Protein 4RGW (pdb70)

Sequence (527 aa):
IIQHSIPAVELRQPFFPTHMGPIKLRQFHRPPLKKYSFGALSQPGPHSVQPLLKHIKKKAKMREQERQASGGGEMFFMRTPQDLTGKDGDLILAEYSEENGPLMMQVGMATKIKNYYKRKPGKDPGAPDCKYGETVYCHTSPFLGSLHPGQLLQAFENNLFRAPIYLHKMPETDFLIIRTRQGYYIRELVDIFVVGQQCPLFEVPGPNSKRANTHIRDFLQVFIYRLFWKSKDRPRRIRMEDIKKAFPSHSESSIRKRLKLCADFKRTGMDSNWWVLKSDFRLPTEEEIRAMVSPEQCCAYYSMIAAEQRLKDAGYGEKSFKIDDEVRTAPWNTTRAFIAAMKGKCLLEVTGVADPTGCGEGFSYVKIPNKSVAEHQERYKEECQRIFDLQNKVLSSTEVLDTDELESQFILRLPPEYASTVRRAVQSGHVNLKDRLTIELHPDGRHGIVRVDRVPLASKLVDLPCVMESLKTIDKKTFYKTADICQMLVSTVDGDLYPPKKFIWNHGITLPLKNVRKRRFRKTAKK

InterPro domains:
  IPR001487 Bromodomain [PF00439] (1411-1491)
  IPR001487 Bromodomain [PF00439] (1537-1616)
  IPR001487 Bromodomain [PR00503] (1544-1557)
  IPR001487 Bromodomain [PR00503] (1558-1574)
  IPR001487 Bromodomain [PR00503] (1574-1592)
  IPR001487 Bromodomain [PR00503] (1592-1611)
  IPR001487 Bromodomain [PS50014] (1418-1488)
  IPR001487 Bromodomain [PS50014] (1541-1611)
  IPR001487 Bromodomain [SM00297] (1399-1507)
  IPR001487 Bromodomain [SM00297] (1521-1630)
  IPR009067 TAFII-230 TBP-binding [PF09247] (26-86)
  IPR011177 Transcription initiation factor TFIID subunit 1, animal [PIRSF003047] (18-1893)
  IPR018359 Bromodomain, conserved site [PS00633] (1546-1603)
  IPR022591 Transcription initiation factor TFIID subunit 1, histone acetyltransferase domain [PF12157] (586-1048)
  IPR036427 Bromodomain-like superfamily [G3DSA:1.20.920.10] (1360-1516)
  IPR036427 Bromodomain-like superfamily [G3DSA:1.20.920.10] (1517-1650)
  IPR036427 Bromodomain-like superfamily [SSF47370] (1382-1513)
  IPR036427 Bromodomain-like superfamily [SSF47370] (1535-1638)
  IPR036741 TAFII-230 TBP-binding domain superfamily [G3DSA:1.10.1100.10] (29-87)
  IPR036741 TAFII-230 TBP-binding domain superfamily [SSF47055] (30-86)

Nearest PDB structures (foldseek):
  4rgw-assembly1_A  TM=9.998E-01  e=6.910E-83  Homo sapiens
  6mzl-assembly1_A  TM=1.001E+00  e=2.630E-78  Homo sapiens
  6mzm-assembly1_A  TM=9.982E-01  e=9.536E-77  Homo sapiens
  7egh-assembly1_A  TM=9.628E-01  e=4.521E-70  Homo sapiens
  7eg7-assembly1_A  TM=9.665E-01  e=8.379E-70  Homo sapiens

Foldseek 3Di:
DWDWFQCQLLCHPPLQALDDDLVCLLCPVPDDDDADPDFDRNDDDDFDAAELVVVQVVVVVVVVVVQCVVNHDDDDQRHDVVSQDPSYDADEAEAEPFPAALFDATRRTDKFKEKEAEAAPDDGPDADDDPGGYYDYDPADPALADADHNDIWMWIGDQFWIWTKAKDFDDPVDWDWDDDSHGIYIDRYTIYIYTYHTLTNDAFAAPPDPLLVLQSLLVLLLVVLVQQVVAPDVQGKDWLVVSCVSVVVDDSVSNCVSQVVFWDWDDDPDPTTITGGDPPDDRDDSVRSSVSHHSSSSRSNSSNVSLVSVCVVVVHDVVQSVHDLSVCLRSNNLNVQSNCVVVVNFAAPQPDSNASNVPLLGGRRHGDHCEVNVCVVVVSNVSSNVSVVSNVDVSNDPDDDDPD/DADDDEAEAEDPVLVVVLVVVVVVVDPCNPVQWDWADDPVRFWTWIHGNRRTFTKGKAFADDWDWDWDDDPVPDTHTRDIYTIYIYTDRDDDNDDPVVRYDQAHPDDVRGRCVPPPDDDDDDD

Radius of gyration: 24.86 Å; Cα contacts (8 Å, |Δi|>4): 1039; chains: 2; bounding box: 69×69×64 Å

GO terms:
  GO:0000785 chromatin (C, IDA)
  GO:0001181 RNA polymerase I general transcription initiation factor activity (F, IDA)
  GO:0005669 transcription factor TFIID complex (C, IDA)
  GO:0004672 protein kinase activity (F, IDA)
  GO:0016301 kinase activity (F, IDA)
  GO:0061631 ubiquitin conjugating enzyme activity (F, IDA)
  GO:0034644 cellular response to UV (P, IDA)
  GO:0005634 nucleus (C, IDA)
  GO:0005654 nucleoplasm (C, IDA)
  GO:0005730 nucleolus (C, IDA)
  GO:0045944 positive regulation of transcription by RNA polymerase II (P, IDA)
  GO:0050821 protein stabilization (P, IDA)
  GO:1905524 negative regulation of protein autoubiquitination (P, IDA)
  GO:0160207 positive regulation of androgen receptor signaling pathway (P, IDA)
  GO:1901797 negative regulation of signal transduction by p53 class mediator (P, IDA)
  GO:0006511 ubiquitin-dependent protein catabolic process (P, IDA)
  GO:0006974 DNA damage response (P, IDA)
  GO:0140416 transcription regulator inhibitor activity (F, IDA)
  GO:0140566 histone reader activity (F, IDA)
  GO:0071318 cellular response to ATP (P, IDA)

Solvent-accessible surface area: 26132 Å² total

Secondary structure (DSSP, 8-state):
-----HHHHTT-TTTS-S---HHHHHTTT-PPP---SSSGGGSSS-EEEEE-HHHHHHHHHHHHHHHHTTTSS------SGGGG-TTSSEEEEEEESSTT-S--PPTT-EEEEEEEE-PPSSS---PPP-SSSEEEE-SS-SSSSPPPTT-EEEEEESSSEEEEEEEEEPPTTEEEEEEETTEEEEE---EEEEE---EE-SPPPPTT-HHHHHHHHHHHHHHHHHHHHH--SSS-EEEHHHHHHH-TTS-HHHHHHHHHTTEEEE--SSS--EEEE-TTPPPPPHHHHHHHS-HHHHHHHHHHHHHHHHHHHTT--GGG----HHHHTSHHHHHHHHHHHHTTS-EEEESSTT-TTSSSSS-EEEEE----HHHHHHHHHHHHHHHHHHHHHHHH--------/-PPEEEEEE--HHHHHHHHHHHHHT-TTHHHHEEEEE-TTSSEEEEEETTEEEEEEEEEEEEEEEEEEESSSSEEEEEEEEEEEEEEESSS-SS---TTB--S-SSGGGTTHHHHSSPPPPP-

Organism: Homo sapiens (NCBI:txid9606)

B-factor: mean 17.11, std 12.83, range [2.05, 92.28]

Structure (mmCIF, N/CA/C/O backbone):
data_4RGW
#
_entry.id   4RGW
#
_cell.length_a   83.224
_cell.length_b   94.542
_cell.length_c   101.820
_cell.angle_alpha   90.00
_cell.angle_beta   90.00
_cell.angle_gamma   90.00
#
_symmetry.space_group_name_H-M   'P 21 21 21'
#
loop_
_entity.id
_entity.type
_entity.pdbx_description
1 polymer 'Transcription initiation factor TFIID subunit 1'
2 polymer 'Transcription initiation factor TFIID subunit 7'
3 non-polymer GLYCEROL
4 water water
#
loop_
_atom_site.group_PDB
_atom_site.id
_atom_site.type_symbol
_atom_site.label_atom_id
_atom_site.label_alt_id
_atom_site.label_comp_id
_atom_site.label_asym_id
_atom_site.label_entity_id
_atom_site.label_seq_id
_atom_site.pdbx_PDB_ins_code
_atom_site.Cartn_x
_atom_site.Cartn_y
_atom_site.Cartn_z
_atom_site.occupancy
_atom_site.B_iso_or_equiv
_atom_site.auth_seq_id
_atom_site.auth_comp_id
_atom_site.auth_asym_id
_atom_site.auth_atom_id
_atom_site.pdbx_PDB_model_num
ATOM 1 N N . ILE A 1 11 ? -43.919 -20.276 8.013 1.00 32.91 609 ILE A N 1
ATOM 2 C CA . ILE A 1 11 ? -43.190 -21.326 7.300 1.00 26.76 609 ILE A CA 1
ATOM 3 C C . ILE A 1 11 ? -41.894 -20.822 6.649 1.00 23.73 609 ILE A C 1
ATOM 4 O O . ILE A 1 11 ? -41.924 -19.966 5.759 1.00 21.65 609 ILE A O 1
ATOM 9 N N . ILE A 1 12 ? -40.760 -21.362 7.096 1.00 18.47 610 ILE A N 1
ATOM 10 C CA . ILE A 1 12 ? -39.458 -20.945 6.582 1.00 16.34 610 ILE A CA 1
ATOM 11 C C . ILE A 1 12 ? -38.902 -21.984 5.624 1.00 12.35 610 ILE A C 1
ATOM 12 O O . ILE A 1 12 ? -38.842 -23.162 5.947 1.00 16.01 610 ILE A O 1
ATOM 17 N N . GLN A 1 13 ? -38.502 -21.549 4.439 1.00 14.13 611 GLN A N 1
ATOM 18 C CA . GLN A 1 13 ? -37.878 -22.450 3.497 1.00 12.61 611 GLN A CA 1
ATOM 19 C C . GLN A 1 13 ? -36.438 -22.007 3.287 1.00 8.25 611 GLN A C 1
ATOM 20 O O . GLN A 1 13 ? -36.191 -20.984 2.653 1.00 8.84 611 GLN A O 1
ATOM 26 N N . HIS A 1 14 ? -35.488 -22.764 3.827 1.00 5.61 612 HIS A N 1
ATOM 27 C CA . HIS A 1 14 ? -34.083 -22.408 3.682 1.00 6.41 612 HIS A CA 1
ATOM 28 C C . HIS A 1 14 ? -33.600 -22.740 2.275 1.00 8.55 612 HIS A C 1
ATOM 29 O O . HIS A 1 14 ? -34.275 -23.459 1.534 1.00 8.02 612 HIS A O 1
ATOM 36 N N . SER A 1 15 ? -32.434 -22.208 1.913 1.00 7.22 613 SER A N 1
ATOM 37 C CA . SER A 1 15 ? -31.810 -22.546 0.645 1.00 6.81 613 SER A CA 1
ATOM 38 C C . SER A 1 15 ? -31.443 -24.027 0.639 1.00 9.86 613 SER A C 1
ATOM 39 O O . SER A 1 15 ? -31.291 -24.663 1.699 1.00 8.20 613 SER A O 1
ATOM 42 N N . ILE A 1 16 ? -31.295 -24.574 -0.558 1.00 9.35 614 ILE A N 1
ATOM 43 C CA . ILE A 1 16 ? -30.909 -25.968 -0.698 1.00 9.53 614 ILE A CA 1
ATOM 44 C C . ILE A 1 16 ? -29.562 -26.315 -0.025 1.00 8.20 614 ILE A C 1
ATOM 45 O O . ILE A 1 16 ? -29.466 -27.343 0.646 1.00 8.51 614 ILE A O 1
ATOM 50 N N . PRO A 1 17 ? -28.517 -25.474 -0.196 1.00 7.68 615 PRO A N 1
ATOM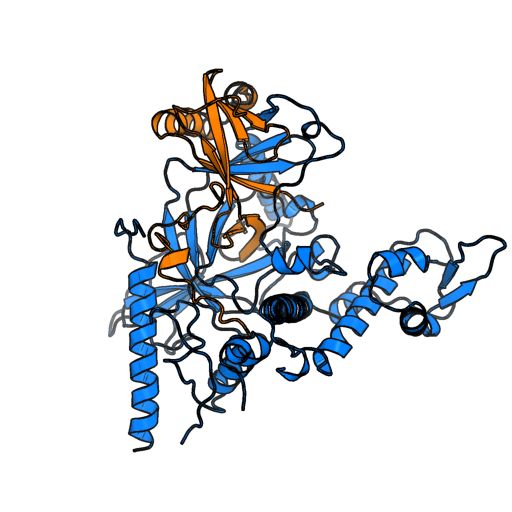 51 C CA . PRO A 1 17 ? -27.256 -25.859 0.457 1.00 5.55 615 PRO A CA 1
ATOM 52 C C . PRO A 1 17 ? -27.391 -25.939 1.979 1.00 9.01 615 PRO A C 1
ATOM 53 O O . PRO A 1 17 ? -26.696 -26.734 2.622 1.00 6.21 615 PRO A O 1
ATOM 57 N N . ALA A 1 18 ? -28.275 -25.125 2.550 1.00 5.32 616 ALA A N 1
ATOM 58 C CA . ALA A 1 18 ? -28.445 -25.108 3.998 1.00 6.55 616 ALA A CA 1
ATOM 59 C C . ALA A 1 18 ? -29.272 -26.311 4.431 1.00 9.35 616 ALA A C 1
ATOM 60 O O . ALA A 1 18 ? -28.930 -27.006 5.391 1.00 6.42 616 ALA A O 1
ATOM 62 N N . VAL A 1 19 ? -30.369 -26.540 3.715 1.00 6.78 617 VAL A N 1
ATOM 63 C CA . VAL A 1 19 ? -31.247 -27.666 3.981 1.00 7.64 617 VAL A CA 1
ATOM 64 C C . VAL A 1 19 ? -30.463 -28.983 3.908 1.00 9.10 617 VAL A C 1
ATOM 65 O O . VAL A 1 19 ? -30.720 -29.924 4.674 1.00 7.52 617 VAL A O 1
ATOM 69 N N . GLU A 1 20 ? -29.470 -29.018 3.023 1.00 7.07 618 GLU A N 1
ATOM 70 C CA . GLU A 1 20 ? -28.620 -30.189 2.864 1.00 9.10 618 GLU A CA 1
ATOM 71 C C . GLU A 1 20 ? -27.413 -30.170 3.800 1.00 6.14 618 GLU A C 1
ATOM 72 O O . GLU A 1 20 ? -26.574 -31.062 3.721 1.00 6.63 618 GLU A O 1
ATOM 78 N N . LEU A 1 21 ? -27.319 -29.163 4.672 1.00 5.91 619 LEU A N 1
ATOM 79 C CA . LEU A 1 21 ? -26.196 -29.070 5.622 1.00 6.74 619 LEU A CA 1
ATOM 80 C C . LEU A 1 21 ? -24.827 -29.263 4.936 1.00 7.97 619 LEU A C 1
ATOM 81 O O . LEU A 1 21 ? -23.957 -30.004 5.443 1.00 5.20 619 LEU A O 1
ATOM 86 N N . ARG A 1 22 ? -24.652 -28.609 3.783 1.00 5.38 620 ARG A N 1
ATOM 87 C CA . ARG A 1 22 ? -23.386 -28.658 3.046 1.00 11.39 620 ARG A CA 1
ATOM 88 C C . ARG A 1 22 ? -22.290 -27.865 3.770 1.00 11.19 620 ARG A C 1
ATOM 89 O O . ARG A 1 22 ? -22.580 -26.892 4.483 1.00 11.28 620 ARG A O 1
ATOM 97 N N . GLN A 1 23 ? -21.040 -28.288 3.591 1.00 7.18 621 GLN A N 1
ATOM 98 C CA . GLN A 1 23 ? -19.882 -27.493 4.012 1.00 11.12 621 GLN A CA 1
ATOM 99 C C . GLN A 1 23 ? -19.580 -26.555 2.844 1.00 14.34 621 GLN A C 1
ATOM 100 O O . GLN A 1 23 ? -19.828 -26.920 1.692 1.00 11.02 621 GLN A O 1
ATOM 106 N N . PRO A 1 24 ? -19.047 -25.348 3.121 1.00 10.93 622 PRO A N 1
ATOM 107 C CA . PRO A 1 24 ? -18.673 -24.809 4.432 1.00 7.62 622 PRO A CA 1
ATOM 108 C C . PRO A 1 24 ? -19.807 -24.066 5.138 1.00 11.34 622 PRO A C 1
ATOM 109 O O . PRO A 1 24 ? -19.541 -23.434 6.166 1.00 10.20 622 PRO A O 1
ATOM 113 N N . PHE A 1 25 ? -21.034 -24.129 4.624 1.00 7.29 623 PHE A N 1
ATOM 114 C CA . PHE A 1 25 ? -22.127 -23.407 5.258 1.00 6.77 623 PHE A CA 1
ATOM 115 C C . PHE A 1 25 ? -22.393 -23.954 6.657 1.00 9.85 623 PHE A C 1
ATOM 116 O O . PHE A 1 25 ? -22.728 -23.197 7.574 1.00 8.55 623 PHE A O 1
ATOM 124 N N . PHE A 1 26 ? -22.231 -25.266 6.820 1.00 7.88 624 PHE A N 1
ATOM 125 C CA . PHE A 1 26 ? -22.393 -25.904 8.120 1.00 6.92 624 PHE A CA 1
ATOM 126 C C . PHE A 1 26 ? -21.136 -26.676 8.499 1.00 7.51 624 PHE A C 1
ATOM 127 O O . PHE A 1 26 ? -20.999 -27.858 8.182 1.00 8.69 624 PHE A O 1
ATOM 135 N N . PRO A 1 27 ? -20.202 -26.004 9.178 1.00 9.79 625 PRO A N 1
ATOM 136 C CA . PRO A 1 27 ? -18.933 -26.643 9.552 1.00 12.14 625 PRO A CA 1
ATOM 137 C C . PRO A 1 27 ? -19.162 -27.924 10.371 1.00 12.60 625 PRO A C 1
ATOM 138 O O . PRO A 1 27 ? -20.125 -28.020 11.139 1.00 10.30 625 PRO A O 1
ATOM 142 N N . THR A 1 28 ? -18.300 -28.915 10.170 1.00 13.12 626 THR A N 1
ATOM 143 C CA . THR A 1 28 ? -18.434 -30.192 10.860 1.00 11.50 626 THR A CA 1
ATOM 144 C C . THR A 1 28 ? -17.718 -30.147 12.200 1.00 11.20 626 THR A C 1
ATOM 145 O O . THR A 1 28 ? -18.091 -30.836 13.142 1.00 15.17 626 THR A O 1
ATOM 149 N N . HIS A 1 29 ? -16.684 -29.322 12.267 1.00 13.40 627 HIS A N 1
ATOM 150 C CA . HIS A 1 29 ? -15.905 -29.153 13.476 1.00 11.40 627 HIS A CA 1
ATOM 151 C C . HIS A 1 29 ? -15.397 -27.718 13.552 1.00 17.51 627 HIS A C 1
ATOM 152 O O . HIS A 1 29 ? -15.071 -27.119 12.519 1.00 14.86 627 HIS A O 1
ATOM 159 N N . MET A 1 30 ? -15.327 -27.170 14.766 1.00 14.54 628 MET A N 1
ATOM 160 C CA . MET A 1 30 ? -14.679 -25.876 14.999 1.00 14.24 628 MET A CA 1
ATOM 161 C C . MET A 1 30 ? -13.733 -25.929 16.204 1.00 13.94 628 MET A C 1
ATOM 162 O O . MET A 1 30 ? -14.147 -26.272 17.310 1.00 14.90 628 MET A O 1
ATOM 167 N N . GLY A 1 31 ? -12.463 -25.595 15.990 1.00 20.50 629 GLY A N 1
ATOM 168 C CA . GLY A 1 31 ? -11.511 -25.515 17.088 1.00 12.54 629 GLY A CA 1
ATOM 169 C C . GLY A 1 31 ? -11.729 -24.248 17.900 1.00 15.10 629 GLY A C 1
ATOM 170 O O . GLY A 1 31 ? -12.537 -23.396 17.505 1.00 17.01 629 GLY A O 1
ATOM 171 N N . PRO A 1 32 ? -11.001 -24.112 19.023 1.00 9.34 630 PRO A N 1
ATOM 172 C CA . PRO A 1 32 ? -11.112 -22.964 19.931 1.00 13.92 630 PRO A CA 1
ATOM 173 C C . PRO A 1 32 ? -11.053 -21.631 19.185 1.00 10.98 630 PRO A C 1
ATOM 174 O O . PRO A 1 32 ? -11.901 -20.762 19.422 1.00 12.51 630 PRO A O 1
ATOM 178 N N . ILE A 1 33 ? -10.078 -21.475 18.298 1.00 9.31 631 ILE A N 1
ATOM 179 C CA . ILE A 1 33 ? -9.935 -20.239 17.530 1.00 10.71 631 ILE A CA 1
ATOM 180 C C . ILE A 1 33 ? -11.199 -19.921 16.715 1.00 9.72 631 ILE A C 1
ATOM 181 O O . ILE A 1 33 ? -11.727 -18.806 16.795 1.00 12.04 631 ILE A O 1
ATOM 186 N N . LYS A 1 34 ? -11.707 -20.898 15.969 1.00 10.93 632 LYS A N 1
ATOM 187 C CA . LYS A 1 34 ? -12.938 -20.702 15.197 1.00 10.22 632 LYS A CA 1
ATOM 188 C C . LYS A 1 34 ? -14.139 -20.377 16.086 1.00 10.98 632 LYS A C 1
ATOM 189 O O . LYS A 1 34 ? -15.011 -19.600 15.691 1.00 10.63 632 LYS A O 1
ATOM 195 N N . LEU A 1 35 ? -14.179 -20.963 17.283 1.00 8.55 633 LEU A N 1
ATOM 196 C CA . LEU A 1 35 ? -15.284 -20.730 18.215 1.00 10.27 633 LEU A CA 1
ATOM 197 C C . LEU A 1 35 ? -15.267 -19.300 18.750 1.00 10.55 633 LEU A C 1
ATOM 198 O O . LEU A 1 35 ? -16.327 -18.664 18.886 1.00 12.23 633 LEU A O 1
ATOM 203 N N . ARG A 1 36 ? -14.066 -18.799 19.035 1.00 8.82 634 ARG A N 1
ATOM 204 C CA . ARG A 1 36 ? -13.870 -17.411 19.437 1.00 10.03 634 ARG A CA 1
ATOM 205 C C . ARG A 1 36 ? -14.248 -16.446 18.318 1.00 13.06 634 ARG A C 1
ATOM 206 O O . ARG A 1 36 ? -14.773 -15.357 18.580 1.00 14.45 634 ARG A O 1
ATOM 214 N N . GLN A 1 37 ? -13.965 -16.846 17.080 1.00 7.53 635 GLN A N 1
ATOM 215 C CA . GLN A 1 37 ? -14.280 -16.034 15.910 1.00 12.15 635 GLN A CA 1
ATOM 216 C C . GLN A 1 37 ? -15.648 -16.361 15.289 1.00 11.54 635 GLN A C 1
ATOM 217 O O . GLN A 1 37 ? -15.917 -15.968 14.150 1.00 7.63 635 GLN A O 1
ATOM 223 N N . PHE A 1 38 ? -16.505 -17.064 16.034 1.00 12.90 636 PHE A N 1
ATOM 224 C CA . PHE A 1 38 ? -17.776 -17.542 15.484 1.00 8.95 636 PHE A CA 1
ATOM 225 C C . PHE A 1 38 ? -18.634 -16.388 14.986 1.00 9.49 636 PHE A C 1
ATOM 226 O O . PHE A 1 38 ? -18.947 -15.464 15.741 1.00 7.12 636 PHE A O 1
ATOM 234 N N . HIS A 1 39 ? -18.995 -16.445 13.707 1.00 6.57 637 HIS A N 1
ATOM 235 C CA . HIS A 1 39 ? -19.727 -15.359 13.047 1.00 8.44 637 HIS A CA 1
ATOM 236 C C . HIS A 1 39 ? -18.941 -14.051 12.956 1.00 6.93 637 HIS A C 1
ATOM 237 O O . HIS A 1 39 ? -19.518 -13.004 12.658 1.00 6.80 637 HIS A O 1
ATOM 244 N N . ARG A 1 40 ? -17.641 -14.107 13.231 1.00 5.69 638 ARG A N 1
ATOM 245 C CA . ARG A 1 40 ? -16.747 -12.998 12.896 1.00 8.26 638 ARG A CA 1
ATOM 246 C C . ARG A 1 40 ? -15.492 -13.507 12.157 1.00 7.86 638 ARG A C 1
ATOM 247 O O . ARG A 1 40 ? -14.389 -13.442 12.685 1.00 7.57 638 ARG A O 1
ATOM 255 N N . PRO A 1 41 ? -15.663 -14.004 10.919 1.00 8.09 639 PRO A N 1
ATOM 256 C CA . PRO A 1 41 ? -14.505 -14.504 10.162 1.00 6.95 639 PRO A CA 1
ATOM 257 C C . PRO A 1 41 ? -13.541 -13.399 9.755 1.00 6.43 639 PRO A C 1
ATOM 258 O O . PRO A 1 41 ? -13.930 -12.417 9.138 1.00 7.70 639 PRO A O 1
ATOM 262 N N . PRO A 1 42 ? -12.267 -13.558 10.096 1.00 7.40 640 PRO A N 1
ATOM 263 C CA . PRO A 1 42 ? -11.362 -12.492 9.677 1.00 12.28 640 PRO A CA 1
ATOM 264 C C . PRO A 1 42 ? -10.959 -12.694 8.216 1.00 8.76 640 PRO A C 1
ATOM 265 O O . PRO A 1 42 ? -10.931 -13.831 7.758 1.00 7.92 640 PRO A O 1
ATOM 269 N N . LEU A 1 43 ? -10.691 -11.609 7.495 1.00 9.95 641 LEU A N 1
ATOM 270 C CA . LEU A 1 43 ? -10.044 -11.689 6.184 1.00 13.85 641 LEU A CA 1
ATOM 271 C C . LEU A 1 43 ? -8.792 -12.546 6.326 1.00 13.23 641 LEU A C 1
ATOM 272 O O . LEU A 1 43 ? -7.908 -12.231 7.139 1.00 18.91 641 LEU A O 1
ATOM 277 N N . LYS A 1 44 ? -8.708 -13.628 5.566 1.00 16.04 642 LYS A N 1
ATOM 278 C CA . LYS A 1 44 ? -7.473 -14.425 5.540 1.00 21.26 642 LYS A CA 1
ATOM 279 C C . LYS A 1 44 ? -6.866 -14.412 4.133 1.00 18.56 642 LYS A C 1
ATOM 280 O O . LYS A 1 44 ? -7.588 -14.458 3.125 1.00 12.30 642 LYS A O 1
ATOM 286 N N . LYS A 1 45 ? -5.539 -14.321 4.079 1.00 20.36 643 LYS A N 1
ATOM 287 C CA . LYS A 1 45 ? -4.808 -14.232 2.819 1.00 19.86 643 LYS A CA 1
ATOM 288 C C . LYS A 1 45 ? -5.007 -15.473 1.962 1.00 19.00 643 LYS A C 1
ATOM 289 O O . LYS A 1 45 ? -5.052 -16.593 2.480 1.00 24.26 643 LYS A O 1
ATOM 295 N N . TYR A 1 46 ? -5.127 -15.274 0.653 1.00 14.50 644 TYR A N 1
ATOM 296 C CA . TYR A 1 46 ? -5.212 -16.394 -0.281 1.00 14.68 644 TYR A CA 1
ATOM 297 C C . TYR A 1 46 ? -3.824 -16.917 -0.645 1.00 18.92 644 TYR A C 1
ATOM 298 O O . TYR A 1 46 ? -2.883 -16.131 -0.766 1.00 13.62 644 TYR A O 1
ATOM 307 N N . SER A 1 47 ? -3.709 -18.234 -0.832 1.00 22.13 645 SER A N 1
ATOM 308 C CA . SER A 1 47 ? -2.436 -18.870 -1.188 1.00 23.29 645 SER A CA 1
ATOM 309 C C . SER A 1 47 ? -2.230 -18.928 -2.688 1.00 22.19 645 SER A C 1
ATOM 310 O O . SER A 1 47 ? -1.098 -19.080 -3.157 1.00 22.15 645 SER A O 1
ATOM 313 N N . PHE A 1 48 ? -3.325 -18.825 -3.435 1.00 19.18 646 PHE A N 1
ATOM 314 C CA . PHE A 1 48 ? -3.264 -18.885 -4.889 1.00 16.64 646 PHE A CA 1
ATOM 315 C C . PHE A 1 48 ? -4.447 -18.128 -5.445 1.00 16.45 646 PHE A C 1
ATOM 316 O O . PHE A 1 48 ? -5.352 -17.758 -4.695 1.00 22.02 646 PHE A O 1
ATOM 324 N N . GLY A 1 49 ? -4.451 -17.897 -6.753 1.00 12.18 647 GLY A N 1
ATOM 325 C CA . GLY A 1 49 ? -5.517 -17.126 -7.375 1.00 13.58 647 GLY A CA 1
ATOM 326 C C . GLY A 1 49 ? -5.132 -15.661 -7.440 1.00 12.48 647 GLY A C 1
ATOM 327 O O . GLY A 1 49 ? -4.144 -15.255 -6.819 1.00 14.03 647 GLY A O 1
ATOM 328 N N . ALA A 1 50 ? -5.913 -14.864 -8.165 1.00 11.01 648 ALA A N 1
ATOM 329 C CA . ALA A 1 50 ? -5.535 -13.482 -8.467 1.00 9.79 648 ALA A CA 1
ATOM 330 C C . ALA A 1 50 ? -5.189 -12.652 -7.236 1.00 10.62 648 ALA A C 1
ATOM 331 O O . ALA A 1 50 ? -4.199 -11.917 -7.235 1.00 16.19 648 ALA A O 1
ATOM 333 N N . LEU A 1 51 ? -6.002 -12.770 -6.191 1.00 11.83 649 LEU A N 1
ATOM 334 C CA . LEU A 1 51 ? -5.822 -11.942 -4.999 1.00 12.14 649 LEU A CA 1
ATOM 335 C C . LEU A 1 51 ? -4.788 -12.497 -4.008 1.00 13.76 649 LEU A C 1
ATOM 336 O O . LEU A 1 51 ? -4.609 -11.947 -2.926 1.00 16.64 649 LEU A O 1
ATOM 341 N N . SER A 1 52 ? -4.095 -13.571 -4.381 1.00 12.28 650 SER A N 1
ATOM 342 C CA . SER A 1 52 ? -2.939 -14.017 -3.599 1.00 16.24 650 SER A CA 1
ATOM 343 C C . SER A 1 52 ? -1.702 -13.212 -3.988 1.00 13.12 650 SER A C 1
ATOM 344 O O . SER A 1 52 ? -0.683 -13.272 -3.311 1.00 14.71 650 SER A O 1
ATOM 347 N N . GLN A 1 53 ? -1.811 -12.453 -5.075 1.00 12.97 651 GLN A N 1
ATOM 348 C CA . GLN A 1 53 ? -0.694 -11.672 -5.611 1.00 12.89 651 GLN A CA 1
ATOM 349 C C . GLN A 1 53 ? -0.596 -10.307 -4.938 1.00 15.03 651 GLN A C 1
ATOM 350 O O . GLN A 1 53 ? -1.600 -9.774 -4.450 1.00 13.79 651 GLN A O 1
ATOM 356 N N . PRO A 1 54 ? 0.621 -9.748 -4.886 1.00 13.98 652 PRO A N 1
ATOM 357 C CA . PRO A 1 54 ? 0.815 -8.454 -4.220 1.00 9.67 652 PRO A CA 1
ATOM 358 C C . PRO A 1 54 ? 0.340 -7.298 -5.092 1.00 10.30 652 PRO A C 1
ATOM 359 O O . PRO A 1 54 ? 0.099 -7.478 -6.291 1.00 9.25 652 PRO A O 1
ATOM 363 N N . GLY A 1 55 ? 0.208 -6.117 -4.498 1.00 10.49 653 GLY A N 1
ATOM 364 C CA . GLY A 1 55 ? -0.151 -4.937 -5.264 1.00 8.27 653 GLY A CA 1
ATOM 365 C C . GLY A 1 55 ? -1.640 -4.671 -5.296 1.00 10.62 653 GLY A C 1
ATOM 366 O O . GLY A 1 55 ? -2.425 -5.398 -4.675 1.00 7.34 653 GLY A O 1
ATOM 367 N N . PRO A 1 56 ? -2.034 -3.622 -6.031 1.00 7.61 654 PRO A N 1
ATOM 368 C CA . PRO A 1 56 ? -3.424 -3.194 -6.199 1.00 9.89 654 PRO A CA 1
ATOM 369 C C . PRO A 1 56 ? -4.230 -4.192 -7.016 1.00 9.04 654 PRO A C 1
ATOM 370 O O . PRO A 1 56 ? -3.721 -4.836 -7.943 1.00 7.90 654 PRO A O 1
ATOM 374 N N . HIS A 1 57 ? -5.497 -4.324 -6.662 1.00 8.15 655 HIS A N 1
ATOM 375 C CA . HIS A 1 57 ? -6.390 -5.166 -7.428 1.00 9.82 655 HIS A CA 1
ATOM 376 C C . HIS A 1 57 ? -7.682 -4.399 -7.687 1.00 10.46 655 HIS A C 1
ATOM 377 O O . HIS A 1 57 ? -8.185 -3.682 -6.808 1.00 7.04 655 HIS A O 1
ATOM 384 N N . SER A 1 58 ? -8.196 -4.544 -8.904 1.00 6.22 656 SER A N 1
ATOM 385 C CA . SER A 1 58 ? -9.416 -3.877 -9.329 1.00 9.96 656 SER A CA 1
ATOM 386 C C . SER A 1 58 ? -10.621 -4.199 -8.445 1.00 8.52 656 SER A C 1
ATOM 387 O O . SER A 1 58 ? -10.779 -5.332 -7.992 1.00 8.24 656 SER A O 1
ATOM 390 N N . VAL A 1 59 ? -11.451 -3.190 -8.191 1.00 6.15 657 VAL A N 1
ATOM 391 C CA . VAL A 1 59 ? -12.740 -3.387 -7.545 1.00 6.63 657 VAL A CA 1
ATOM 392 C C . VAL A 1 59 ? -13.809 -3.266 -8.647 1.00 7.75 657 VAL A C 1
ATOM 393 O O . VAL A 1 59 ? -13.921 -2.224 -9.287 1.00 8.24 657 VAL A O 1
ATOM 397 N N . GLN A 1 60 ? -14.561 -4.331 -8.901 1.00 6.83 658 GLN A N 1
ATOM 398 C CA . GLN A 1 60 ? -15.426 -4.370 -10.090 1.00 10.12 658 GLN A CA 1
ATOM 399 C C . GLN A 1 60 ? -16.883 -3.954 -9.839 1.00 9.55 658 GLN A C 1
ATOM 400 O O . GLN A 1 60 ? -17.442 -4.221 -8.769 1.00 7.04 658 GLN A O 1
ATOM 406 N N . PRO A 1 61 ? -17.503 -3.284 -10.828 1.00 12.35 659 PRO A N 1
ATOM 407 C CA . PRO A 1 61 ? -18.915 -2.893 -10.699 1.00 9.26 659 PRO A CA 1
ATOM 408 C C . PRO A 1 61 ? -19.849 -4.085 -10.886 1.00 10.37 659 PRO A C 1
ATOM 409 O O . PRO A 1 61 ? -19.518 -5.021 -11.618 1.00 9.79 659 PRO A O 1
ATOM 413 N N . LEU A 1 62 ? -21.007 -4.055 -10.232 1.00 12.04 660 LEU A N 1
ATOM 414 C CA . LEU A 1 62 ? -21.948 -5.164 -10.325 1.00 9.61 660 LEU A CA 1
ATOM 415 C C . LEU A 1 62 ? -23.280 -4.773 -10.988 1.00 13.50 660 LEU A C 1
ATOM 416 O O . LEU A 1 62 ? -24.149 -5.636 -11.187 1.00 12.01 660 LEU A O 1
ATOM 421 N N . LEU A 1 63 ? -23.457 -3.489 -11.312 1.00 8.79 661 LEU A N 1
ATOM 422 C CA . LEU A 1 63 ? -24.767 -3.020 -11.783 1.00 16.39 661 LEU A CA 1
ATOM 423 C C . LEU A 1 63 ? -25.347 -3.835 -12.950 1.00 16.57 661 LEU A C 1
ATOM 424 O O . LEU A 1 63 ? -26.491 -4.291 -12.879 1.00 15.57 661 LEU A O 1
ATOM 429 N N . LYS A 1 64 ? -24.561 -4.040 -14.004 1.00 15.28 662 LYS A N 1
ATOM 430 C CA . LYS A 1 64 ? -25.045 -4.810 -15.151 1.00 18.63 662 LYS A CA 1
ATOM 431 C C . LYS A 1 64 ? -25.384 -6.238 -14.746 1.00 18.44 662 LYS A C 1
ATOM 432 O O . LYS A 1 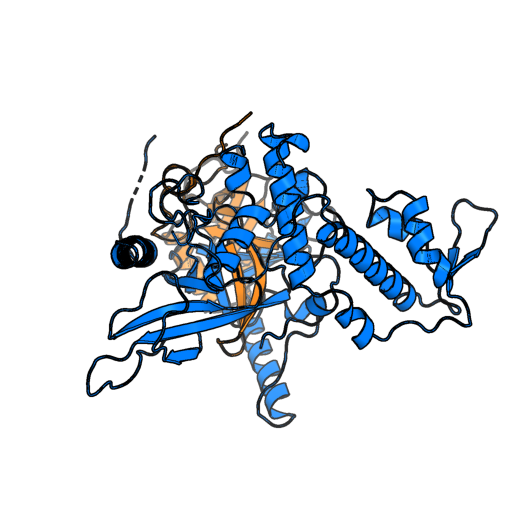64 ? -26.404 -6.793 -15.179 1.00 18.41 662 LYS A O 1
ATOM 438 N N . HIS A 1 65 ? -24.534 -6.827 -13.908 1.00 13.89 663 HIS A N 1
ATOM 439 C CA . HIS A 1 65 ? -24.798 -8.167 -13.395 1.00 14.62 663 HIS A CA 1
ATOM 440 C C . HIS A 1 65 ? -26.065 -8.248 -12.518 1.00 10.69 663 HIS A C 1
ATOM 441 O O . HIS A 1 65 ? -26.841 -9.192 -12.637 1.00 12.60 663 HIS A O 1
ATOM 448 N N . ILE A 1 66 ? -26.269 -7.267 -11.644 1.00 10.74 664 ILE A N 1
ATOM 449 C CA . ILE A 1 66 ? -27.454 -7.244 -10.776 1.00 14.31 664 ILE A CA 1
ATOM 450 C C . ILE A 1 66 ? -28.766 -7.180 -11.587 1.00 16.50 664 ILE A C 1
ATOM 451 O O . ILE A 1 66 ? -29.706 -7.944 -11.342 1.00 14.63 664 ILE A O 1
ATOM 456 N N . LYS A 1 67 ? -28.825 -6.263 -12.545 1.00 16.27 665 LYS A N 1
ATOM 457 C CA . LYS A 1 67 ? -29.985 -6.151 -13.426 1.00 22.15 665 LYS A CA 1
ATOM 458 C C . LYS A 1 67 ? -30.236 -7.431 -14.218 1.00 17.40 665 LYS A C 1
ATOM 459 O O . LYS A 1 67 ? -31.369 -7.912 -14.294 1.00 21.28 665 LYS A O 1
ATOM 465 N N . LYS A 1 68 ? -29.180 -7.976 -14.812 1.00 15.82 666 LYS A N 1
ATOM 466 C CA . LYS A 1 68 ? -29.297 -9.199 -15.595 1.00 18.27 666 LYS A CA 1
ATOM 467 C C . LYS A 1 68 ? -29.878 -10.370 -14.777 1.00 23.81 666 LYS A C 1
ATOM 468 O O . LYS A 1 68 ? -30.791 -11.068 -15.247 1.00 22.89 666 LYS A O 1
ATOM 474 N N . LYS A 1 69 ? -29.374 -10.575 -13.559 1.00 18.15 667 LYS A N 1
ATOM 475 C CA . LYS A 1 69 ? -29.858 -11.681 -12.730 1.00 13.93 667 LYS A CA 1
ATOM 476 C C . LYS A 1 69 ? -31.309 -11.493 -12.319 1.00 17.31 667 LYS A C 1
ATOM 477 O O . LYS A 1 69 ? -32.086 -12.446 -12.329 1.00 23.01 667 LYS A O 1
ATOM 483 N N . ALA A 1 70 ? -31.679 -10.272 -11.944 1.00 14.27 668 ALA A N 1
ATOM 484 C CA . ALA A 1 70 ? -33.079 -9.976 -11.648 1.00 17.24 668 ALA A CA 1
ATOM 485 C C . ALA A 1 70 ? -33.956 -10.295 -12.867 1.00 19.11 668 ALA A C 1
ATOM 486 O O . ALA A 1 70 ? -34.997 -10.945 -12.744 1.00 22.34 668 ALA A O 1
ATOM 488 N N . LYS A 1 71 ? -33.527 -9.832 -14.039 1.00 20.71 669 LYS A N 1
ATOM 489 C CA . LYS A 1 71 ? -34.222 -10.123 -15.297 1.00 24.27 669 LYS A CA 1
ATOM 490 C C . LYS A 1 71 ? -34.337 -11.628 -15.587 1.00 21.87 669 LYS A C 1
ATOM 491 O O . LYS A 1 71 ? -35.432 -12.121 -15.843 1.00 22.03 669 LYS A O 1
ATOM 497 N N . MET A 1 72 ? -33.218 -12.353 -15.558 1.00 21.28 670 MET A N 1
ATOM 498 C CA . MET A 1 72 ? -33.254 -13.813 -15.756 1.00 25.28 670 MET A CA 1
ATOM 499 C C . MET A 1 72 ? -34.232 -14.505 -14.793 1.00 30.53 670 MET A C 1
ATOM 500 O O . MET A 1 72 ? -35.042 -15.339 -15.210 1.00 29.44 670 MET A O 1
ATOM 505 N N . ARG A 1 73 ? -34.158 -14.146 -13.511 1.00 28.54 671 ARG A N 1
ATOM 506 C CA . ARG A 1 73 ? -35.027 -14.745 -12.497 1.00 34.94 671 ARG A CA 1
ATOM 507 C C . ARG A 1 73 ? -36.522 -14.499 -12.776 1.00 35.35 671 ARG A C 1
ATOM 508 O O . ARG A 1 73 ? -37.341 -15.413 -12.638 1.00 31.28 671 ARG A O 1
ATOM 516 N N . GLU A 1 74 ? -36.868 -13.275 -13.176 1.00 31.93 672 GLU A N 1
ATOM 517 C CA . GLU A 1 74 ? -38.253 -12.937 -13.499 1.00 33.99 672 GLU A CA 1
ATOM 518 C C . GLU A 1 74 ? -38.755 -13.704 -14.723 1.00 38.58 672 GLU A C 1
ATOM 519 O O . GLU A 1 74 ? -39.926 -14.084 -14.791 1.00 35.21 672 GLU A O 1
ATOM 525 N N . GLN A 1 75 ? -37.872 -13.930 -15.692 1.00 30.35 673 GLN A N 1
ATOM 526 C CA . GLN A 1 75 ? -38.258 -14.672 -16.885 1.00 36.15 673 GLN A CA 1
ATOM 527 C C . GLN A 1 75 ? -38.512 -16.135 -16.560 1.00 37.74 673 GLN A C 1
ATOM 528 O O . GLN A 1 75 ? -39.430 -16.752 -17.098 1.00 34.17 673 GLN A O 1
ATOM 534 N N . GLU A 1 76 ? -37.676 -16.691 -15.690 1.00 40.18 674 GLU A N 1
ATOM 535 C CA . GLU A 1 76 ? -37.839 -18.067 -15.248 1.00 38.00 674 GLU A CA 1
ATOM 536 C C . GLU A 1 76 ? -39.173 -18.183 -14.514 1.00 33.96 674 GLU A C 1
ATOM 537 O O . GLU A 1 76 ? -39.866 -19.199 -14.603 1.00 33.65 674 GLU A O 1
ATOM 543 N N . ARG A 1 77 ? -39.533 -17.115 -13.811 1.00 33.59 675 ARG A N 1
ATOM 544 C CA . ARG A 1 77 ? -40.806 -17.025 -13.108 1.00 35.92 675 ARG A CA 1
ATOM 545 C C . ARG A 1 77 ? -41.998 -17.063 -14.063 1.00 42.19 675 ARG A C 1
ATOM 546 O O . ARG A 1 77 ? -42.976 -17.781 -13.829 1.00 40.95 675 ARG A O 1
ATOM 554 N N . GLN A 1 78 ? -41.913 -16.264 -15.126 1.00 38.70 676 GLN A N 1
ATOM 555 C CA . GLN A 1 78 ? -42.992 -16.150 -16.103 1.00 47.55 676 GLN A CA 1
ATOM 556 C C . GLN A 1 78 ? -43.036 -17.374 -17.008 1.00 43.90 676 GLN A C 1
ATOM 557 O O . GLN A 1 78 ? -44.056 -17.659 -17.633 1.00 52.70 676 GLN A O 1
ATOM 563 N N . ALA A 1 79 ? -41.927 -18.103 -17.064 1.00 40.71 677 ALA A N 1
ATOM 564 C CA . ALA A 1 79 ? -41.838 -19.284 -17.915 1.00 50.49 677 ALA A CA 1
ATOM 565 C C . ALA A 1 79 ? -42.386 -20.553 -17.254 1.00 54.22 677 ALA A C 1
ATOM 566 O O . ALA A 1 79 ? -42.189 -21.652 -17.784 1.00 53.88 677 ALA A O 1
ATOM 568 N N . SER A 1 80 ? -43.063 -20.412 -16.111 1.00 50.44 678 SER A N 1
ATOM 569 C CA . SER A 1 80 ? -43.663 -21.580 -15.447 1.00 50.74 678 SER A CA 1
ATOM 570 C C . SER A 1 80 ? -44.868 -21.420 -14.492 1.00 51.63 678 SER A C 1
ATOM 571 O O . SER A 1 80 ? -44.917 -22.129 -13.489 1.00 53.24 678 SER A O 1
ATOM 574 N N . GLY A 1 81 ? -45.845 -20.550 -14.755 1.00 51.38 679 GLY A N 1
ATOM 575 C CA . GLY A 1 81 ? -45.876 -19.581 -15.832 1.00 49.02 679 GLY A CA 1
ATOM 576 C C . GLY A 1 81 ? -46.303 -18.297 -15.156 1.00 54.10 679 GLY A C 1
ATOM 577 O O . GLY A 1 81 ? -46.922 -17.416 -15.755 1.00 63.89 679 GLY A O 1
ATOM 578 N N . GLY A 1 82 ? -45.963 -18.214 -13.877 1.00 47.90 680 GLY A N 1
ATOM 579 C CA . GLY A 1 82 ? -46.337 -17.101 -13.030 1.00 45.19 680 GLY A CA 1
ATOM 580 C C . GLY A 1 82 ? -46.363 -17.602 -11.600 1.00 45.92 680 GLY A C 1
ATOM 581 O O . GLY A 1 82 ? -46.116 -18.783 -11.340 1.00 46.76 680 GLY A O 1
ATOM 582 N N . GLY A 1 83 ? -46.659 -16.715 -10.663 1.00 44.69 681 GLY A N 1
ATOM 583 C CA . GLY A 1 83 ? -46.807 -17.138 -9.287 1.00 42.73 681 GLY A CA 1
ATOM 584 C C . GLY A 1 83 ? -45.519 -17.070 -8.497 1.00 50.01 681 GLY A C 1
ATOM 585 O O . GLY A 1 83 ? -44.732 -16.134 -8.635 1.00 45.90 681 GLY A O 1
ATOM 586 N N . GLU A 1 84 ? -45.308 -18.064 -7.647 1.00 47.37 682 GLU A N 1
ATOM 587 C CA . GLU A 1 84 ? -44.191 -18.015 -6.724 1.00 43.37 682 GLU A CA 1
ATOM 588 C C . GLU A 1 84 ? -43.122 -19.005 -7.147 1.00 47.41 682 GLU A C 1
ATOM 589 O O . GLU A 1 84 ? -43.423 -20.153 -7.488 1.00 45.10 682 GLU A O 1
ATOM 595 N N . MET A 1 85 ? -41.875 -18.546 -7.139 1.00 39.88 683 MET A N 1
ATOM 596 C CA . MET A 1 85 ? -40.744 -19.410 -7.425 1.00 39.30 683 MET A CA 1
ATOM 597 C C . MET A 1 85 ? -39.786 -19.408 -6.248 1.00 29.43 683 MET A C 1
ATOM 598 O O . MET A 1 85 ? -39.707 -18.434 -5.500 1.00 28.61 683 MET A O 1
ATOM 603 N N . PHE A 1 86 ? -39.065 -20.512 -6.092 1.00 26.73 684 PHE A N 1
ATOM 604 C CA . PHE A 1 86 ? -37.982 -20.601 -5.131 1.00 23.06 684 PHE A CA 1
ATOM 605 C C . PHE A 1 86 ? -36.679 -20.555 -5.911 1.00 22.42 684 PHE A C 1
ATOM 606 O O . PHE A 1 86 ? -36.468 -21.363 -6.822 1.00 23.92 684 PHE A O 1
ATOM 614 N N . PHE A 1 87 ? -35.807 -19.612 -5.562 1.00 21.16 685 PHE A N 1
ATOM 615 C CA . PHE A 1 87 ? -34.605 -19.351 -6.356 1.00 16.91 685 PHE A CA 1
ATOM 616 C C . PHE A 1 87 ? -33.274 -19.808 -5.748 1.00 16.49 685 PHE A C 1
ATOM 617 O O . PHE A 1 87 ? -32.255 -19.875 -6.453 1.00 17.92 685 PHE A O 1
ATOM 625 N N . MET A 1 88 ? -33.278 -20.123 -4.452 1.00 16.77 686 MET A N 1
ATOM 626 C CA . MET A 1 88 ? -32.036 -20.398 -3.727 1.00 10.79 686 MET A CA 1
ATOM 627 C C . MET A 1 88 ? -31.648 -21.875 -3.746 1.00 10.69 686 MET A C 1
ATOM 628 O O . MET A 1 88 ? -31.646 -22.542 -2.692 1.00 10.31 686 MET A O 1
ATOM 633 N N . ARG A 1 89 ? -31.271 -22.369 -4.929 1.00 10.44 687 ARG A N 1
ATOM 634 C CA . ARG A 1 89 ? -31.060 -23.808 -5.131 1.00 11.61 687 ARG A CA 1
ATOM 635 C C . ARG A 1 89 ? -29.599 -24.257 -5.102 1.00 10.87 687 ARG A C 1
ATOM 636 O O . ARG A 1 89 ? -29.318 -25.429 -4.861 1.00 12.45 687 ARG A O 1
ATOM 644 N N . THR A 1 90 ? -28.674 -23.335 -5.351 1.00 8.42 688 THR A N 1
ATOM 645 C CA . THR A 1 90 ? -27.260 -23.683 -5.491 1.00 11.52 688 THR A CA 1
ATOM 646 C C . THR A 1 90 ? -26.442 -22.711 -4.654 1.00 10.29 688 THR A C 1
ATOM 647 O O . THR A 1 90 ? -26.925 -21.632 -4.326 1.00 10.98 688 THR A O 1
ATOM 651 N N . PRO A 1 91 ? -25.202 -23.086 -4.300 1.00 10.97 689 PRO A N 1
ATOM 652 C CA . PRO A 1 91 ? -24.373 -22.155 -3.527 1.00 13.73 689 PRO A CA 1
ATOM 653 C C . PRO A 1 91 ? -24.166 -20.830 -4.267 1.00 12.40 689 PRO A C 1
ATOM 654 O O . PRO A 1 91 ? -24.059 -19.777 -3.630 1.00 13.17 689 PRO A O 1
ATOM 658 N N . GLN A 1 92 ? -24.135 -20.896 -5.593 1.00 9.06 690 GLN A N 1
ATOM 659 C CA . GLN A 1 92 ? -24.013 -19.714 -6.443 1.00 13.39 690 GLN A CA 1
ATOM 660 C C . GLN A 1 92 ? -25.171 -18.732 -6.263 1.00 11.35 690 GLN A C 1
ATOM 661 O O . GLN A 1 92 ? -24.983 -17.515 -6.384 1.00 12.89 690 GLN A O 1
ATOM 667 N N . ASP A 1 93 ? -26.370 -19.246 -5.991 1.00 9.09 691 ASP A N 1
ATOM 668 C CA . ASP A 1 93 ? -27.526 -18.371 -5.753 1.00 9.46 691 ASP A CA 1
ATOM 669 C C . ASP A 1 93 ? -27.417 -17.569 -4.452 1.00 8.76 691 ASP A C 1
ATOM 670 O O . ASP A 1 93 ? -28.165 -16.612 -4.254 1.00 7.44 691 ASP A O 1
ATOM 675 N N . LEU A 1 94 ? -26.493 -17.962 -3.571 1.00 7.21 692 LEU A N 1
ATOM 676 C CA . LEU A 1 94 ? -26.341 -17.312 -2.263 1.00 8.76 692 LEU A CA 1
ATOM 677 C C . LEU A 1 94 ? -25.373 -16.126 -2.255 1.00 7.30 692 LEU A C 1
ATOM 678 O O . LEU A 1 94 ? -25.207 -15.473 -1.224 1.00 6.69 692 LEU A O 1
ATOM 683 N N . THR A 1 95 ? -24.728 -15.861 -3.385 1.00 5.73 693 THR A N 1
ATOM 684 C CA . THR A 1 95 ? -23.761 -14.768 -3.474 1.00 7.55 693 THR A CA 1
ATOM 685 C C . THR A 1 95 ? -24.376 -13.403 -3.145 1.00 8.94 693 THR A C 1
ATOM 686 O O . THR A 1 95 ? -25.579 -13.174 -3.365 1.00 7.87 693 THR A O 1
ATOM 690 N N . GLY A 1 96 ? -23.553 -12.495 -2.620 1.00 4.91 694 GLY A N 1
ATOM 691 C CA . GLY A 1 96 ? -23.989 -11.133 -2.384 1.00 4.60 694 GLY A CA 1
ATOM 692 C C . GLY A 1 96 ? -23.987 -10.337 -3.682 1.00 6.78 694 GLY A C 1
ATOM 693 O O . GLY A 1 96 ? -24.440 -9.190 -3.711 1.00 7.54 694 GLY A O 1
ATOM 694 N N . LYS A 1 97 ? -23.495 -10.953 -4.756 1.00 4.79 695 LYS A N 1
ATOM 695 C CA . LYS A 1 97 ? -23.296 -10.270 -6.029 1.00 7.58 695 LYS A CA 1
ATOM 696 C C . LYS A 1 97 ? -24.586 -9.905 -6.759 1.00 10.36 695 LYS A C 1
ATOM 697 O O . LYS A 1 97 ? -24.560 -9.076 -7.669 1.00 10.65 695 LYS A O 1
ATOM 703 N N . ASP A 1 98 ? -25.703 -10.527 -6.393 1.00 8.38 696 ASP A N 1
ATOM 704 C CA . ASP A 1 98 ? -26.980 -10.162 -7.013 1.00 12.23 696 ASP A CA 1
ATOM 705 C C . ASP A 1 98 ? -28.151 -10.242 -6.031 1.00 12.67 696 ASP A C 1
ATOM 706 O O . ASP A 1 98 ? -27.964 -10.608 -4.857 1.00 9.18 696 ASP A O 1
ATOM 711 N N . GLY A 1 99 ? -29.348 -9.891 -6.507 1.00 11.04 697 GLY A N 1
ATOM 712 C CA . GLY A 1 99 ? -30.516 -9.764 -5.645 1.00 6.73 697 GLY A CA 1
ATOM 713 C C . GLY A 1 99 ? -30.460 -8.444 -4.896 1.00 9.50 697 GLY A C 1
ATOM 714 O O . GLY A 1 99 ? -29.421 -7.772 -4.904 1.00 6.35 697 GLY A O 1
ATOM 715 N N . ASP A 1 100 ? -31.565 -8.057 -4.261 1.00 6.85 698 ASP A N 1
ATOM 716 C CA . ASP A 1 100 ? -31.551 -6.889 -3.399 1.00 10.41 698 ASP A CA 1
ATOM 717 C C . ASP A 1 100 ? -30.921 -7.293 -2.068 1.00 9.91 698 ASP A C 1
ATOM 718 O O . ASP A 1 100 ? -31.160 -8.395 -1.561 1.00 10.23 698 ASP A O 1
ATOM 723 N N . LEU A 1 101 ? -30.134 -6.391 -1.501 1.00 7.85 699 LEU A N 1
ATOM 724 C CA . LEU A 1 101 ? -29.358 -6.685 -0.299 1.00 9.75 699 LEU A CA 1
ATOM 725 C C . LEU A 1 101 ? -29.743 -5.752 0.845 1.00 9.31 699 LEU A C 1
ATOM 726 O O . LEU A 1 101 ? -29.955 -4.560 0.616 1.00 12.49 699 LEU A O 1
ATOM 731 N N . ILE A 1 102 ? -29.841 -6.282 2.065 1.00 6.24 700 ILE A N 1
ATOM 732 C CA . ILE A 1 102 ? -29.873 -5.424 3.248 1.00 5.36 700 ILE A CA 1
ATOM 733 C C . ILE A 1 102 ? -28.751 -5.832 4.187 1.00 6.04 700 ILE A C 1
ATOM 734 O O . ILE A 1 102 ? -28.230 -6.943 4.080 1.00 6.01 700 ILE A O 1
ATOM 739 N N . LEU A 1 103 ? -28.369 -4.925 5.088 1.00 5.22 701 LEU A N 1
ATOM 740 C CA . LEU A 1 103 ? -27.464 -5.246 6.187 1.00 8.52 701 LEU A CA 1
ATOM 741 C C . LEU A 1 103 ? -28.262 -5.320 7.484 1.00 8.92 701 LEU A C 1
ATOM 742 O O . LEU A 1 103 ? -29.233 -4.568 7.676 1.00 5.09 701 LEU A O 1
ATOM 747 N N . ALA A 1 104 ? -27.850 -6.220 8.377 1.00 6.09 702 ALA A N 1
ATOM 748 C CA . ALA A 1 104 ? -28.420 -6.265 9.713 1.00 5.38 702 ALA A CA 1
ATOM 749 C C . ALA A 1 104 ? -27.285 -6.264 10.730 1.00 8.32 702 ALA A C 1
ATOM 750 O O . ALA A 1 104 ? -26.421 -7.148 10.703 1.00 10.02 702 ALA A O 1
ATOM 752 N N . GLU A 1 105 ? -27.289 -5.285 11.627 1.00 5.03 703 GLU A N 1
ATOM 753 C CA . GLU A 1 105 ? -26.248 -5.176 12.646 1.00 6.80 703 GLU A CA 1
ATOM 754 C C . GLU A 1 105 ? -26.817 -5.595 14.002 1.00 5.96 703 GLU A C 1
ATOM 755 O O . GLU A 1 105 ? -27.741 -4.962 14.499 1.00 4.42 703 GLU A O 1
ATOM 761 N N . TYR A 1 106 ? -26.273 -6.659 14.593 1.00 5.53 704 TYR A N 1
ATOM 762 C CA . TYR A 1 106 ? -26.819 -7.203 15.839 1.00 6.73 704 TYR A CA 1
ATOM 763 C C . TYR A 1 106 ? -26.310 -6.471 17.080 1.00 6.53 704 TYR A C 1
ATOM 764 O O . TYR A 1 106 ? -25.098 -6.415 17.335 1.00 7.83 704 TYR A O 1
ATOM 773 N N . SER A 1 107 ? -27.243 -5.917 17.847 1.00 4.63 705 SER A N 1
ATOM 774 C CA . SER A 1 107 ? -26.903 -5.185 19.060 1.00 6.20 705 SER A CA 1
ATOM 775 C C . SER A 1 107 ? -26.364 -6.095 20.180 1.00 6.52 705 SER A C 1
ATOM 776 O O . SER A 1 107 ? -25.593 -5.636 21.016 1.00 7.33 705 SER A O 1
ATOM 779 N N . GLU A 1 108 ? -26.746 -7.375 20.198 1.00 7.21 706 GLU A N 1
ATOM 780 C CA . GLU A 1 108 ? -26.179 -8.302 21.192 1.00 9.88 706 GLU A CA 1
ATOM 781 C C . GLU A 1 108 ? -24.836 -8.779 20.680 1.00 9.99 706 GLU A C 1
ATOM 782 O O . GLU A 1 108 ? -24.748 -9.271 19.542 1.00 7.56 706 GLU A O 1
ATOM 788 N N . GLU A 1 109 ? -23.801 -8.649 21.510 1.00 8.79 707 GLU A N 1
ATOM 789 C CA . GLU A 1 109 ? -22.458 -9.082 21.140 1.00 8.48 707 GLU A CA 1
ATOM 790 C C . GLU A 1 109 ? -22.442 -10.553 20.713 1.00 9.93 707 GLU A C 1
ATOM 791 O O . GLU A 1 109 ? -21.816 -10.900 19.715 1.00 9.49 707 GLU A O 1
ATOM 797 N N . ASN A 1 110 ? -23.128 -11.413 21.464 1.00 9.57 708 ASN A N 1
ATOM 798 C CA . ASN A 1 110 ? -23.295 -12.809 21.066 1.00 10.48 708 ASN A CA 1
ATOM 799 C C . ASN A 1 110 ? -24.698 -13.318 21.401 1.00 15.50 708 ASN A C 1
ATOM 800 O O . ASN A 1 110 ? -24.899 -13.962 22.433 1.00 12.65 708 ASN A O 1
ATOM 805 N N . GLY A 1 111 ? -25.661 -13.045 20.527 1.00 11.05 709 GLY A N 1
ATOM 806 C CA . GLY A 1 111 ? -27.029 -13.478 20.744 1.00 10.55 709 GLY A CA 1
ATOM 807 C C . GLY A 1 111 ? -27.143 -14.986 20.843 1.00 11.74 709 GLY A C 1
ATOM 808 O O . GLY A 1 111 ? -26.318 -15.716 20.296 1.00 10.25 709 GLY A O 1
ATOM 809 N N . PRO A 1 112 ? -28.172 -15.465 21.550 1.00 15.01 710 PRO A N 1
ATOM 810 C CA . PRO A 1 112 ? -28.273 -16.899 21.845 1.00 8.45 710 PRO A CA 1
ATOM 811 C C . PRO A 1 112 ? -28.424 -17.809 20.616 1.00 10.31 710 PRO A C 1
ATOM 812 O O . PRO A 1 112 ? -28.026 -18.969 20.703 1.00 9.53 710 PRO A O 1
ATOM 816 N N . LEU A 1 113 ? -28.978 -17.310 19.511 1.00 9.73 711 LEU A N 1
ATOM 817 C CA . LEU A 1 113 ? -29.072 -18.082 18.271 1.00 7.15 711 LEU A CA 1
ATOM 818 C C . LEU A 1 113 ? -28.716 -17.212 17.074 1.00 8.36 711 LEU A C 1
ATOM 819 O O . LEU A 1 113 ? -29.102 -16.052 17.013 1.00 9.18 711 LEU A O 1
ATOM 824 N N . MET A 1 114 ? -27.968 -17.771 16.129 1.00 7.69 712 MET A N 1
ATOM 825 C CA . MET A 1 114 ? -27.605 -17.046 14.918 1.00 8.00 712 MET A CA 1
ATOM 826 C C . MET A 1 114 ? -27.762 -17.961 13.712 1.00 5.28 712 MET A C 1
ATOM 827 O O . MET A 1 114 ? -27.538 -19.169 13.810 1.00 5.38 712 MET A O 1
ATOM 832 N N . MET A 1 115 ? -28.170 -17.389 12.587 1.00 6.18 713 MET A N 1
ATOM 833 C CA . MET A 1 115 ? -28.291 -18.147 11.342 1.00 9.66 713 MET A CA 1
ATOM 834 C C . MET A 1 115 ? -26.919 -18.444 10.744 1.00 8.36 713 MET A C 1
ATOM 835 O O . MET A 1 115 ? -25.956 -17.704 10.982 1.00 7.25 713 MET A O 1
ATOM 840 N N . GLN A 1 116 ? -26.838 -19.527 9.971 1.00 7.54 714 GLN A N 1
ATOM 841 C CA . GLN A 1 116 ? -25.666 -19.791 9.137 1.00 6.31 714 GLN A CA 1
ATOM 842 C C . GLN A 1 116 ? -25.956 -19.204 7.758 1.00 8.46 714 GLN A C 1
ATOM 843 O O . GLN A 1 116 ? -27.120 -18.912 7.435 1.00 6.11 714 GLN A O 1
ATOM 849 N N . VAL A 1 117 ? -24.915 -19.035 6.948 1.00 3.80 715 VAL A N 1
ATOM 850 C CA . VAL A 1 117 ? -25.085 -18.597 5.571 1.00 4.67 715 VAL A CA 1
ATOM 851 C C . VAL A 1 117 ? -25.971 -19.611 4.853 1.00 6.86 715 VAL A C 1
ATOM 852 O O . VAL A 1 117 ? -25.779 -20.826 4.990 1.00 4.44 715 VAL A O 1
ATOM 856 N N . GLY A 1 118 ? -26.965 -19.120 4.120 1.00 5.49 716 GLY A N 1
ATOM 857 C CA . GLY A 1 118 ? -27.851 -19.998 3.384 1.00 5.05 716 GLY A CA 1
ATOM 858 C C . GLY A 1 118 ? -29.194 -20.192 4.041 1.00 6.72 716 GLY A C 1
ATOM 859 O O . GLY A 1 118 ? -30.124 -20.706 3.404 1.00 8.87 716 GLY A O 1
ATOM 860 N N . MET A 1 119 ? -29.309 -19.797 5.309 1.00 4.94 717 MET A N 1
ATOM 861 C CA . MET A 1 119 ? -30.600 -19.854 5.985 1.00 4.21 717 MET A CA 1
ATOM 862 C C . MET A 1 119 ? -31.462 -18.627 5.688 1.00 5.87 717 MET A C 1
ATOM 863 O O . MET A 1 119 ? -30.960 -17.578 5.259 1.00 5.03 717 MET A O 1
ATOM 868 N N . ALA A 1 120 ? -32.766 -18.776 5.912 1.00 5.16 718 ALA A N 1
ATOM 869 C CA . ALA A 1 120 ? -33.742 -17.746 5.578 1.00 6.89 718 ALA A CA 1
ATOM 870 C C . ALA A 1 120 ? -34.410 -17.205 6.831 1.00 9.07 718 ALA A C 1
ATOM 871 O O . ALA A 1 120 ? -34.530 -17.909 7.845 1.00 5.29 718 ALA A O 1
ATOM 873 N N . THR A 1 121 ? -34.855 -15.955 6.742 1.00 7.53 719 THR A N 1
ATOM 874 C CA . THR A 1 121 ? -35.649 -15.339 7.791 1.00 7.08 719 THR A CA 1
ATOM 875 C C . THR A 1 121 ? -36.679 -14.454 7.120 1.00 7.57 719 THR A C 1
ATOM 876 O O . THR A 1 121 ? -36.465 -13.999 5.990 1.00 8.49 719 THR A O 1
ATOM 880 N N . LYS A 1 122 ? -37.800 -14.226 7.793 1.00 7.23 720 LYS A N 1
ATOM 881 C CA . LYS A 1 122 ? -38.806 -13.293 7.300 1.00 9.36 720 LYS A CA 1
ATOM 882 C C . LYS A 1 122 ? -38.703 -11.969 8.042 1.00 8.16 720 LYS A C 1
ATOM 883 O O . LYS A 1 122 ? -38.124 -11.904 9.137 1.00 6.35 720 LYS A O 1
ATOM 889 N N . ILE A 1 123 ? -39.232 -10.911 7.437 1.00 5.47 721 ILE A N 1
ATOM 890 C CA . ILE A 1 123 ? -39.460 -9.669 8.164 1.00 6.62 721 ILE A CA 1
ATOM 891 C C . ILE A 1 123 ? -40.972 -9.480 8.312 1.00 9.13 721 ILE A C 1
ATOM 892 O O . ILE A 1 123 ? -41.718 -9.509 7.323 1.00 8.97 721 ILE A O 1
ATOM 897 N N . LYS A 1 124 ? -41.416 -9.308 9.552 1.00 8.72 722 LYS A N 1
ATOM 898 C CA . LYS A 1 124 ? -42.818 -9.088 9.849 1.00 9.13 722 LYS A CA 1
ATOM 899 C C . LYS A 1 124 ? -42.978 -7.666 10.343 1.00 10.26 722 LYS A C 1
ATOM 900 O O . LYS A 1 124 ? -42.142 -7.177 11.095 1.00 9.56 722 LYS A O 1
ATOM 906 N N . ASN A 1 125 ? -44.042 -6.995 9.913 1.00 10.34 723 ASN A N 1
ATOM 907 C CA . ASN A 1 125 ? -44.298 -5.643 10.369 1.00 9.87 723 ASN A CA 1
ATOM 908 C C . ASN A 1 125 ? -45.500 -5.627 11.315 1.00 12.38 723 ASN A C 1
ATOM 909 O O . ASN A 1 125 ? -46.654 -5.527 10.886 1.00 9.37 723 ASN A O 1
ATOM 914 N N . TYR A 1 126 ? -45.219 -5.757 12.608 1.00 11.43 724 TYR A N 1
ATOM 915 C CA . TYR A 1 126 ? -46.276 -5.857 13.611 1.00 13.36 724 TYR A CA 1
ATOM 916 C C . TYR A 1 126 ? -46.916 -4.509 13.860 1.00 12.56 724 TYR A C 1
ATOM 917 O O . TYR A 1 126 ? -46.230 -3.533 14.191 1.00 13.13 724 TYR A O 1
ATOM 926 N N . TYR A 1 127 ? -48.234 -4.455 13.693 1.00 14.07 725 TYR A N 1
ATOM 927 C CA . TYR A 1 127 ? -48.963 -3.205 13.850 1.00 13.30 725 TYR A CA 1
ATOM 928 C C . TYR A 1 127 ? -50.143 -3.400 14.782 1.00 15.36 725 TYR A C 1
ATOM 929 O O . TYR A 1 127 ? -50.836 -4.418 14.701 1.00 20.11 725 TYR A O 1
ATOM 938 N N . LYS A 1 128 ? -50.376 -2.437 15.671 1.00 18.56 726 LYS A N 1
ATOM 939 C CA . LYS A 1 128 ? -51.585 -2.466 16.495 1.00 17.29 726 LYS A CA 1
ATOM 940 C C . LYS A 1 128 ? -52.545 -1.356 16.085 1.00 15.86 726 LYS A C 1
ATOM 941 O O . LYS A 1 128 ? -52.180 -0.176 16.079 1.00 16.95 726 LYS A O 1
ATOM 947 N N . ARG A 1 129 ? -53.771 -1.738 15.747 1.00 15.36 727 ARG A N 1
ATOM 948 C CA . ARG A 1 129 ? -54.758 -0.783 15.250 1.00 19.63 727 ARG A CA 1
ATOM 949 C C . ARG A 1 129 ? -55.108 0.311 16.250 1.00 18.86 727 ARG A C 1
ATOM 950 O O . ARG A 1 129 ? -55.137 0.082 17.466 1.00 17.07 727 ARG A O 1
ATOM 958 N N . LYS A 1 130 ? -55.330 1.513 15.724 1.00 19.04 728 LYS A N 1
ATOM 959 C CA . LYS A 1 130 ? -55.808 2.621 16.530 1.00 20.89 728 LYS A CA 1
ATOM 960 C C . LYS A 1 130 ? -57.263 2.326 16.871 1.00 24.78 728 LYS A C 1
ATOM 961 O O . LYS A 1 130 ? -57.921 1.541 16.186 1.00 23.50 728 LYS A O 1
ATOM 967 N N . PRO A 1 131 ? -57.775 2.938 17.943 1.00 33.21 729 PRO A N 1
ATOM 968 C CA . PRO A 1 131 ? -59.155 2.610 18.307 1.00 33.64 729 PRO A CA 1
ATOM 969 C C . PRO A 1 131 ? -60.157 3.226 17.336 1.00 30.99 729 PRO A C 1
ATOM 970 O O . PRO A 1 131 ? -59.934 4.325 16.813 1.00 29.32 729 PRO A O 1
ATOM 974 N N . GLY A 1 132 ? -61.245 2.507 17.086 1.00 30.31 730 GLY A N 1
ATOM 975 C CA . GLY A 1 132 ? -62.292 3.015 16.224 1.00 33.31 730 GLY A CA 1
ATOM 976 C C . GLY A 1 132 ? -62.067 2.728 14.753 1.00 32.29 730 GLY A C 1
ATOM 977 O O . GLY A 1 132 ? -62.170 1.582 14.310 1.00 34.94 730 GLY A O 1
ATOM 978 N N . LYS A 1 133 ? -61.768 3.778 13.993 1.00 30.72 731 LYS A N 1
ATOM 979 C CA . LYS A 1 133 ? -61.651 3.671 12.545 1.00 25.84 731 LYS A CA 1
ATOM 980 C C . LYS A 1 133 ? -60.198 3.668 12.095 1.00 25.30 731 LYS A C 1
ATOM 981 O O . LYS A 1 133 ? -59.666 4.700 11.675 1.00 25.51 731 LYS A O 1
ATOM 987 N N . ASP A 1 134 ? -59.550 2.512 12.164 1.00 24.31 732 ASP A N 1
ATOM 988 C CA . ASP A 1 134 ? -58.149 2.450 11.762 1.00 22.75 732 ASP A CA 1
ATOM 989 C C . ASP A 1 134 ? -58.025 2.300 10.242 1.00 21.22 732 ASP A C 1
ATOM 990 O O . ASP A 1 134 ? -58.595 1.379 9.650 1.00 18.30 732 ASP A O 1
ATOM 995 N N . PRO A 1 135 ? -57.283 3.215 9.607 1.00 19.00 733 PRO A N 1
ATOM 996 C CA . PRO A 1 135 ? -57.106 3.218 8.152 1.00 14.39 733 PRO A CA 1
ATOM 997 C C . PRO A 1 135 ? -56.073 2.190 7.696 1.00 19.03 733 PRO A C 1
ATOM 998 O O . PRO A 1 135 ? -55.923 1.980 6.491 1.00 18.60 733 PRO A O 1
ATOM 1002 N N . GLY A 1 136 ? -55.380 1.553 8.636 1.00 20.19 734 GLY A N 1
ATOM 1003 C CA . GLY A 1 136 ? -54.414 0.526 8.283 1.00 23.63 734 GLY A CA 1
ATOM 1004 C C . GLY A 1 136 ? -52.984 0.894 8.647 1.00 18.53 734 GLY A C 1
ATOM 1005 O O . GLY A 1 136 ? -52.673 2.042 8.960 1.00 16.75 734 GLY A O 1
ATOM 1006 N N . ALA A 1 137 ? -52.096 -0.087 8.594 1.00 20.12 735 ALA A N 1
ATOM 1007 C CA . ALA A 1 137 ? -50.711 0.150 8.964 1.00 16.14 735 ALA A CA 1
ATOM 1008 C C . ALA A 1 137 ? -49.995 0.983 7.898 1.00 15.22 735 ALA A C 1
ATOM 1009 O O . ALA A 1 137 ? -50.354 0.938 6.722 1.00 13.20 735 ALA A O 1
ATOM 1011 N N . PRO A 1 138 ? -48.976 1.758 8.314 1.00 17.87 736 PRO A N 1
ATOM 1012 C CA . PRO A 1 138 ? -48.119 2.440 7.342 1.00 15.31 736 PRO A CA 1
ATOM 1013 C C . PRO A 1 138 ? -47.425 1.385 6.507 1.00 15.04 736 PRO A C 1
ATOM 1014 O O . PRO A 1 138 ? -47.245 0.260 6.983 1.00 14.57 736 PRO A O 1
ATOM 1018 N N . ASP A 1 139 ? -47.038 1.727 5.287 1.00 14.78 737 ASP A N 1
ATOM 1019 C CA . ASP A 1 139 ? -46.306 0.779 4.452 1.00 20.77 737 ASP A CA 1
ATOM 1020 C C . ASP A 1 139 ? -44.815 0.830 4.776 1.00 20.08 737 ASP A C 1
ATOM 1021 O O . ASP A 1 139 ? -44.287 1.890 5.103 1.00 19.58 737 ASP A O 1
ATOM 1026 N N . CYS A 1 140 ? -44.134 -0.307 4.691 1.00 20.12 738 CYS A N 1
ATOM 1027 C CA . CYS A 1 140 ? -42.679 -0.306 4.811 1.00 18.11 738 CYS A CA 1
ATOM 1028 C C . CYS A 1 140 ? -42.062 -0.898 3.550 1.00 15.48 738 CYS A C 1
ATOM 1029 O O . CYS A 1 140 ? -42.715 -1.656 2.828 1.00 14.33 738 CYS A O 1
ATOM 1032 N N . LYS A 1 141 ? -40.801 -0.562 3.296 1.00 18.87 739 LYS A N 1
ATOM 1033 C CA . LYS A 1 141 ? -40.101 -1.046 2.108 1.00 12.65 739 LYS A CA 1
ATOM 1034 C C . LYS A 1 141 ? -39.934 -2.555 2.164 1.00 12.04 739 LYS A C 1
ATOM 1035 O O . LYS A 1 141 ? -39.954 -3.227 1.137 1.00 15.40 739 LYS A O 1
ATOM 1041 N N . TYR A 1 142 ? -39.792 -3.088 3.375 1.00 11.25 740 TYR A N 1
ATOM 1042 C CA . TYR A 1 142 ? -39.536 -4.514 3.558 1.00 10.38 740 TYR A CA 1
ATOM 1043 C C . TYR A 1 142 ? -40.594 -5.173 4.432 1.00 13.13 740 TYR A C 1
ATOM 1044 O O . TYR A 1 142 ? -41.183 -4.529 5.307 1.00 10.58 740 TYR A O 1
ATOM 1053 N N . GLY A 1 143 ? -40.825 -6.462 4.206 1.00 11.83 741 GLY A N 1
ATOM 1054 C CA . GLY A 1 143 ? -41.634 -7.242 5.122 1.00 13.96 741 GLY A CA 1
ATOM 1055 C C . GLY A 1 143 ? -43.134 -7.225 4.902 1.00 15.65 741 GLY A C 1
ATOM 1056 O O . GLY A 1 143 ? -43.671 -6.415 4.148 1.00 15.26 741 GLY A O 1
ATOM 1057 N N . GLU A 1 144 ? -43.808 -8.133 5.597 1.00 16.45 742 GLU A N 1
ATOM 1058 C CA . GLU A 1 144 ? -45.241 -8.296 5.488 1.00 15.02 742 GLU A CA 1
ATOM 1059 C C . GLU A 1 144 ? -45.947 -7.856 6.782 1.00 13.35 742 GLU A C 1
ATOM 1060 O O . GLU A 1 144 ? -45.572 -8.267 7.886 1.00 10.26 742 GLU A O 1
ATOM 1066 N N . THR A 1 145 ? -46.962 -7.009 6.637 1.00 11.44 743 THR A N 1
ATOM 1067 C CA . THR A 1 145 ? -47.692 -6.459 7.778 1.00 12.43 743 THR A CA 1
ATOM 1068 C C . THR A 1 145 ? -48.494 -7.516 8.545 1.00 11.29 743 THR A C 1
ATOM 1069 O O . THR A 1 145 ? -49.197 -8.323 7.961 1.00 20.27 743 THR A O 1
ATOM 1073 N N . VAL A 1 146 ? -48.373 -7.511 9.862 1.00 14.79 744 VAL A N 1
ATOM 1074 C CA . VAL A 1 146 ? -49.152 -8.415 10.692 1.00 13.93 744 VAL A CA 1
ATOM 1075 C C . VAL A 1 146 ? -49.942 -7.598 11.703 1.00 15.78 744 VAL A C 1
ATOM 1076 O O . VAL A 1 146 ? -49.367 -6.836 12.494 1.00 15.05 744 VAL A O 1
ATOM 1080 N N . TYR A 1 147 ? -51.259 -7.756 11.666 1.00 17.72 745 TYR A N 1
ATOM 1081 C CA . TYR A 1 147 ? -52.140 -7.094 12.609 1.00 19.24 745 TYR A CA 1
ATOM 1082 C C . TYR A 1 147 ? -52.264 -7.964 13.849 1.00 25.79 745 TYR A C 1
ATOM 1083 O O . TYR A 1 147 ? -52.714 -9.107 13.786 1.00 34.51 745 TYR A O 1
ATOM 1092 N N . CYS A 1 148 ? -51.832 -7.433 14.980 1.00 26.91 746 CYS A N 1
ATOM 1093 C CA . CYS A 1 148 ? -51.760 -8.245 16.181 1.00 34.70 746 CYS A CA 1
ATOM 1094 C C . CYS A 1 148 ? -52.506 -7.582 17.331 1.00 37.06 746 CYS A C 1
ATOM 1095 O O . CYS A 1 148 ? -52.332 -6.391 17.619 1.00 31.12 746 CYS A O 1
ATOM 1098 N N . HIS A 1 149 ? -53.354 -8.366 17.977 1.00 45.74 747 HIS A N 1
ATOM 1099 C CA . HIS A 1 149 ? -54.140 -7.875 19.089 1.00 50.52 747 HIS A CA 1
ATOM 1100 C C . HIS A 1 149 ? -53.357 -8.197 20.362 1.00 47.57 747 HIS A C 1
ATOM 1101 O O . HIS A 1 149 ? -53.422 -7.464 21.350 1.00 49.58 747 HIS A O 1
ATOM 1108 N N . THR A 1 150 ? -52.593 -9.288 20.308 1.00 39.42 748 THR A N 1
ATOM 1109 C CA . THR A 1 150 ? -51.694 -9.683 21.392 1.00 39.23 748 THR A CA 1
ATOM 1110 C C . THR A 1 150 ? -50.243 -9.486 20.962 1.00 36.98 748 THR A C 1
ATOM 1111 O O . THR A 1 150 ? -49.898 -9.692 19.796 1.00 41.33 748 THR A O 1
ATOM 1115 N N . SER A 1 151 ? -49.381 -9.117 21.901 1.00 28.05 749 SER A N 1
ATOM 1116 C CA . SER A 1 151 ? -47.983 -8.875 21.558 1.00 27.34 749 SER A CA 1
ATOM 1117 C C . SER A 1 151 ? -47.157 -10.140 21.452 1.00 21.42 749 SER A C 1
ATOM 1118 O O . SER A 1 151 ? -47.191 -10.988 22.348 1.00 24.80 749 SER A O 1
ATOM 1121 N N . PRO A 1 152 ? -46.390 -10.256 20.360 1.00 15.53 750 PRO A N 1
ATOM 1122 C CA . PRO A 1 152 ? -45.377 -11.304 20.199 1.00 17.54 750 PRO A CA 1
ATOM 1123 C C . PRO A 1 152 ? -44.095 -10.977 20.980 1.00 16.78 750 PRO A C 1
ATOM 1124 O O . PRO A 1 152 ? -43.158 -11.773 20.959 1.00 17.03 750 PRO A O 1
ATOM 1128 N N . PHE A 1 153 ? -44.051 -9.827 21.648 1.00 14.22 751 PHE A N 1
ATOM 1129 C CA . PHE A 1 153 ? -42.883 -9.472 22.463 1.00 15.07 751 PHE A CA 1
ATOM 1130 C C . PHE A 1 153 ? -43.205 -9.455 23.963 1.00 18.36 751 PHE A C 1
ATOM 1131 O O . PHE A 1 153 ? -44.314 -9.798 24.378 1.00 21.00 751 PHE A O 1
ATOM 1139 N N . LEU A 1 154 ? -42.229 -9.056 24.767 1.00 17.67 752 LEU A N 1
ATOM 1140 C CA . LEU A 1 154 ? -42.381 -8.992 26.218 1.00 18.41 752 LEU A CA 1
ATOM 1141 C C . LEU A 1 154 ? -43.171 -7.765 26.646 1.00 21.25 752 LEU A C 1
ATOM 1142 O O . LEU A 1 154 ? -43.783 -7.755 27.713 1.00 20.45 752 LEU A O 1
ATOM 1147 N N . GLY A 1 155 ? -43.129 -6.720 25.825 1.00 15.35 753 GLY A N 1
ATOM 1148 C CA . GLY A 1 155 ? -43.956 -5.551 26.060 1.00 14.67 753 GLY A CA 1
ATOM 1149 C C . GLY A 1 155 ? -45.058 -5.510 25.015 1.00 21.74 753 GLY A C 1
ATOM 1150 O O . GLY A 1 155 ? -44.997 -6.238 24.013 1.00 16.58 753 GLY A O 1
ATOM 1151 N N . SER A 1 156 ? -46.063 -4.666 25.228 1.00 17.46 754 SER A N 1
ATOM 1152 C CA . SER A 1 156 ? -47.164 -4.560 24.275 1.00 15.66 754 SER A CA 1
ATOM 1153 C C . SER A 1 156 ? -46.996 -3.378 23.338 1.00 13.65 754 SER A C 1
ATOM 1154 O O . SER A 1 156 ? -46.492 -2.330 23.732 1.00 15.11 754 SER A O 1
ATOM 1157 N N . LEU A 1 157 ? -47.432 -3.548 22.095 1.00 14.97 755 LEU A N 1
ATOM 1158 C CA . LEU A 1 157 ? -47.510 -2.427 21.168 1.00 19.06 755 LEU A CA 1
ATOM 1159 C C . LEU A 1 157 ? -48.547 -1.419 21.652 1.00 17.49 755 LEU A C 1
ATOM 1160 O O . LEU A 1 157 ? -49.561 -1.804 22.225 1.00 17.85 755 LEU A O 1
ATOM 1165 N N . HIS A 1 158 ? -48.288 -0.136 21.425 1.00 15.27 756 HIS A N 1
ATOM 1166 C CA . HIS A 1 158 ? -49.288 0.909 21.645 1.00 18.27 756 HIS A CA 1
ATOM 1167 C C . HIS A 1 158 ? -50.162 1.043 20.394 1.00 19.06 756 HIS A C 1
ATOM 1168 O O . HIS A 1 158 ? -49.741 0.648 19.302 1.00 16.36 756 HIS A O 1
ATOM 1175 N N . PRO A 1 159 ? -51.378 1.606 20.539 1.00 18.61 757 PRO A N 1
ATOM 1176 C CA . PRO A 1 159 ? -52.256 1.747 19.369 1.00 17.15 757 PRO A CA 1
ATOM 1177 C C . PRO A 1 159 ? -51.619 2.641 18.320 1.00 16.41 757 PRO A C 1
ATOM 1178 O O . PRO A 1 159 ? -51.120 3.709 18.659 1.00 20.98 757 PRO A O 1
ATOM 1182 N N . GLY A 1 160 ? -51.608 2.194 17.071 1.00 15.85 758 GLY A N 1
ATOM 1183 C CA . GLY A 1 160 ? -51.011 2.973 16.001 1.00 16.20 758 GLY A CA 1
ATOM 1184 C C . GLY A 1 160 ? -49.514 2.773 15.862 1.00 15.28 758 GLY A C 1
ATOM 1185 O O . GLY A 1 160 ? -48.874 3.417 15.027 1.00 18.91 758 GLY A O 1
ATOM 1186 N N . GLN A 1 161 ? -48.951 1.886 16.681 1.00 15.99 759 GLN A N 1
ATOM 1187 C CA . GLN A 1 161 ? -47.511 1.624 16.648 1.00 16.92 759 GLN A CA 1
ATOM 1188 C C . GLN A 1 161 ? -47.141 0.510 15.674 1.00 12.89 759 GLN A C 1
ATOM 1189 O O . GLN A 1 161 ? -47.686 -0.596 15.734 1.00 13.11 759 GLN A O 1
ATOM 1195 N N . LEU A 1 162 ? -46.196 0.810 14.790 1.00 11.07 760 LEU A N 1
ATOM 1196 C CA . LEU A 1 162 ? -45.628 -0.185 13.889 1.00 12.71 760 LEU A CA 1
ATOM 1197 C C . LEU A 1 162 ? -44.248 -0.596 14.401 1.00 13.20 760 LEU A C 1
ATOM 1198 O O . LEU A 1 162 ? -43.414 0.262 14.707 1.00 14.43 760 LEU A O 1
ATOM 1203 N N . LEU A 1 163 ? -43.993 -1.900 14.480 1.00 9.68 761 LEU A N 1
ATOM 1204 C CA . LEU A 1 163 ? -42.669 -2.383 14.864 1.00 8.53 761 LEU A CA 1
ATOM 1205 C C . LEU A 1 163 ? -42.190 -3.482 13.911 1.00 8.61 761 LEU A C 1
ATOM 1206 O O . LEU A 1 163 ? -42.836 -4.532 13.789 1.00 8.69 761 LEU A O 1
ATOM 1211 N N . GLN A 1 164 ? -41.070 -3.263 13.232 1.00 6.30 762 GLN A N 1
ATOM 1212 C CA . GLN A 1 164 ? -40.574 -4.301 12.329 1.00 7.96 762 GLN A CA 1
ATOM 1213 C C . GLN A 1 164 ? -39.802 -5.368 13.097 1.00 7.43 762 GLN A C 1
ATOM 1214 O O . GLN A 1 164 ? -39.262 -5.103 14.173 1.00 9.08 762 GLN A O 1
ATOM 1220 N N . ALA A 1 165 ? -39.748 -6.580 12.555 1.00 9.01 763 ALA A N 1
ATOM 1221 C CA . ALA A 1 165 ? -39.064 -7.660 13.254 1.00 8.78 763 ALA A CA 1
ATOM 1222 C C . ALA A 1 165 ? -38.586 -8.779 12.340 1.00 9.12 763 ALA A C 1
ATOM 1223 O O . ALA A 1 165 ? -39.205 -9.063 11.308 1.00 7.88 763 ALA A O 1
ATOM 1225 N N . PHE A 1 166 ? -37.481 -9.407 12.730 1.00 5.28 764 PHE A N 1
ATOM 1226 C CA . PHE A 1 166 ? -37.040 -10.649 12.116 1.00 4.78 764 PHE A CA 1
ATOM 1227 C C . PHE A 1 166 ? -37.845 -11.765 12.749 1.00 7.31 764 PHE A C 1
ATOM 1228 O O . PHE A 1 166 ? -38.095 -11.750 13.957 1.00 6.75 764 PHE A O 1
ATOM 1236 N N . GLU A 1 167 ? -38.236 -12.745 11.949 1.00 7.16 765 GLU A N 1
ATOM 1237 C CA . GLU A 1 167 ? -39.065 -13.828 12.450 1.00 8.85 765 GLU A CA 1
ATOM 1238 C C . GLU A 1 167 ? -38.611 -15.105 11.747 1.00 9.41 765 GLU A C 1
ATOM 1239 O O . GLU A 1 167 ? -38.599 -15.171 10.520 1.00 8.19 765 GLU A O 1
ATOM 1245 N N . ASN A 1 168 ? -38.213 -16.111 12.518 1.00 7.19 766 ASN A N 1
ATOM 1246 C CA . ASN A 1 168 ? -37.829 -17.394 11.942 1.00 7.20 766 ASN A CA 1
ATOM 1247 C C . ASN A 1 168 ? -37.945 -18.466 13.012 1.00 7.22 766 ASN A C 1
ATOM 1248 O O . ASN A 1 168 ? -38.529 -18.220 14.058 1.00 11.51 766 ASN A O 1
ATOM 1253 N N . ASN A 1 169 ? -37.385 -19.644 12.779 1.00 8.16 767 ASN A N 1
ATOM 1254 C CA . ASN A 1 169 ? -37.526 -20.710 13.757 1.00 8.21 767 ASN A CA 1
ATOM 1255 C C . ASN A 1 169 ? -36.530 -20.632 14.911 1.00 11.30 767 ASN A C 1
ATOM 1256 O O . ASN A 1 169 ? -36.681 -21.340 15.907 1.00 13.30 767 ASN A O 1
ATOM 1261 N N . LEU A 1 170 ? -35.520 -19.780 14.787 1.00 7.29 768 LEU A N 1
ATOM 1262 C CA . LEU A 1 170 ? -34.527 -19.651 15.853 1.00 6.54 768 LEU A CA 1
ATOM 1263 C C . LEU A 1 170 ? -34.935 -18.590 16.859 1.00 7.38 768 LEU A C 1
ATOM 1264 O O . LEU A 1 170 ? -34.784 -18.770 18.073 1.00 9.08 768 LEU A O 1
ATOM 1269 N N . PHE A 1 171 ? -35.421 -17.464 16.344 1.00 6.26 769 PHE A N 1
ATOM 1270 C CA . PHE A 1 171 ? -35.707 -16.305 17.175 1.00 5.56 769 PHE A CA 1
ATOM 1271 C C . PHE A 1 171 ? -36.614 -15.322 16.462 1.00 8.10 769 PHE A C 1
ATOM 1272 O O . PHE A 1 171 ? -36.789 -15.373 15.244 1.00 5.27 769 PHE A O 1
ATOM 1280 N N . ARG A 1 172 ? -37.168 -14.413 17.250 1.00 5.89 770 ARG A N 1
ATOM 1281 C CA . ARG A 1 172 ? -37.854 -13.249 16.745 1.00 7.23 770 ARG A CA 1
ATOM 1282 C C . ARG A 1 172 ? -37.121 -12.089 17.398 1.00 9.29 770 ARG A C 1
ATOM 1283 O O . ARG A 1 172 ? -36.679 -12.197 18.547 1.00 9.38 770 ARG A O 1
ATOM 1291 N N . ALA A 1 173 ? -36.966 -10.986 16.677 1.00 7.25 771 ALA A N 1
ATOM 1292 C CA . ALA A 1 173 ? -36.240 -9.858 17.226 1.00 6.73 771 ALA A CA 1
ATOM 1293 C C . ALA A 1 173 ? -36.733 -8.602 16.568 1.00 7.87 771 ALA A C 1
ATOM 1294 O O . ALA A 1 173 ? -36.922 -8.582 15.357 1.00 8.68 771 ALA A O 1
ATOM 1296 N N . PRO A 1 174 ? -36.951 -7.545 17.363 1.00 10.32 772 PRO A N 1
ATOM 1297 C CA . PRO A 1 174 ? -37.318 -6.283 16.725 1.00 9.16 772 PRO A CA 1
ATOM 1298 C C . PRO A 1 174 ? -36.133 -5.799 15.934 1.00 9.13 772 PRO A C 1
ATOM 1299 O O . PRO A 1 174 ? -34.981 -6.039 16.332 1.00 9.41 772 PRO A O 1
ATOM 1303 N N . ILE A 1 175 ? -36.415 -5.159 14.809 1.00 6.34 773 ILE A N 1
ATOM 1304 C CA . ILE A 1 175 ? -35.383 -4.520 14.023 1.00 6.30 773 ILE A CA 1
ATOM 1305 C C . ILE A 1 175 ? -35.806 -3.091 13.735 1.00 6.60 773 ILE A C 1
ATOM 1306 O O . ILE A 1 175 ? -36.999 -2.759 13.797 1.00 6.88 773 ILE A O 1
ATOM 1311 N N . TYR A 1 176 ? -34.828 -2.252 13.407 1.00 6.72 774 TYR A N 1
ATOM 1312 C CA . TYR A 1 176 ? -35.060 -0.827 13.215 1.00 5.32 774 TYR A CA 1
ATOM 1313 C C . TYR A 1 176 ? -34.310 -0.347 11.985 1.00 6.25 774 TYR A C 1
ATOM 1314 O O . TYR A 1 176 ? -33.081 -0.426 11.943 1.00 5.21 774 TYR A O 1
ATOM 1323 N N . LEU A 1 177 ? -35.035 0.153 10.984 1.00 5.75 775 LEU A N 1
ATOM 1324 C CA . LEU A 1 177 ? -34.390 0.533 9.726 1.00 5.74 775 LEU A CA 1
ATOM 1325 C C . LEU A 1 177 ? -33.577 1.812 9.853 1.00 7.70 775 LEU A C 1
ATOM 1326 O O . LEU A 1 177 ? -34.091 2.830 10.317 1.00 5.22 775 LEU A O 1
ATOM 1331 N N . HIS A 1 178 ? -32.308 1.753 9.435 1.00 6.70 776 HIS A N 1
ATOM 1332 C CA . HIS A 1 178 ? -31.445 2.935 9.407 1.00 7.62 776 HIS A CA 1
ATOM 1333 C C . HIS A 1 178 ? -30.847 3.166 8.022 1.00 7.11 776 HIS A C 1
ATOM 1334 O O . HIS A 1 178 ? -31.045 2.354 7.122 1.00 8.40 776 HIS A O 1
ATOM 1341 N N . LYS A 1 179 ? -30.135 4.280 7.851 1.00 10.29 777 LYS A N 1
ATOM 1342 C CA . LYS A 1 179 ? -29.459 4.593 6.582 1.00 13.25 777 LYS A CA 1
ATOM 1343 C C . LYS A 1 179 ? -27.970 4.320 6.714 1.00 12.37 777 LYS A C 1
ATOM 1344 O O . LYS A 1 179 ? -27.347 4.722 7.703 1.00 9.04 777 LYS A O 1
ATOM 1350 N N . MET A 1 180 ? -27.412 3.628 5.726 1.00 8.56 778 MET A N 1
ATOM 1351 C CA . MET A 1 180 ? -25.977 3.415 5.645 1.00 7.63 778 MET A CA 1
ATOM 1352 C C . MET A 1 180 ? -25.290 4.759 5.500 1.00 7.48 778 MET A C 1
ATOM 1353 O O . MET A 1 180 ? -25.718 5.583 4.704 1.00 8.86 778 MET A O 1
ATOM 1358 N N . PRO A 1 181 ? -24.204 4.980 6.253 1.00 10.65 779 PRO A N 1
ATOM 1359 C CA . PRO A 1 181 ? -23.446 6.224 6.076 1.00 7.70 779 PRO A CA 1
ATOM 1360 C C . PRO A 1 181 ? -23.021 6.420 4.620 1.00 12.35 779 PRO A C 1
ATOM 1361 O O . PRO A 1 181 ? -22.754 5.440 3.904 1.00 10.54 779 PRO A O 1
ATOM 1365 N N . GLU A 1 182 ? -22.964 7.678 4.191 1.00 11.93 780 GLU A N 1
ATOM 1366 C CA . GLU A 1 182 ? -22.593 8.032 2.823 1.00 14.55 780 GLU A CA 1
ATOM 1367 C C . GLU A 1 182 ? -21.162 7.645 2.460 1.00 13.45 780 GLU A C 1
ATOM 1368 O O . GLU A 1 182 ? -20.786 7.674 1.293 1.00 13.52 780 GLU A O 1
ATOM 1374 N N . THR A 1 183 ? -20.364 7.297 3.460 1.00 8.35 781 THR A N 1
ATOM 1375 C CA . THR A 1 183 ? -18.964 6.983 3.233 1.00 7.89 781 THR A CA 1
ATOM 1376 C C . THR A 1 183 ? -18.746 5.508 2.879 1.00 8.81 781 THR A C 1
ATOM 1377 O O . THR A 1 183 ? -17.655 5.116 2.447 1.00 7.85 781 THR A O 1
ATOM 1381 N N . ASP A 1 184 ? -19.784 4.694 3.060 1.00 7.76 782 ASP A N 1
ATOM 1382 C CA . ASP A 1 184 ? -19.614 3.240 3.151 1.00 8.53 782 ASP A CA 1
ATOM 1383 C C . ASP A 1 184 ? -20.177 2.445 1.970 1.00 10.47 782 ASP A C 1
ATOM 1384 O O . ASP A 1 184 ? -21.257 2.747 1.450 1.00 11.16 782 ASP A O 1
ATOM 1389 N N . PHE A 1 185 ? -19.445 1.407 1.583 1.00 4.73 783 PHE A N 1
ATOM 1390 C CA . PHE A 1 185 ? -19.838 0.529 0.493 1.00 5.40 783 PHE A CA 1
ATOM 1391 C C . PHE A 1 185 ? -19.605 -0.893 0.939 1.00 4.82 783 PHE A C 1
ATOM 1392 O O . PHE A 1 185 ? -18.831 -1.136 1.879 1.00 5.59 783 PHE A O 1
ATOM 1400 N N . LEU A 1 186 ? -20.254 -1.832 0.262 1.00 3.79 784 LEU A N 1
ATOM 1401 C CA . LEU A 1 186 ? -20.014 -3.245 0.515 1.00 4.27 784 LEU A CA 1
ATOM 1402 C C . LEU A 1 186 ? -18.986 -3.772 -0.478 1.00 6.90 784 LEU A C 1
ATOM 1403 O O . LEU A 1 186 ? -19.158 -3.620 -1.701 1.00 6.73 784 LEU A O 1
ATOM 1408 N N . ILE A 1 187 ? -17.917 -4.384 0.034 1.00 4.18 785 ILE A N 1
ATOM 1409 C CA . ILE A 1 187 ? -16.950 -5.045 -0.834 1.00 3.64 785 ILE A CA 1
ATOM 1410 C C . ILE A 1 187 ? -17.131 -6.547 -0.709 1.00 5.63 785 ILE A C 1
ATOM 1411 O O . ILE A 1 187 ? -17.145 -7.090 0.410 1.00 7.49 785 ILE A O 1
ATOM 1416 N N . ILE A 1 188 ? -17.295 -7.217 -1.847 1.00 5.05 786 ILE A N 1
ATOM 1417 C CA . ILE A 1 188 ? -17.300 -8.670 -1.894 1.00 3.75 786 ILE A CA 1
ATOM 1418 C C . ILE A 1 188 ? -15.932 -9.128 -2.377 1.00 7.03 786 ILE A C 1
ATOM 1419 O O . ILE A 1 188 ? -15.405 -8.620 -3.380 1.00 7.52 786 ILE A O 1
ATOM 1424 N N . ARG A 1 189 ? -15.343 -10.088 -1.677 1.00 5.88 787 ARG A N 1
ATOM 1425 C CA . ARG A 1 189 ? -13.979 -10.495 -2.003 1.00 9.19 787 ARG A CA 1
ATOM 1426 C C . ARG A 1 189 ? -13.933 -11.987 -2.273 1.00 11.01 787 ARG A C 1
ATOM 1427 O O . ARG A 1 189 ? -14.404 -12.788 -1.462 1.00 13.25 787 ARG A O 1
ATOM 1435 N N . THR A 1 190 ? -13.396 -12.353 -3.431 1.00 12.58 788 THR A N 1
ATOM 1436 C CA . THR A 1 190 ? -13.182 -13.754 -3.766 1.00 16.09 788 THR A CA 1
ATOM 1437 C C . THR A 1 190 ? -11.740 -13.917 -4.184 1.00 13.05 788 THR A C 1
ATOM 1438 O O . THR A 1 190 ? -11.034 -12.927 -4.380 1.00 13.61 788 THR A O 1
ATOM 1442 N N . ARG A 1 191 ? -11.320 -15.167 -4.337 1.00 14.94 789 ARG A N 1
ATOM 1443 C CA . ARG A 1 191 ? -10.003 -15.504 -4.866 1.00 18.58 789 ARG A CA 1
ATOM 1444 C C . ARG A 1 191 ? -9.740 -14.757 -6.176 1.00 14.03 789 ARG A C 1
ATOM 1445 O O . ARG A 1 191 ? -8.603 -14.357 -6.450 1.00 12.93 789 ARG A O 1
ATOM 1453 N N . GLN A 1 192 ? -10.802 -14.540 -6.958 1.00 13.97 790 GLN A N 1
ATOM 1454 C CA . GLN A 1 192 ? -10.694 -13.983 -8.319 1.00 13.47 790 GLN A CA 1
ATOM 1455 C C . GLN A 1 192 ? -10.677 -12.457 -8.434 1.00 12.54 790 GLN A C 1
ATOM 1456 O O . GLN A 1 192 ? -10.201 -11.913 -9.438 1.00 16.84 790 GLN A O 1
ATOM 1462 N N . GLY A 1 193 ? -11.219 -11.765 -7.439 1.00 10.20 791 GLY A N 1
ATOM 1463 C CA . GLY A 1 193 ? -11.314 -10.316 -7.515 1.00 9.16 791 GLY A CA 1
ATOM 1464 C C . GLY A 1 193 ? -12.189 -9.699 -6.438 1.00 8.87 791 GLY A C 1
ATOM 1465 O O . GLY A 1 193 ? -12.798 -10.411 -5.634 1.00 8.91 791 GLY A O 1
ATOM 1466 N N . TYR A 1 194 ? -12.229 -8.370 -6.419 1.00 6.67 792 TYR A N 1
ATOM 1467 C CA . TYR A 1 194 ? -13.113 -7.616 -5.544 1.00 7.35 792 TYR A CA 1
ATOM 1468 C C . TYR A 1 194 ? -14.300 -7.136 -6.366 1.00 8.39 792 TYR A C 1
ATOM 1469 O O . TYR A 1 194 ? -14.151 -6.837 -7.547 1.00 9.52 792 TYR A O 1
ATOM 1478 N N . TYR A 1 195 ? -15.461 -7.021 -5.728 1.00 7.92 793 TYR A N 1
ATOM 1479 C CA . TYR A 1 195 ? -16.639 -6.422 -6.343 1.00 7.54 793 TYR A CA 1
ATOM 1480 C C . TYR A 1 195 ? -17.210 -5.446 -5.335 1.00 6.87 793 TYR A C 1
ATOM 1481 O O . TYR A 1 195 ? -16.982 -5.595 -4.136 1.00 9.30 793 TYR A O 1
ATOM 1490 N N . ILE A 1 196 ? -17.931 -4.439 -5.811 1.00 5.96 794 ILE A N 1
ATOM 1491 C CA . ILE A 1 196 ? -18.470 -3.416 -4.927 1.00 5.47 794 ILE A CA 1
ATOM 1492 C C . ILE A 1 196 ? -19.955 -3.212 -5.191 1.00 11.45 794 ILE A C 1
ATOM 1493 O O . ILE A 1 196 ? -20.399 -3.220 -6.348 1.00 9.30 794 ILE A O 1
ATOM 1498 N N . ARG A 1 197 ? -20.731 -3.072 -4.117 1.00 7.09 795 ARG A N 1
ATOM 1499 C CA . ARG A 1 197 ? -22.136 -2.735 -4.248 1.00 9.10 795 ARG A CA 1
ATOM 1500 C C . ARG A 1 197 ? -22.467 -1.561 -3.345 1.00 12.66 795 ARG A C 1
ATOM 1501 O O . ARG A 1 197 ? -21.921 -1.427 -2.241 1.00 8.38 795 ARG A O 1
ATOM 1509 N N . GLU A 1 198 ? -23.364 -0.712 -3.822 1.00 11.94 796 GLU A N 1
ATOM 1510 C CA . GLU A 1 198 ? -23.987 0.277 -2.967 1.00 13.49 796 GLU A CA 1
ATOM 1511 C C . GLU A 1 198 ? -24.969 -0.480 -2.088 1.00 15.65 796 GLU A C 1
ATOM 1512 O O . GLU A 1 198 ? -25.613 -1.442 -2.535 1.00 13.41 796 GLU A O 1
ATOM 1518 N N . LEU A 1 199 ? -25.068 -0.056 -0.836 1.00 12.26 797 LEU A N 1
ATOM 1519 C CA . LEU A 1 199 ? -26.001 -0.653 0.107 1.00 17.75 797 LEU A CA 1
ATOM 1520 C C . LEU A 1 199 ? -26.523 0.484 0.964 1.00 15.47 797 LEU A C 1
ATOM 1521 O O . LEU A 1 199 ? -25.733 1.133 1.647 1.00 20.40 797 LEU A O 1
ATOM 1526 N N . VAL A 1 200 ? -27.828 0.748 0.921 1.00 13.59 798 VAL A N 1
ATOM 1527 C CA . VAL A 1 200 ? -28.381 1.877 1.678 1.00 15.06 798 VAL A CA 1
ATOM 1528 C C . VAL A 1 200 ? -29.193 1.491 2.914 1.00 9.52 798 VAL A C 1
ATOM 1529 O O . VAL A 1 200 ? -29.278 2.274 3.861 1.00 7.54 798 VAL A O 1
ATOM 1533 N N . ASP A 1 201 ? -29.798 0.304 2.906 1.00 9.26 799 ASP A N 1
ATOM 1534 C CA . ASP A 1 201 ? -30.656 -0.101 4.023 1.00 10.15 799 ASP A CA 1
ATOM 1535 C C . ASP A 1 201 ? -29.926 -1.006 5.012 1.00 9.70 799 ASP A C 1
ATOM 1536 O O . ASP A 1 201 ? -29.455 -2.089 4.650 1.00 8.05 799 ASP A O 1
ATOM 1541 N N . ILE A 1 202 ? -29.802 -0.541 6.249 1.00 5.42 800 ILE A N 1
ATOM 1542 C CA . ILE A 1 202 ? -29.178 -1.345 7.291 1.00 6.65 800 ILE A CA 1
ATOM 1543 C C . ILE A 1 202 ? -30.089 -1.351 8.509 1.00 6.04 800 ILE A C 1
ATOM 1544 O O . ILE A 1 202 ? -30.534 -0.293 8.964 1.00 6.36 800 ILE A O 1
ATOM 1549 N N . PHE A 1 203 ? -30.406 -2.545 9.002 1.00 5.04 801 PHE A N 1
ATOM 1550 C CA . PHE A 1 203 ? -31.256 -2.667 10.165 1.00 4.78 801 PHE A CA 1
ATOM 1551 C C . PHE A 1 203 ? -30.391 -2.854 11.413 1.00 7.25 801 PHE A C 1
ATOM 1552 O O . PHE A 1 203 ? -29.397 -3.583 11.384 1.00 5.56 801 PHE A O 1
ATOM 1560 N N . VAL A 1 204 ? -30.762 -2.183 12.504 1.00 7.79 802 VAL A N 1
ATOM 1561 C CA . VAL A 1 204 ? -30.266 -2.554 13.830 1.00 6.74 802 VAL A CA 1
ATOM 1562 C C . VAL A 1 204 ? -31.151 -3.674 14.362 1.00 6.90 802 VAL A C 1
ATOM 1563 O O . VAL A 1 204 ? -32.378 -3.563 14.311 1.00 8.69 802 VAL A O 1
ATOM 1567 N N . VAL A 1 205 ? -30.546 -4.758 14.845 1.00 5.80 803 VAL A N 1
ATOM 1568 C CA . VAL A 1 205 ? -31.306 -5.834 15.468 1.00 4.96 803 VAL A CA 1
ATOM 1569 C C . VAL A 1 205 ? -31.263 -5.677 16.998 1.00 7.81 803 VAL A C 1
ATOM 1570 O O . VAL A 1 205 ? -30.187 -5.539 17.594 1.00 7.83 803 VAL A O 1
ATOM 1574 N N . GLY A 1 206 ? -32.434 -5.675 17.624 1.00 6.56 804 GLY A N 1
ATOM 1575 C CA . GLY A 1 206 ? -32.529 -5.589 19.070 1.00 6.29 804 GLY A CA 1
ATOM 1576 C C . GLY A 1 206 ? -32.290 -6.954 19.675 1.00 7.52 804 GLY A C 1
ATOM 1577 O O . GLY A 1 206 ? -31.915 -7.885 18.960 1.00 6.89 804 GLY A O 1
ATOM 1578 N N . GLN A 1 207 ? -32.496 -7.079 20.983 1.00 9.66 805 GLN A N 1
ATOM 1579 C CA . GLN A 1 207 ? -32.306 -8.355 21.662 1.00 7.94 805 GLN A CA 1
ATOM 1580 C C . GLN A 1 207 ? -33.252 -9.419 21.116 1.00 8.50 805 GLN A C 1
ATOM 1581 O O . GLN A 1 207 ? -34.401 -9.121 20.778 1.00 8.10 805 GLN A O 1
ATOM 1587 N N . GLN A 1 208 ? -32.761 -10.657 21.033 1.00 8.36 806 GLN A N 1
ATOM 1588 C CA . GLN A 1 208 ? -33.553 -11.784 20.535 1.00 9.66 806 GLN A CA 1
ATOM 1589 C C . GLN A 1 208 ? -34.573 -12.299 21.542 1.00 14.83 806 GLN A C 1
ATOM 1590 O O . GLN A 1 208 ? -34.308 -12.349 22.755 1.00 14.02 806 GLN A O 1
ATOM 1596 N N . CYS A 1 209 ? -35.727 -12.712 21.018 1.00 13.67 807 CYS A N 1
ATOM 1597 C CA . CYS A 1 209 ? -36.652 -13.585 21.740 1.00 13.18 807 CYS A CA 1
ATOM 1598 C C . CYS A 1 209 ? -36.451 -14.984 21.167 1.00 10.92 807 CYS A C 1
ATOM 1599 O O . CYS A 1 209 ? -36.930 -15.290 20.069 1.00 9.66 807 CYS A O 1
ATOM 1602 N N . PRO A 1 210 ? -35.710 -15.834 21.893 1.00 11.69 808 PRO A N 1
ATOM 1603 C CA . PRO A 1 210 ? -35.337 -17.155 21.365 1.00 11.20 808 PRO A CA 1
ATOM 1604 C C . PRO A 1 210 ? -36.557 -18.056 21.239 1.00 12.57 808 PRO A C 1
ATOM 1605 O O . PRO A 1 210 ? -37.375 -18.098 22.167 1.00 13.23 808 PRO A O 1
ATOM 1609 N N . LEU A 1 211 ? -36.682 -18.755 20.114 1.00 7.72 809 LEU A N 1
ATOM 1610 C CA . LEU A 1 211 ? -37.813 -19.649 19.892 1.00 10.48 809 LEU A CA 1
ATOM 1611 C C . LEU A 1 211 ? -37.335 -21.085 19.855 1.00 12.41 809 LEU A C 1
ATOM 1612 O O . LEU A 1 211 ? -38.136 -22.023 19.807 1.00 11.92 809 LEU A O 1
ATOM 1617 N N . PHE A 1 212 ? -36.018 -21.248 19.879 1.00 11.00 810 PHE A N 1
ATOM 1618 C CA . PHE A 1 212 ? -35.417 -22.567 19.819 1.00 12.21 810 PHE A CA 1
ATOM 1619 C C . PHE A 1 212 ? -34.512 -22.741 21.033 1.00 13.39 810 PHE A C 1
ATOM 1620 O O . PHE A 1 212 ? -33.706 -21.867 21.344 1.00 12.54 810 PHE A O 1
ATOM 1628 N N . GLU A 1 213 ? -34.638 -23.867 21.719 1.00 12.84 811 GLU A N 1
ATOM 1629 C CA . GLU A 1 213 ? -33.829 -24.099 22.907 1.00 14.24 811 GLU A CA 1
ATOM 1630 C C . GLU A 1 213 ? -32.405 -24.580 22.586 1.00 12.60 811 GLU A C 1
ATOM 1631 O O . GLU A 1 213 ? -32.209 -25.562 21.857 1.00 11.75 811 GLU A O 1
ATOM 1637 N N . VAL A 1 214 ? -31.417 -23.884 23.141 1.00 11.02 812 VAL A N 1
ATOM 1638 C CA . VAL A 1 214 ? -30.013 -24.283 23.012 1.00 11.07 812 VAL A CA 1
ATOM 1639 C C . VAL A 1 214 ? -29.663 -25.334 24.073 1.00 10.36 812 VAL A C 1
ATOM 1640 O O . VAL A 1 214 ? -29.944 -25.138 25.248 1.00 13.24 812 VAL A O 1
ATOM 1644 N N . PRO A 1 215 ? -29.058 -26.458 23.656 1.00 12.30 813 PRO A N 1
ATOM 1645 C CA . PRO A 1 215 ? -28.757 -27.559 24.581 1.00 14.23 813 PRO A CA 1
ATOM 1646 C C . PRO A 1 215 ? -27.593 -27.205 25.499 1.00 11.95 813 PRO A C 1
ATOM 1647 O O . PRO A 1 215 ? -26.803 -26.307 25.164 1.00 9.42 813 PRO A O 1
ATOM 1651 N N . GLY A 1 216 ? -27.488 -27.901 26.632 1.00 12.03 814 GLY A N 1
ATOM 1652 C CA . GLY A 1 216 ? -26.353 -27.748 27.528 1.00 8.53 814 GLY A CA 1
ATOM 1653 C C . GLY A 1 216 ? -25.212 -28.657 27.114 1.00 13.98 814 GLY A C 1
ATOM 1654 O O . GLY A 1 216 ? -25.439 -29.678 26.462 1.00 11.62 814 GLY A O 1
ATOM 1655 N N . PRO A 1 217 ? -23.973 -28.293 27.490 1.00 13.74 815 PRO A N 1
ATOM 1656 C CA . PRO A 1 217 ? -22.800 -29.113 27.178 1.00 12.76 815 PRO A CA 1
ATOM 1657 C C . PRO A 1 217 ? -22.972 -30.537 27.729 1.00 18.95 815 PRO A C 1
ATOM 1658 O O . PRO A 1 217 ? -23.390 -30.702 28.875 1.00 13.13 815 PRO A O 1
ATOM 1662 N N . ASN A 1 218 ? -22.665 -31.541 26.912 1.00 20.15 816 ASN A N 1
ATOM 1663 C CA . ASN A 1 218 ? -22.871 -32.953 27.260 1.00 23.23 816 ASN A CA 1
ATOM 1664 C C . ASN A 1 218 ? -24.258 -33.389 27.740 1.00 23.51 816 ASN A C 1
ATOM 1665 O O . ASN A 1 218 ? -24.393 -34.402 28.432 1.00 27.98 816 ASN A O 1
ATOM 1670 N N . SER A 1 219 ? -25.284 -32.636 27.359 1.00 16.07 817 SER A N 1
ATOM 1671 C CA . SER A 1 219 ? -26.659 -33.073 27.544 1.00 15.78 817 SER A CA 1
ATOM 1672 C C . SER A 1 219 ? -26.976 -34.203 26.559 1.00 20.46 817 SER A C 1
ATOM 1673 O O . SER A 1 219 ? -26.253 -34.405 25.573 1.00 14.78 817 SER A O 1
ATOM 1676 N N . LYS A 1 220 ? -28.056 -34.939 26.811 1.00 20.96 818 LYS A N 1
ATOM 1677 C CA . LYS A 1 220 ? -28.409 -36.052 25.934 1.00 22.58 818 LYS A CA 1
ATOM 1678 C C . LYS A 1 220 ? -28.738 -35.508 24.551 1.00 16.73 818 LYS A C 1
ATOM 1679 O O . LYS A 1 220 ? -28.397 -36.100 23.529 1.00 14.22 818 LYS A O 1
ATOM 1685 N N . ARG A 1 221 ? -29.385 -34.354 24.543 1.00 11.91 819 ARG A N 1
ATOM 1686 C CA . ARG A 1 221 ? -29.745 -33.664 23.319 1.00 15.41 819 ARG A CA 1
ATOM 1687 C C . ARG A 1 221 ? -28.480 -33.340 22.492 1.00 16.13 819 ARG A C 1
ATOM 1688 O O . ARG A 1 221 ? -28.381 -33.736 21.333 1.00 13.28 819 ARG A O 1
ATOM 1696 N N . ALA A 1 222 ? -27.494 -32.684 23.105 1.00 14.00 820 ALA A N 1
ATOM 1697 C CA . ALA A 1 222 ? -26.228 -32.379 22.420 1.00 15.56 820 ALA A CA 1
ATOM 1698 C C . ALA A 1 222 ? -25.544 -33.621 21.855 1.00 13.51 820 ALA A C 1
ATOM 1699 O O . ALA A 1 222 ? -25.065 -33.612 20.717 1.00 11.97 820 ALA A O 1
ATOM 1701 N N . ASN A 1 223 ? -25.482 -34.678 22.657 1.00 13.84 821 ASN A N 1
ATOM 1702 C CA . ASN A 1 223 ? -24.796 -35.900 22.244 1.00 15.65 821 ASN A CA 1
ATOM 1703 C C . ASN A 1 223 ? -25.556 -36.606 21.140 1.00 12.00 821 ASN A C 1
ATOM 1704 O O . ASN A 1 223 ? -24.962 -37.217 20.255 1.00 12.07 821 ASN A O 1
ATOM 1709 N N . THR A 1 224 ? -26.879 -36.531 21.197 1.00 14.06 822 THR A N 1
ATOM 1710 C CA . THR A 1 224 ? -27.684 -37.104 20.132 1.00 11.32 822 THR A CA 1
ATOM 1711 C C . THR A 1 224 ? -27.462 -36.307 18.853 1.00 13.99 822 THR A C 1
ATOM 1712 O O . THR A 1 224 ? -27.394 -36.892 17.772 1.00 11.40 822 THR A O 1
ATOM 1716 N N . HIS A 1 225 ? -27.304 -34.986 18.971 1.00 11.21 823 HIS A N 1
ATOM 1717 C CA . HIS A 1 225 ? -27.114 -34.163 17.776 1.00 10.96 823 HIS A CA 1
ATOM 1718 C C . HIS A 1 225 ? -25.804 -34.448 17.022 1.00 10.88 823 HIS A C 1
ATOM 1719 O O . HIS A 1 225 ? -25.819 -34.586 15.795 1.00 8.00 823 HIS A O 1
ATOM 1726 N N . ILE A 1 226 ? -24.677 -34.518 17.734 1.00 11.40 824 ILE A N 1
ATOM 1727 C CA . ILE A 1 226 ? -23.401 -34.708 17.041 1.00 11.50 824 ILE A CA 1
ATOM 1728 C C . ILE A 1 226 ? -23.403 -36.064 16.386 1.00 11.92 824 ILE A C 1
ATOM 1729 O O . ILE A 1 226 ? -22.903 -36.223 15.262 1.00 13.05 824 ILE A O 1
ATOM 1734 N N . ARG A 1 227 ? -23.952 -37.041 17.106 1.00 8.72 825 ARG A N 1
ATOM 1735 C CA . ARG A 1 227 ? -24.115 -38.385 16.574 1.00 15.05 825 ARG A CA 1
ATOM 1736 C C . ARG A 1 227 ? -24.898 -38.362 15.242 1.00 11.86 825 ARG A C 1
ATOM 1737 O O . ARG A 1 227 ? -24.406 -38.836 14.208 1.00 12.25 825 ARG A O 1
ATOM 1745 N N . ASP A 1 228 ? -26.092 -37.778 15.260 1.00 9.32 826 ASP A N 1
ATOM 1746 C CA . ASP A 1 228 ? -26.928 -37.710 14.062 1.00 10.65 826 ASP A CA 1
ATOM 1747 C C . ASP A 1 228 ? -26.278 -36.918 12.908 1.00 7.86 826 ASP A C 1
ATOM 1748 O O . ASP A 1 228 ? -26.356 -37.320 11.757 1.00 8.61 826 ASP A O 1
ATOM 1753 N N . PHE A 1 229 ? -25.632 -35.803 13.230 1.00 8.52 827 PHE A N 1
ATOM 1754 C CA . PHE A 1 229 ? -24.918 -34.980 12.251 1.00 10.33 827 PHE A CA 1
ATOM 1755 C C . PHE A 1 229 ? -23.773 -35.766 11.603 1.00 8.65 827 PHE A C 1
ATOM 1756 O O . PHE A 1 229 ? -23.576 -35.720 10.384 1.00 8.55 827 PHE A O 1
ATOM 1764 N N . LEU A 1 230 ? -23.023 -36.491 12.427 1.00 8.46 828 LEU A N 1
ATOM 1765 C CA . LEU A 1 230 ? -21.974 -37.381 11.926 1.00 10.10 828 LEU A CA 1
ATOM 1766 C C . LEU A 1 230 ? -22.586 -38.425 10.996 1.00 9.19 828 LEU A C 1
ATOM 1767 O O . LEU A 1 230 ? -22.029 -38.734 9.930 1.00 8.55 828 LEU A O 1
ATOM 1772 N N . GLN A 1 231 ? -23.744 -38.953 11.389 1.00 8.30 829 GLN A N 1
ATOM 1773 C CA . GLN A 1 231 ? -24.405 -39.982 10.591 1.00 9.87 829 GLN A CA 1
ATOM 1774 C C . GLN A 1 231 ? -24.796 -39.424 9.225 1.00 9.85 829 GLN A C 1
ATOM 1775 O O . GLN A 1 231 ? -24.636 -40.100 8.202 1.00 9.04 829 GLN A O 1
ATOM 1781 N N . VAL A 1 232 ? -25.289 -38.182 9.220 1.00 8.11 830 VAL A N 1
ATOM 1782 C CA . VAL A 1 232 ? -25.688 -37.517 7.988 1.00 7.64 830 VAL A CA 1
ATOM 1783 C C . VAL A 1 232 ? -24.480 -37.314 7.064 1.00 8.67 830 VAL A C 1
ATOM 1784 O O . VAL A 1 232 ? -24.565 -37.569 5.853 1.00 5.77 830 VAL A O 1
ATOM 1788 N N . PHE A 1 233 ? -23.368 -36.853 7.644 1.00 6.42 831 PHE A N 1
ATOM 1789 C CA . PHE A 1 233 ? -22.147 -36.603 6.891 1.00 6.45 831 PHE A CA 1
ATOM 1790 C C . PHE A 1 233 ? -21.692 -37.907 6.230 1.00 5.75 831 PHE A C 1
ATOM 1791 O O . PHE A 1 233 ? -21.303 -37.924 5.072 1.00 6.34 831 PHE A O 1
ATOM 1799 N N . ILE A 1 234 ? -21.773 -39.005 6.970 1.00 6.79 832 ILE A N 1
ATOM 1800 C CA . ILE A 1 234 ? -21.396 -40.311 6.444 1.00 8.91 832 ILE A CA 1
ATOM 1801 C C . ILE A 1 234 ? -22.256 -40.742 5.244 1.00 8.52 832 ILE A C 1
ATOM 1802 O O . ILE A 1 234 ? -21.710 -41.100 4.192 1.00 8.86 832 ILE A O 1
ATOM 1807 N N . TYR A 1 235 ? -23.582 -40.713 5.398 1.00 6.57 833 TYR A N 1
ATOM 1808 C CA . TYR A 1 235 ? -24.488 -41.039 4.290 1.00 8.30 833 TYR A CA 1
ATOM 1809 C C . TYR A 1 235 ? -24.169 -40.186 3.070 1.00 6.59 833 TYR A C 1
ATOM 1810 O O . TYR A 1 235 ? -24.091 -40.700 1.950 1.00 9.70 833 TYR A O 1
ATOM 1819 N N . ARG A 1 236 ? -23.967 -38.887 3.279 1.00 5.63 834 ARG A N 1
ATOM 1820 C CA . ARG A 1 236 ? -23.646 -38.006 2.158 1.00 8.70 834 ARG A CA 1
ATOM 1821 C C . ARG A 1 236 ? -22.304 -38.354 1.520 1.00 8.62 834 ARG A C 1
ATOM 1822 O O . ARG A 1 236 ? -22.115 -38.148 0.323 1.00 7.92 834 ARG A O 1
ATOM 1830 N N . LEU A 1 237 ? -21.381 -38.915 2.299 1.00 7.92 835 LEU A N 1
ATOM 1831 C CA . LEU A 1 237 ? -20.102 -39.345 1.722 1.00 8.46 835 LEU A CA 1
ATOM 1832 C C . LEU A 1 237 ? -20.345 -40.503 0.758 1.00 9.15 835 LEU A C 1
ATOM 1833 O O . LEU A 1 237 ? -19.871 -40.494 -0.384 1.00 9.91 835 LEU A O 1
ATOM 1838 N N . PHE A 1 238 ? -21.095 -41.503 1.210 1.00 10.64 836 PHE A N 1
ATOM 1839 C CA . PHE A 1 238 ? -21.478 -42.606 0.323 1.00 8.32 836 PHE A CA 1
ATOM 1840 C C . PHE A 1 238 ? -22.187 -42.119 -0.934 1.00 7.36 836 PHE A C 1
ATOM 1841 O O . PHE A 1 238 ? -21.920 -42.621 -2.022 1.00 9.36 836 PHE A O 1
ATOM 1849 N N . TRP A 1 239 ? -23.078 -41.141 -0.794 1.00 6.53 837 TRP A N 1
ATOM 1850 C CA . TRP A 1 239 ? -23.813 -40.625 -1.955 1.00 9.10 837 TRP A CA 1
ATOM 1851 C C . TRP A 1 239 ? -22.898 -39.937 -2.970 1.00 11.99 837 TRP A C 1
ATOM 1852 O O . TRP A 1 239 ? -23.178 -39.928 -4.171 1.00 9.71 837 TRP A O 1
ATOM 1863 N N . LYS A 1 240 ? -21.804 -39.364 -2.480 1.00 9.12 838 LYS A N 1
ATOM 1864 C CA . LYS A 1 240 ? -20.864 -38.630 -3.321 1.00 11.06 838 LYS A CA 1
ATOM 1865 C C . LYS A 1 240 ? -19.920 -39.582 -4.059 1.00 12.03 838 LYS A C 1
ATOM 1866 O O . LYS A 1 240 ? -19.388 -39.256 -5.120 1.00 11.45 838 LYS A O 1
ATOM 1872 N N . SER A 1 241 ? -19.712 -40.757 -3.477 1.00 11.33 839 SER A N 1
ATOM 1873 C CA . SER A 1 241 ? -18.816 -41.757 -4.044 1.00 10.84 839 SER A CA 1
ATOM 1874 C C . SER A 1 241 ? -19.317 -42.171 -5.421 1.00 16.10 839 SER A C 1
ATOM 1875 O O . SER A 1 241 ? -20.509 -42.445 -5.596 1.00 13.27 839 SER A O 1
ATOM 1878 N N . LYS A 1 242 ? -18.415 -42.207 -6.396 1.00 15.38 840 LYS A N 1
ATOM 1879 C CA . LYS A 1 242 ? -18.779 -42.608 -7.751 1.00 16.21 840 LYS A CA 1
ATOM 1880 C C . LYS A 1 242 ? -18.426 -44.072 -7.998 1.00 16.45 840 LYS A C 1
ATOM 1881 O O . LYS A 1 242 ? -18.799 -44.654 -9.017 1.00 19.75 840 LYS A O 1
ATOM 1887 N N . ASP A 1 243 ? -17.734 -44.675 -7.039 1.00 12.91 841 ASP A N 1
ATOM 1888 C CA . ASP A 1 243 ? -17.445 -46.097 -7.104 1.00 12.43 841 ASP A CA 1
ATOM 1889 C C . ASP A 1 243 ? -18.706 -46.964 -6.908 1.00 15.55 841 ASP A C 1
ATOM 1890 O O . ASP A 1 243 ? -19.620 -46.587 -6.165 1.00 10.85 841 ASP A O 1
ATOM 1895 N N . ARG A 1 244 ? -18.755 -48.104 -7.602 1.00 14.45 842 ARG A N 1
ATOM 1896 C CA . ARG A 1 244 ? -19.827 -49.094 -7.435 1.00 14.64 842 ARG A CA 1
ATOM 1897 C C . ARG A 1 244 ? -19.226 -50.470 -7.144 1.00 14.56 842 ARG A C 1
ATOM 1898 O O . ARG A 1 244 ? -18.616 -51.077 -8.018 1.00 16.95 842 ARG A O 1
ATOM 1906 N N . PRO A 1 245 ? -19.418 -50.989 -5.924 1.00 12.65 843 PRO A N 1
ATOM 1907 C CA . PRO A 1 245 ? -20.208 -50.456 -4.804 1.00 11.44 843 PRO A CA 1
ATOM 1908 C C . PRO A 1 245 ? -19.575 -49.217 -4.160 1.00 14.55 843 PRO A C 1
ATOM 1909 O O . PRO A 1 245 ? -18.354 -49.084 -4.150 1.00 16.50 843 PRO A O 1
ATOM 1913 N N . ARG A 1 246 ? -20.413 -48.321 -3.651 1.00 13.98 844 ARG A N 1
ATOM 1914 C CA . ARG A 1 246 ? -19.965 -47.085 -3.033 1.00 10.66 844 ARG A CA 1
ATOM 1915 C C . ARG A 1 246 ? -19.032 -47.373 -1.875 1.00 10.59 844 ARG A C 1
ATOM 1916 O O . ARG A 1 246 ? -19.176 -48.384 -1.170 1.00 12.23 844 ARG A O 1
ATOM 1924 N N . ARG A 1 247 ? -18.072 -46.481 -1.675 1.00 8.27 845 ARG A N 1
ATOM 1925 C CA . ARG A 1 247 ? -17.075 -46.690 -0.636 1.00 11.12 845 ARG A CA 1
ATOM 1926 C C . ARG A 1 247 ? -16.512 -45.358 -0.187 1.00 11.67 845 ARG A C 1
ATOM 1927 O O . ARG A 1 247 ? -16.441 -44.418 -0.976 1.00 12.89 845 ARG A O 1
ATOM 1935 N N . ILE A 1 248 ? -16.126 -45.273 1.083 1.00 11.30 846 ILE A N 1
ATOM 1936 C CA . ILE A 1 248 ? -15.580 -44.037 1.635 1.00 11.85 846 ILE A CA 1
ATOM 1937 C C . ILE A 1 248 ? -14.325 -44.314 2.455 1.00 14.15 846 ILE A C 1
ATOM 1938 O O . ILE A 1 248 ? -14.072 -45.450 2.872 1.00 12.70 846 ILE A O 1
ATOM 1943 N N . ARG A 1 249 ? -13.542 -43.276 2.712 1.00 13.40 847 ARG A N 1
ATOM 1944 C CA . ARG A 1 249 ? -12.350 -43.468 3.528 1.00 15.46 847 ARG A CA 1
ATOM 1945 C C . ARG A 1 249 ? -12.463 -42.857 4.919 1.00 13.97 847 ARG A C 1
ATOM 1946 O O . ARG A 1 249 ? -12.905 -41.713 5.077 1.00 15.96 847 ARG A O 1
ATOM 1954 N N . MET A 1 250 ? -12.088 -43.654 5.918 1.00 13.47 848 MET A N 1
ATOM 1955 C CA . MET A 1 250 ? -12.042 -43.246 7.324 1.00 13.67 848 MET A CA 1
ATOM 1956 C C . MET A 1 250 ? -11.365 -41.891 7.484 1.00 14.96 848 MET A C 1
ATOM 1957 O O . MET A 1 250 ? -11.830 -41.018 8.219 1.00 14.77 848 MET A O 1
ATOM 1962 N N . GLU A 1 251 ? -10.265 -41.733 6.764 1.00 16.86 849 GLU A N 1
ATOM 1963 C CA . GLU A 1 251 ? -9.450 -40.530 6.786 1.00 20.32 849 GLU A CA 1
ATOM 1964 C C . GLU A 1 251 ? -10.261 -39.268 6.469 1.00 23.10 849 GLU A C 1
ATOM 1965 O O . GLU A 1 251 ? -10.019 -38.201 7.050 1.00 17.06 849 GLU A O 1
ATOM 1971 N N . ASP A 1 252 ? -11.233 -39.387 5.567 1.00 17.18 850 ASP A N 1
ATOM 1972 C CA . ASP A 1 252 ? -12.041 -38.233 5.194 1.00 16.52 850 ASP A CA 1
ATOM 1973 C C . ASP A 1 252 ? -13.011 -37.875 6.312 1.00 16.73 850 ASP A C 1
ATOM 1974 O O . ASP A 1 252 ? -13.318 -36.696 6.523 1.00 17.84 850 ASP A O 1
ATOM 1979 N N . ILE A 1 253 ? -13.501 -38.886 7.022 1.00 12.02 851 ILE A N 1
ATOM 1980 C CA . ILE A 1 253 ? -14.390 -38.633 8.150 1.00 14.10 851 ILE A CA 1
ATOM 1981 C C . ILE A 1 253 ? -13.595 -38.039 9.315 1.00 15.86 851 ILE A C 1
ATOM 1982 O O . ILE A 1 253 ? -14.020 -37.059 9.932 1.00 16.76 851 ILE A O 1
ATOM 1987 N N . LYS A 1 254 ? -12.438 -38.631 9.607 1.00 17.24 852 LYS A N 1
ATOM 1988 C CA . LYS A 1 254 ? -11.588 -38.166 10.710 1.00 20.56 852 LYS A CA 1
ATOM 1989 C C . LYS A 1 254 ? -11.143 -36.714 10.519 1.00 17.21 852 LYS A C 1
ATOM 1990 O O . LYS A 1 254 ? -11.113 -35.936 11.476 1.00 18.15 852 LYS A O 1
ATOM 1996 N N . LYS A 1 255 ? -10.816 -36.353 9.282 1.00 13.29 853 LYS A N 1
ATOM 1997 C CA . LYS A 1 255 ? -10.461 -34.976 8.946 1.00 15.15 853 LYS A CA 1
ATOM 1998 C C . LYS A 1 255 ? -11.615 -33.991 9.211 1.00 20.66 853 LYS A C 1
ATOM 1999 O O . LYS A 1 255 ? -11.379 -32.860 9.645 1.00 17.29 853 LYS A O 1
ATOM 2005 N N . ALA A 1 256 ? -12.857 -34.423 8.978 1.00 17.23 854 ALA A N 1
ATOM 2006 C CA . ALA A 1 256 ? -14.019 -33.559 9.225 1.00 14.95 854 ALA A CA 1
ATOM 2007 C C . ALA A 1 256 ? -14.405 -33.559 10.693 1.00 12.77 854 ALA A C 1
ATOM 2008 O O . ALA A 1 256 ? -14.934 -32.566 11.200 1.00 13.28 854 ALA A O 1
ATOM 2010 N N . PHE A 1 257 ? -14.141 -34.671 11.376 1.00 12.52 855 PHE A N 1
ATOM 2011 C CA . PHE A 1 257 ? -14.440 -34.773 12.804 1.00 14.81 855 PHE A CA 1
ATOM 2012 C C . PHE A 1 257 ? -13.213 -35.142 13.659 1.00 17.50 855 PHE A C 1
ATOM 2013 O O . PHE A 1 257 ? -13.194 -36.191 14.308 1.00 16.46 855 PHE A O 1
ATOM 2021 N N . PRO A 1 258 ? -12.193 -34.264 13.681 1.00 19.25 856 PRO A N 1
ATOM 2022 C CA . PRO A 1 258 ? -10.908 -34.600 14.316 1.00 15.24 856 PRO A CA 1
ATOM 2023 C C . PRO A 1 258 ? -10.981 -34.853 15.818 1.00 19.73 856 PRO A C 1
ATOM 2024 O O . PRO A 1 258 ? -10.000 -35.338 16.380 1.00 20.92 856 PRO A O 1
ATOM 2028 N N . SER A 1 259 ? -12.108 -34.542 16.455 1.00 18.58 857 SER A N 1
ATOM 2029 C CA . SER A 1 259 ? -12.239 -34.767 17.896 1.00 20.14 857 SER A CA 1
ATOM 2030 C C . SER A 1 259 ? -12.973 -36.078 18.194 1.00 28.22 857 SER A C 1
ATOM 2031 O O . SER A 1 259 ? -13.199 -36.426 19.362 1.00 20.60 857 SER A O 1
ATOM 2034 N N . HIS A 1 260 ? -13.351 -36.799 17.141 1.00 17.33 858 HIS A N 1
ATOM 2035 C CA . HIS A 1 260 ? -13.931 -38.126 17.314 1.00 21.65 858 HIS A CA 1
ATOM 2036 C C . HIS A 1 260 ? -12.835 -39.194 17.279 1.00 22.35 858 HIS A C 1
ATOM 2037 O O . HIS A 1 260 ? -11.912 -39.118 16.464 1.00 22.87 858 HIS A O 1
ATOM 2044 N N . SER A 1 261 ? -12.936 -40.184 18.163 1.00 25.69 859 SER A N 1
ATOM 2045 C CA . SER A 1 261 ? -12.061 -41.352 18.091 1.00 18.29 859 SER A CA 1
ATOM 2046 C C . SER A 1 261 ? -12.470 -42.215 16.905 1.00 22.86 859 SER A C 1
ATOM 2047 O O . SER A 1 261 ? -13.650 -42.262 16.524 1.00 25.28 859 SER A O 1
ATOM 2050 N N . GLU A 1 262 ? -11.495 -42.899 16.321 1.00 19.53 860 GLU A N 1
ATOM 2051 C CA . GLU A 1 262 ? -11.754 -43.825 15.234 1.00 23.18 860 GLU A CA 1
ATOM 2052 C C . GLU A 1 262 ? -12.801 -44.868 15.655 1.00 26.29 860 GLU A C 1
ATOM 2053 O O . GLU A 1 262 ? -13.642 -45.287 14.855 1.00 23.98 860 GLU A O 1
ATOM 2059 N N . SER A 1 263 ? -12.768 -45.249 16.925 1.00 25.14 861 SER A N 1
ATOM 2060 C CA . SER A 1 263 ? -13.678 -46.257 17.451 1.00 24.54 861 SER A CA 1
ATOM 2061 C C . SER A 1 263 ? -15.120 -45.780 17.439 1.00 24.23 861 SER A C 1
ATOM 2062 O O . SER A 1 263 ? -16.035 -46.561 17.179 1.00 29.82 861 SER A O 1
ATOM 2065 N N . SER A 1 264 ? -15.334 -44.504 17.737 1.00 23.56 862 SER A N 1
ATOM 2066 C CA . SER A 1 264 ? -16.696 -43.980 17.744 1.00 24.56 862 SER A CA 1
ATOM 2067 C C . SER A 1 264 ? -17.204 -43.795 16.306 1.00 25.65 862 SER A C 1
ATOM 2068 O O . SER A 1 264 ? -18.398 -43.918 16.038 1.00 22.17 862 SER A O 1
ATOM 2071 N N . ILE A 1 265 ? -16.293 -43.521 15.378 1.00 21.50 863 ILE A N 1
ATOM 2072 C CA . ILE A 1 265 ? -16.671 -43.452 13.971 1.00 21.09 863 ILE A CA 1
ATOM 2073 C C . ILE A 1 265 ? -17.021 -44.842 13.417 1.00 17.36 863 ILE A C 1
ATOM 2074 O O . ILE A 1 265 ? -17.980 -44.990 12.653 1.00 15.42 863 ILE A O 1
ATOM 2079 N N . ARG A 1 266 ? -16.268 -45.860 13.829 1.00 21.24 864 ARG A N 1
ATOM 2080 C CA . ARG A 1 266 ? -16.578 -47.241 13.448 1.00 22.35 864 ARG A CA 1
ATOM 2081 C C . ARG A 1 266 ? -17.978 -47.683 13.892 1.00 26.93 864 ARG A C 1
ATOM 2082 O O . ARG A 1 266 ? -18.583 -48.552 13.257 1.00 33.94 864 ARG A O 1
ATOM 2090 N N . LYS A 1 267 ? -18.489 -47.086 14.971 1.00 25.64 865 LYS A N 1
ATOM 2091 C CA . LYS A 1 267 ? -19.863 -47.336 15.416 1.00 30.62 865 LYS A CA 1
ATOM 2092 C C . LYS A 1 267 ? -20.891 -46.911 14.369 1.00 30.83 865 LYS A C 1
ATOM 2093 O O . LYS A 1 267 ? -21.841 -47.637 14.074 1.00 33.65 865 LYS A O 1
ATOM 2099 N N . ARG A 1 268 ? -20.707 -45.710 13.834 1.00 25.01 866 ARG A N 1
ATOM 2100 C CA . ARG A 1 268 ? -21.634 -45.145 12.868 1.00 23.64 866 ARG A CA 1
ATOM 2101 C C . ARG A 1 268 ? -21.578 -45.925 11.539 1.00 22.99 866 ARG A C 1
ATOM 2102 O O . ARG A 1 268 ? -22.529 -45.897 10.750 1.00 23.89 866 ARG A O 1
ATOM 2110 N N . LEU A 1 269 ? -20.468 -46.639 11.320 1.00 22.87 867 LEU A N 1
ATOM 2111 C CA . LEU A 1 269 ? -20.183 -47.314 10.049 1.00 21.92 867 LEU A CA 1
ATOM 2112 C C . LEU A 1 269 ? -20.514 -48.800 10.064 1.00 23.71 867 LEU A C 1
ATOM 2113 O O . LEU A 1 269 ? -20.592 -49.430 9.017 1.00 23.70 867 LEU A O 1
ATOM 2118 N N . LYS A 1 270 ? -20.682 -49.373 11.246 1.00 29.93 868 LYS A N 1
ATOM 2119 C CA . LYS A 1 270 ? -20.748 -50.824 11.342 1.00 31.13 868 LYS A CA 1
ATOM 2120 C C . LYS A 1 270 ? -22.052 -51.388 10.803 1.00 28.84 868 LYS A C 1
ATOM 2121 O O . LYS A 1 270 ? -22.081 -52.518 10.320 1.00 25.62 868 LYS A O 1
ATOM 2127 N N . LEU A 1 271 ? -23.126 -50.606 10.877 1.00 23.84 869 LEU A N 1
ATOM 2128 C CA . LEU A 1 271 ? -24.403 -51.050 10.335 1.00 20.48 869 LEU A CA 1
ATOM 2129 C C . LEU A 1 271 ? -24.571 -50.872 8.826 1.00 21.69 869 LEU A C 1
ATOM 2130 O O . LEU A 1 271 ? -25.364 -51.583 8.207 1.00 22.08 869 LEU A O 1
ATOM 2135 N N . CYS A 1 272 ? -23.844 -49.945 8.214 1.00 17.42 870 CYS A N 1
ATOM 2136 C CA . CYS A 1 272 ? -24.066 -49.734 6.787 1.00 18.25 870 CYS A CA 1
ATOM 2137 C C . CYS A 1 272 ? -22.908 -50.178 5.907 1.00 12.45 870 CYS A C 1
ATOM 2138 O O . CYS A 1 272 ? -23.058 -50.239 4.685 1.00 13.00 870 CYS A O 1
ATOM 2141 N N . ALA A 1 273 ? -21.759 -50.494 6.500 1.00 16.65 871 ALA A N 1
ATOM 2142 C CA . ALA A 1 273 ? -20.562 -50.732 5.674 1.00 17.36 871 ALA A CA 1
ATOM 2143 C C . ALA A 1 273 ? -19.588 -51.798 6.180 1.00 15.77 871 ALA A C 1
ATOM 2144 O O . ALA A 1 273 ? -19.589 -52.152 7.358 1.00 14.48 871 ALA A O 1
ATOM 2146 N N . ASP A 1 274 ? -18.743 -52.282 5.271 1.00 14.38 872 ASP A N 1
ATOM 2147 C CA . ASP A 1 274 ? -17.768 -53.323 5.593 1.00 18.25 872 ASP A CA 1
ATOM 2148 C C . ASP A 1 274 ? -16.345 -52.819 5.394 1.00 17.39 872 ASP A C 1
ATOM 2149 O O . ASP A 1 274 ? -16.033 -52.192 4.378 1.00 16.51 872 ASP A O 1
ATOM 2154 N N . PHE A 1 275 ? -15.483 -53.101 6.360 1.00 18.70 873 PHE A N 1
ATOM 2155 C CA . PHE A 1 275 ? -14.085 -52.714 6.266 1.00 20.37 873 PHE A CA 1
ATOM 2156 C C . PHE A 1 275 ? -13.347 -53.609 5.276 1.00 21.90 873 PHE A C 1
ATOM 2157 O O . PHE A 1 275 ? -13.350 -54.825 5.414 1.00 27.68 873 PHE A O 1
ATOM 2165 N N . LYS A 1 276 ? -12.740 -53.008 4.259 1.00 24.60 874 LYS A N 1
ATOM 2166 C CA . LYS A 1 276 ? -11.961 -53.763 3.280 1.00 31.28 874 LYS A CA 1
ATOM 2167 C C . LYS A 1 276 ? -10.474 -53.440 3.434 1.00 35.51 874 LYS A C 1
ATOM 2168 O O . LYS A 1 276 ? -10.044 -52.317 3.151 1.00 32.93 874 LYS A O 1
ATOM 2174 N N . ARG A 1 277 ? -9.695 -54.422 3.885 1.00 44.23 875 ARG A N 1
ATOM 2175 C CA . ARG A 1 277 ? -8.267 -54.204 4.145 1.00 51.67 875 ARG A CA 1
ATOM 2176 C C . ARG A 1 277 ? -7.386 -54.453 2.917 1.00 52.08 875 ARG A C 1
ATOM 2177 O O . ARG A 1 277 ? -7.570 -55.423 2.180 1.00 48.09 875 ARG A O 1
ATOM 2185 N N . THR A 1 278 ? -6.442 -53.540 2.706 1.00 62.61 876 THR A N 1
ATOM 2186 C CA . THR A 1 278 ? -5.533 -53.579 1.567 1.00 67.56 876 THR A CA 1
ATOM 2187 C C . THR A 1 278 ? -4.104 -53.429 2.087 1.00 69.18 876 THR A C 1
ATOM 2188 O O . THR A 1 278 ? -3.887 -52.937 3.198 1.00 66.24 876 THR A O 1
ATOM 2192 N N . GLY A 1 279 ? -3.129 -53.864 1.299 1.00 68.42 877 GLY A N 1
ATOM 2193 C CA . GLY A 1 279 ? -1.742 -53.731 1.697 1.00 70.96 877 GLY A CA 1
ATOM 2194 C C . GLY A 1 279 ? -1.244 -52.318 1.485 1.00 65.89 877 GLY A C 1
ATOM 2195 O O . GLY A 1 279 ? -0.457 -52.078 0.576 1.00 76.36 877 GLY A O 1
ATOM 2196 N N . MET A 1 280 ? -1.709 -51.399 2.331 1.00 61.81 878 MET A N 1
ATOM 2197 C CA . MET A 1 280 ? -1.354 -49.980 2.292 1.00 65.93 878 MET A CA 1
ATOM 2198 C C . MET A 1 280 ? -2.118 -49.308 3.423 1.00 76.73 878 MET A C 1
ATOM 2199 O O . MET A 1 280 ? -3.266 -49.678 3.687 1.00 74.20 878 MET A O 1
ATOM 2204 N N . ASP A 1 281 ? -1.515 -48.322 4.089 1.00 76.37 879 ASP A N 1
ATOM 2205 C CA . ASP A 1 281 ? -2.271 -47.568 5.095 1.00 81.19 879 ASP A CA 1
ATOM 2206 C C . ASP A 1 281 ? -3.239 -46.580 4.439 1.00 81.72 879 ASP A C 1
ATOM 2207 O O . ASP A 1 281 ? -3.119 -45.357 4.568 1.00 78.39 879 ASP A O 1
ATOM 2212 N N . SER A 1 282 ? -4.172 -47.157 3.692 1.00 80.03 880 SER A N 1
ATOM 2213 C CA . SER A 1 282 ? -5.416 -46.519 3.306 1.00 74.97 880 SER A CA 1
ATOM 2214 C C . SER A 1 282 ? -6.343 -47.676 2.965 1.00 68.46 880 SER A C 1
ATOM 2215 O O . SER A 1 282 ? -6.058 -48.491 2.073 1.00 66.25 880 SER A O 1
ATOM 2218 N N . ASN A 1 283 ? -7.426 -47.771 3.724 1.00 59.58 881 ASN A N 1
ATOM 2219 C CA . ASN A 1 283 ? -8.398 -48.824 3.527 1.00 51.25 881 ASN A CA 1
ATOM 2220 C C . ASN A 1 283 ? -9.778 -48.219 3.374 1.00 36.35 881 ASN A C 1
ATOM 2221 O O . ASN A 1 283 ? -10.011 -47.059 3.726 1.00 38.85 881 ASN A O 1
ATOM 2226 N N . TRP A 1 284 ? -10.693 -49.012 2.844 1.00 25.43 882 TRP A N 1
ATOM 2227 C CA . TRP A 1 284 ? -11.977 -48.485 2.458 1.00 22.05 882 TRP A CA 1
ATOM 2228 C C . TRP A 1 284 ? -13.095 -49.086 3.275 1.00 17.40 882 TRP A C 1
ATOM 2229 O O . TRP A 1 284 ? -13.017 -50.233 3.719 1.00 19.58 882 TRP A O 1
ATOM 2240 N N . TRP A 1 285 ? -14.142 -48.301 3.474 1.00 16.69 883 TRP A N 1
ATOM 2241 C CA . TRP A 1 285 ? -15.383 -48.834 4.000 1.00 14.09 883 TRP A CA 1
ATOM 2242 C C . TRP A 1 285 ? -16.356 -48.892 2.834 1.00 11.27 883 TRP A C 1
ATOM 2243 O O . TRP A 1 285 ? -16.659 -47.867 2.217 1.00 9.07 883 TRP A O 1
ATOM 2254 N N . VAL A 1 286 ? -16.801 -50.104 2.506 1.00 13.04 884 VAL A N 1
ATOM 2255 C CA . VAL A 1 286 ? -17.616 -50.342 1.322 1.00 9.90 884 VAL A CA 1
ATOM 2256 C C . VAL A 1 286 ? -19.067 -50.584 1.751 1.00 11.94 884 VAL A C 1
ATOM 2257 O O . VAL A 1 286 ? -19.341 -51.364 2.670 1.00 12.00 884 VAL A O 1
ATOM 2261 N N . LEU A 1 287 ? -19.991 -49.891 1.104 1.00 10.70 885 LEU A N 1
ATOM 2262 C CA . LEU A 1 287 ? -21.400 -49.988 1.465 1.00 10.88 885 LEU A CA 1
ATOM 2263 C C . LEU A 1 287 ? -21.921 -51.421 1.311 1.00 12.41 885 LEU A C 1
ATOM 2264 O O . LEU A 1 287 ? -21.757 -52.029 0.251 1.00 13.69 885 LEU A O 1
ATOM 2269 N N . LYS A 1 288 ? -22.536 -51.960 2.368 1.00 12.45 886 LYS A N 1
ATOM 2270 C CA . LYS A 1 288 ? -23.122 -53.304 2.312 1.00 14.11 886 LYS A CA 1
ATOM 2271 C C . LYS A 1 288 ? -24.167 -53.398 1.192 1.00 16.27 886 LYS A C 1
ATOM 2272 O O . LYS A 1 288 ? -25.004 -52.507 1.044 1.00 12.07 886 LYS A O 1
ATOM 2278 N N . SER A 1 289 ? -24.124 -54.482 0.421 1.00 14.93 887 SER A N 1
ATOM 2279 C CA . SER A 1 289 ? -25.035 -54.671 -0.709 1.00 16.00 887 SER A CA 1
ATOM 2280 C C . SER A 1 289 ? -26.518 -54.770 -0.328 1.00 16.60 887 SER A C 1
ATOM 2281 O O . SER A 1 289 ? -27.386 -54.469 -1.140 1.00 17.97 887 SER A O 1
ATOM 2284 N N . ASP A 1 290 ? -26.814 -55.183 0.899 1.00 20.70 888 ASP A N 1
ATOM 2285 C CA . ASP A 1 290 ? -28.209 -55.224 1.353 1.00 20.84 888 ASP A CA 1
ATOM 2286 C C . ASP A 1 290 ? -28.612 -53.995 2.194 1.00 24.90 888 ASP A C 1
ATOM 2287 O O . ASP A 1 290 ? -29.694 -53.970 2.798 1.00 20.35 888 ASP A O 1
ATOM 2292 N N . PHE A 1 291 ? -27.745 -52.986 2.255 1.00 21.04 889 PHE A N 1
ATOM 2293 C CA . PHE A 1 291 ? -28.106 -51.751 2.945 1.00 16.09 889 PHE A CA 1
ATOM 2294 C C . PHE A 1 291 ? -28.611 -50.712 1.948 1.00 15.46 889 PHE A C 1
ATOM 2295 O O . PHE A 1 291 ? -27.925 -50.393 0.969 1.00 13.55 889 PHE A O 1
ATOM 2303 N N . ARG A 1 292 ? -29.814 -50.196 2.201 1.00 9.60 890 ARG A N 1
ATOM 2304 C CA . ARG A 1 292 ? -30.429 -49.207 1.321 1.00 10.89 890 ARG A CA 1
ATOM 2305 C C . ARG A 1 292 ? -30.078 -47.808 1.796 1.00 8.88 890 ARG A C 1
ATOM 2306 O O . ARG A 1 292 ? -30.400 -47.412 2.911 1.00 12.00 890 ARG A O 1
ATOM 2314 N N . LEU A 1 293 ? -29.416 -47.048 0.945 1.00 9.34 891 LEU A N 1
ATOM 2315 C CA . LEU A 1 293 ? -28.980 -45.715 1.337 1.00 12.82 891 LEU A CA 1
ATOM 2316 C C . LEU A 1 293 ? -30.196 -44.795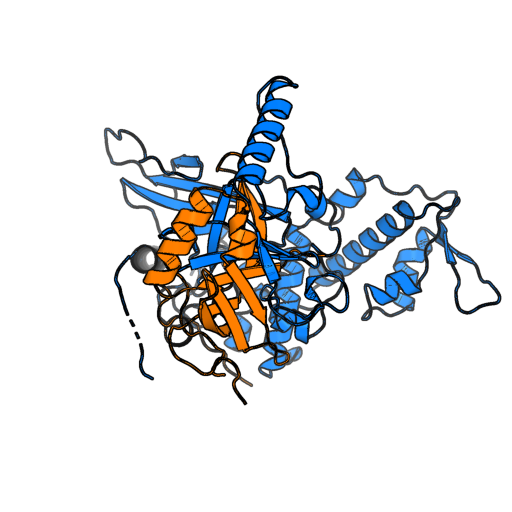 1.450 1.00 11.36 891 LEU A C 1
ATOM 2317 O O . LEU A 1 293 ? -31.070 -44.813 0.592 1.00 13.72 891 LEU A O 1
ATOM 2322 N N . PRO A 1 294 ? -30.276 -44.012 2.531 1.00 13.39 892 PRO A N 1
ATOM 2323 C CA . PRO A 1 294 ? -31.432 -43.123 2.719 1.00 11.58 892 PRO A CA 1
ATOM 2324 C C . PRO A 1 294 ? -31.570 -42.098 1.597 1.00 12.62 892 PRO A C 1
ATOM 2325 O O . PRO A 1 294 ? -30.562 -41.589 1.088 1.00 10.98 892 PRO A O 1
ATOM 2329 N N . THR A 1 295 ? -32.805 -41.778 1.225 1.00 9.23 893 THR A N 1
ATOM 2330 C CA . THR A 1 295 ? -33.017 -40.761 0.208 1.00 13.99 893 THR A CA 1
ATOM 2331 C C . THR A 1 295 ? -32.608 -39.363 0.700 1.00 14.63 893 THR A C 1
ATOM 2332 O O . THR A 1 295 ? -32.443 -39.129 1.913 1.00 10.49 893 THR A O 1
ATOM 2336 N N . GLU A 1 296 ? -32.442 -38.447 -0.254 1.00 10.44 894 GLU A N 1
ATOM 2337 C CA . GLU A 1 296 ? -32.222 -37.035 0.045 1.00 11.28 894 GLU A CA 1
ATOM 2338 C C . GLU A 1 296 ? -33.252 -36.537 1.061 1.00 12.05 894 GLU A C 1
ATOM 2339 O O . GLU A 1 296 ? -32.899 -35.883 2.049 1.00 8.67 894 GLU A O 1
ATOM 2345 N N . GLU A 1 297 ? -34.522 -36.871 0.828 1.00 10.98 895 GLU A N 1
ATOM 2346 C CA . GLU A 1 297 ? -35.596 -36.402 1.691 1.00 8.44 895 GLU A CA 1
ATOM 2347 C C . GLU A 1 297 ? -35.446 -36.956 3.105 1.00 11.67 895 GLU A C 1
ATOM 2348 O O . GLU A 1 297 ? -35.713 -36.251 4.079 1.00 10.66 895 GLU A O 1
ATOM 2354 N N . GLU A 1 29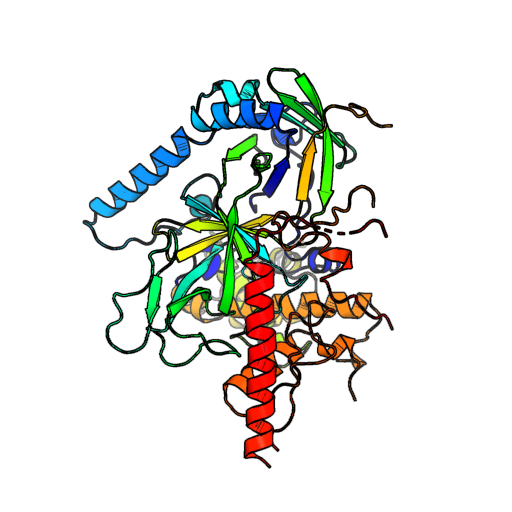8 ? -35.027 -38.218 3.212 1.00 9.64 896 GLU A N 1
ATOM 2355 C CA . GLU A 1 298 ? -34.910 -38.882 4.511 1.00 11.31 896 GLU A CA 1
ATOM 2356 C C . GLU A 1 298 ? -33.722 -38.350 5.295 1.00 9.69 896 GLU A C 1
ATOM 2357 O O . GLU A 1 298 ? -33.775 -38.270 6.519 1.00 7.98 896 GLU A O 1
ATOM 2363 N N . ILE A 1 299 ? -32.641 -38.027 4.585 1.00 7.17 897 ILE A N 1
ATOM 2364 C CA . ILE A 1 299 ? -31.436 -37.505 5.222 1.00 7.04 897 ILE A CA 1
ATOM 2365 C C . ILE A 1 299 ? -31.740 -36.139 5.830 1.00 8.03 897 ILE A C 1
ATOM 2366 O O . ILE A 1 299 ? -31.397 -35.881 6.991 1.00 6.22 897 ILE A O 1
ATOM 2371 N N . ARG A 1 300 ? -32.415 -35.284 5.055 1.00 6.91 898 ARG A N 1
ATOM 2372 C CA . ARG A 1 300 ? -32.790 -33.950 5.518 1.00 7.84 898 ARG A CA 1
ATOM 2373 C C . ARG A 1 300 ? -33.610 -34.010 6.800 1.00 7.67 898 ARG A C 1
ATOM 2374 O O . ARG A 1 300 ? -33.430 -33.191 7.697 1.00 11.82 898 ARG A O 1
ATOM 2382 N N . ALA A 1 301 ? -34.515 -34.981 6.878 1.00 5.95 899 ALA A N 1
ATOM 2383 C CA . ALA A 1 301 ? -35.371 -35.138 8.049 1.00 8.69 899 ALA A CA 1
ATOM 2384 C C . ALA A 1 301 ? -34.580 -35.522 9.297 1.00 5.39 899 ALA A C 1
ATOM 2385 O O . ALA A 1 301 ? -35.067 -35.361 10.408 1.00 6.93 899 ALA A O 1
ATOM 2387 N N . MET A 1 302 ? -33.363 -36.028 9.120 1.00 8.33 900 MET A N 1
ATOM 2388 C CA . MET A 1 302 ? -32.564 -36.476 10.261 1.00 6.71 900 MET A CA 1
ATOM 2389 C C . MET A 1 302 ? -32.111 -35.323 11.153 1.00 8.69 900 MET A C 1
ATOM 2390 O O . MET A 1 302 ? -32.177 -35.414 12.385 1.00 5.68 900 MET A O 1
ATOM 2395 N N . VAL A 1 303 ? -31.655 -34.241 10.527 1.00 6.56 901 VAL A N 1
ATOM 2396 C CA . VAL A 1 303 ? -31.066 -33.116 11.251 1.00 5.79 901 VAL A CA 1
ATOM 2397 C C . VAL A 1 303 ? -31.399 -31.847 10.492 1.00 7.66 901 VAL A C 1
ATOM 2398 O O . VAL A 1 303 ? -31.188 -31.779 9.271 1.00 8.52 901 VAL A O 1
ATOM 2402 N N . SER A 1 304 ? -31.888 -30.832 11.196 1.00 5.16 902 SER A N 1
ATOM 2403 C CA . SER A 1 304 ? -32.275 -29.592 10.538 1.00 5.28 902 SER A CA 1
ATOM 2404 C C . SER A 1 304 ? -31.209 -28.499 10.711 1.00 5.88 902 SER A C 1
ATOM 2405 O O . SER A 1 304 ? -30.344 -28.599 11.585 1.00 8.93 902 SER A O 1
ATOM 2408 N N . PRO A 1 305 ? -31.245 -27.461 9.859 1.00 5.70 903 PRO A N 1
ATOM 2409 C CA . PRO A 1 305 ? -30.289 -26.363 10.056 1.00 5.94 903 PRO A CA 1
ATOM 2410 C C . PRO A 1 305 ? -30.436 -25.715 11.442 1.00 7.70 903 PRO A C 1
ATOM 2411 O O . PRO A 1 305 ? -29.426 -25.308 12.040 1.00 6.07 903 PRO A O 1
ATOM 2415 N N . GLU A 1 306 ? -31.668 -25.630 11.943 1.00 6.10 904 GLU A N 1
ATOM 2416 C CA . GLU A 1 306 ? -31.917 -25.050 13.260 1.00 5.11 904 GLU A CA 1
ATOM 2417 C C . GLU A 1 306 ? -31.197 -25.827 14.361 1.00 6.47 904 GLU A C 1
ATOM 2418 O O . GLU A 1 306 ? -30.576 -25.224 15.240 1.00 10.11 904 GLU A O 1
ATOM 2424 N N . GLN A 1 307 ? -31.262 -27.157 14.307 1.00 5.22 905 GLN A N 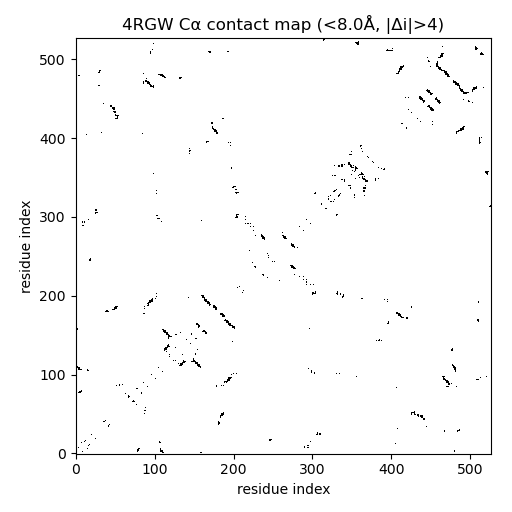1
ATOM 2425 C CA . GLN A 1 307 ? -30.575 -27.985 15.299 1.00 9.69 905 GLN A CA 1
ATOM 2426 C C . GLN A 1 307 ? -29.057 -27.770 15.269 1.00 10.09 905 GLN A C 1
ATOM 2427 O O . GLN A 1 307 ? -28.406 -27.766 16.323 1.00 7.99 905 GLN A O 1
ATOM 2433 N N . CYS A 1 308 ? -28.491 -27.586 14.074 1.00 6.45 906 CYS A N 1
ATOM 2434 C CA . CYS A 1 308 ? -27.066 -27.270 13.984 1.00 7.29 906 CYS A CA 1
ATOM 2435 C C . CYS A 1 308 ? -26.772 -25.916 14.633 1.00 7.16 906 CYS A C 1
ATOM 2436 O O . CYS A 1 308 ? -25.781 -25.775 15.373 1.00 5.23 906 CYS A O 1
ATOM 2439 N N . CYS A 1 309 ? -27.648 -24.934 14.385 1.00 8.30 907 CYS A N 1
ATOM 2440 C CA . CYS A 1 309 ? -27.493 -23.591 14.973 1.00 5.06 907 CYS A CA 1
ATOM 2441 C C . CYS A 1 309 ? -27.545 -23.610 16.500 1.00 6.72 907 CYS A C 1
ATOM 2442 O O . CYS A 1 309 ? -26.705 -22.993 17.155 1.00 8.51 907 CYS A O 1
ATOM 2445 N N . ALA A 1 310 ? -28.502 -24.343 17.066 1.00 6.83 908 ALA A N 1
ATOM 2446 C CA . ALA A 1 310 ? -28.557 -24.550 18.516 1.00 4.31 908 ALA A CA 1
ATOM 2447 C C . ALA A 1 310 ? -27.249 -25.149 19.048 1.00 8.15 908 ALA A C 1
ATOM 2448 O O . ALA A 1 310 ? -26.702 -24.691 20.065 1.00 7.57 908 ALA A O 1
ATOM 2450 N N . TYR A 1 311 ? -26.743 -26.173 18.369 1.00 5.34 909 TYR A N 1
ATOM 2451 C CA . TYR A 1 311 ? -25.525 -26.836 18.817 1.00 6.21 909 TYR A CA 1
ATOM 2452 C C . TYR A 1 311 ? -24.311 -25.910 18.734 1.00 6.83 909 TYR A C 1
ATOM 2453 O O . TYR A 1 311 ? -23.519 -25.833 19.674 1.00 8.04 909 TYR A O 1
ATOM 2462 N N . TYR A 1 312 ? -24.165 -25.221 17.604 1.00 7.64 910 TYR A N 1
ATOM 2463 C CA . TYR A 1 312 ? -23.084 -24.263 17.419 1.00 6.12 910 TYR A CA 1
ATOM 2464 C C . TYR A 1 312 ? -23.103 -23.242 18.556 1.00 8.88 910 TYR A C 1
ATOM 2465 O O . TYR A 1 312 ? -22.052 -22.881 19.110 1.00 7.42 910 TYR A O 1
ATOM 2474 N N . SER A 1 313 ? -24.298 -22.778 18.906 1.00 5.72 911 SER A N 1
ATOM 2475 C CA . SER A 1 313 ? -24.424 -21.776 19.960 1.00 8.65 911 SER A CA 1
ATOM 2476 C C . SER A 1 313 ? -23.824 -22.261 21.280 1.00 8.43 911 SER A C 1
ATOM 2477 O O . SER A 1 313 ? -23.121 -21.516 21.974 1.00 8.44 911 SER A O 1
ATOM 2480 N N . MET A 1 314 ? -24.094 -23.523 21.597 1.00 7.64 912 MET A N 1
ATOM 2481 C CA . MET A 1 314 ? -23.613 -24.142 22.819 1.00 8.65 912 MET A CA 1
ATOM 2482 C C . MET A 1 314 ? -22.085 -24.222 22.849 1.00 10.59 912 MET A C 1
ATOM 2483 O O . MET A 1 314 ? -21.444 -23.712 23.784 1.00 9.77 912 MET A O 1
ATOM 2488 N N . ILE A 1 315 ? -21.491 -24.838 21.830 1.00 7.19 913 ILE A N 1
ATOM 2489 C CA . ILE A 1 315 ? -20.045 -25.025 21.856 1.00 6.92 913 ILE A CA 1
ATOM 2490 C C . ILE A 1 315 ? -19.289 -23.699 21.827 1.00 8.19 913 ILE A C 1
ATOM 2491 O O . ILE A 1 315 ? -18.242 -23.574 22.462 1.00 8.38 913 ILE A O 1
ATOM 2496 N N . ALA A 1 316 ? -19.818 -22.702 21.119 1.00 7.22 914 ALA A N 1
ATOM 2497 C CA . ALA A 1 316 ? -19.175 -21.387 21.111 1.00 7.73 914 ALA A CA 1
ATOM 2498 C C . ALA A 1 316 ? -19.225 -20.762 22.508 1.00 8.22 914 ALA A C 1
ATOM 2499 O O . ALA A 1 316 ? -18.224 -20.243 23.009 1.00 9.44 914 ALA A O 1
ATOM 2501 N N . ALA A 1 317 ? -20.395 -20.811 23.131 1.00 6.17 915 ALA A N 1
ATOM 2502 C CA . ALA A 1 317 ? -20.544 -20.289 24.482 1.00 10.19 915 ALA A CA 1
ATOM 2503 C C . ALA A 1 317 ? -19.656 -21.053 25.465 1.00 8.55 915 ALA A C 1
ATOM 2504 O O . ALA A 1 317 ? -19.104 -20.463 26.395 1.00 8.03 915 ALA A O 1
ATOM 2506 N N . GLU A 1 318 ? -19.550 -22.364 25.260 1.00 6.81 916 GLU A N 1
ATOM 2507 C CA . GLU A 1 318 ? -18.771 -23.210 26.139 1.00 11.42 916 GLU A CA 1
ATOM 2508 C C . GLU A 1 318 ? -17.315 -22.782 26.028 1.00 13.50 916 GLU A C 1
ATOM 2509 O O . GLU A 1 318 ? -16.605 -22.675 27.035 1.00 11.02 916 GLU A O 1
ATOM 2515 N N . GLN A 1 319 ? -16.879 -22.491 24.807 1.00 10.62 917 GLN A N 1
ATOM 2516 C CA . GLN A 1 319 ? -15.509 -22.048 24.627 1.00 11.77 917 GLN A CA 1
ATOM 2517 C C . GLN A 1 319 ? -15.255 -20.714 25.329 1.00 15.16 917 GLN A C 1
ATOM 2518 O O . GLN A 1 319 ? -14.234 -20.567 26.007 1.00 12.62 917 GLN A O 1
ATOM 2524 N N . ARG A 1 320 ? -16.179 -19.755 25.191 1.00 12.25 918 ARG A N 1
ATOM 2525 C CA . ARG A 1 320 ? -16.008 -18.445 25.842 1.00 11.99 918 ARG A CA 1
ATOM 2526 C C . ARG A 1 320 ? -15.972 -18.567 27.365 1.00 11.73 918 ARG A C 1
ATOM 2527 O O . ARG A 1 320 ? -15.268 -17.812 28.047 1.00 10.09 918 ARG A O 1
ATOM 2535 N N . LEU A 1 321 ? -16.737 -19.515 27.894 1.00 8.95 919 LEU A N 1
ATOM 2536 C CA . LEU A 1 321 ? -16.744 -19.755 29.337 1.00 14.97 919 LEU A CA 1
ATOM 2537 C C . LEU A 1 321 ? -15.403 -20.319 29.821 1.00 16.72 919 LEU A C 1
ATOM 2538 O O . LEU A 1 321 ? -14.868 -19.851 30.834 1.00 17.35 919 LEU A O 1
ATOM 2543 N N . LYS A 1 322 ? -14.868 -21.310 29.101 1.00 13.64 920 LYS A N 1
ATOM 2544 C CA . LYS A 1 322 ? -13.552 -21.878 29.426 1.00 18.10 920 LYS A CA 1
ATOM 2545 C C . LYS A 1 322 ? -12.506 -20.776 29.442 1.00 16.25 920 LYS A C 1
ATOM 2546 O O . LYS A 1 322 ? -11.792 -20.620 30.427 1.00 17.65 920 LYS A O 1
ATOM 2552 N N . ASP A 1 323 ? -12.457 -19.992 28.364 1.00 12.71 921 ASP A N 1
ATOM 2553 C CA . ASP A 1 323 ? -11.556 -18.841 28.270 1.00 16.50 921 ASP A CA 1
ATOM 2554 C C . ASP A 1 323 ? -11.642 -17.875 29.469 1.00 18.52 921 ASP A C 1
ATOM 2555 O O . ASP A 1 323 ? -10.656 -17.241 29.826 1.00 19.73 921 ASP A O 1
ATOM 2560 N N . ALA A 1 324 ? -12.821 -17.756 30.073 1.00 16.23 922 ALA A N 1
ATOM 2561 C CA . ALA A 1 324 ? -13.006 -16.845 31.202 1.00 17.66 922 ALA A CA 1
ATOM 2562 C C . ALA A 1 324 ? -12.747 -17.547 32.533 1.00 18.08 922 ALA A C 1
ATOM 2563 O O . ALA A 1 324 ? -13.002 -16.988 33.596 1.00 18.86 922 ALA A O 1
ATOM 2565 N N . GLY A 1 325 ? -12.255 -18.782 32.473 1.00 21.89 923 GLY A N 1
ATOM 2566 C CA . GLY A 1 325 ? -11.891 -19.507 33.678 1.00 17.72 923 GLY A CA 1
ATOM 2567 C C . GLY A 1 325 ? -12.964 -20.401 34.274 1.00 19.86 923 GLY A C 1
ATOM 2568 O O . GLY A 1 325 ? -12.733 -21.025 35.305 1.00 23.65 923 GLY A O 1
ATOM 2569 N N . TYR A 1 326 ? -14.128 -20.480 33.637 1.00 16.96 924 TYR A N 1
ATOM 2570 C CA . TYR A 1 326 ? -15.207 -21.323 34.149 1.00 22.64 924 TYR A CA 1
ATOM 2571 C C . TYR A 1 326 ? -15.104 -22.767 33.653 1.00 33.25 924 TYR A C 1
ATOM 2572 O O . TYR A 1 326 ? -15.206 -23.044 32.455 1.00 37.78 924 TYR A O 1
ATOM 2581 N N . GLY A 1 327 ? -14.882 -23.688 34.582 1.00 37.36 925 GLY A N 1
ATOM 2582 C CA . GLY A 1 327 ? -14.705 -25.082 34.227 1.00 35.39 925 GLY A CA 1
ATOM 2583 C C . GLY A 1 327 ? -16.015 -25.787 33.943 1.00 46.17 925 GLY A C 1
ATOM 2584 O O . GLY A 1 327 ? -17.102 -25.232 34.153 1.00 45.03 925 GLY A O 1
ATOM 2585 N N . GLU A 1 328 ? -15.903 -27.023 33.467 1.00 50.44 926 GLU A N 1
ATOM 2586 C CA . GLU A 1 328 ? -17.063 -27.836 33.119 1.00 48.90 926 GLU A CA 1
ATOM 2587 C C . GLU A 1 328 ? -17.919 -28.141 34.348 1.00 51.30 926 GLU A C 1
ATOM 2588 O O . GLU A 1 328 ? -19.113 -28.421 34.230 1.00 54.87 926 GLU A O 1
ATOM 2594 N N . LYS A 1 329 ? -17.298 -28.082 35.524 1.00 51.08 927 LYS A N 1
ATOM 2595 C CA . LYS A 1 329 ? -17.990 -28.321 36.792 1.00 57.32 927 LYS A CA 1
ATOM 2596 C C . LYS A 1 329 ? -18.917 -27.152 37.167 1.00 53.17 927 LYS A C 1
ATOM 2597 O O . LYS A 1 329 ? -19.781 -27.283 38.038 1.00 46.34 927 LYS A O 1
ATOM 2603 N N . SER A 1 330 ? -18.731 -26.015 36.501 1.00 51.63 928 SER A N 1
ATOM 2604 C CA . SER A 1 330 ? -19.570 -24.838 36.720 1.00 47.70 928 SER A CA 1
ATOM 2605 C C . SER A 1 330 ? -20.861 -24.911 35.885 1.00 38.46 928 SER A C 1
ATOM 2606 O O . SER A 1 330 ? -21.821 -24.182 36.147 1.00 35.11 928 SER A O 1
ATOM 2609 N N . PHE A 1 331 ? -20.871 -25.795 34.885 1.00 42.62 929 PHE A N 1
ATOM 2610 C CA . PHE A 1 331 ? -22.045 -26.001 34.027 1.00 45.25 929 PHE A CA 1
ATOM 2611 C C . PHE A 1 331 ? -22.225 -27.457 33.576 1.00 48.97 929 PHE A C 1
ATOM 2612 O O . PHE A 1 331 ? -23.015 -28.214 34.155 1.00 52.94 929 PHE A O 1
ATOM 2620 N N . LYS A 1 345 ? -27.068 -21.295 43.048 1.00 49.49 943 LYS A N 1
ATOM 2621 C CA . LYS A 1 345 ? -25.892 -22.151 43.178 1.00 51.42 943 LYS A CA 1
ATOM 2622 C C . LYS A 1 345 ? -24.943 -21.890 42.012 1.00 55.29 943 LYS A C 1
ATOM 2623 O O . LYS A 1 345 ? -23.860 -22.481 41.930 1.00 57.77 943 LYS A O 1
ATOM 2629 N N . ILE A 1 346 ? -25.356 -20.988 41.122 1.00 40.60 944 ILE A N 1
ATOM 2630 C CA . ILE A 1 346 ? -24.732 -20.831 39.808 1.00 33.02 944 ILE A CA 1
ATOM 2631 C C . ILE A 1 346 ? -24.095 -19.444 39.584 1.00 22.84 944 ILE A C 1
ATOM 2632 O O . ILE A 1 346 ? -24.693 -18.417 39.919 1.00 26.49 944 ILE A O 1
ATOM 2637 N N . ASP A 1 347 ? -22.878 -19.421 39.034 1.00 20.88 945 ASP A N 1
ATOM 2638 C CA . ASP A 1 347 ? -22.154 -18.167 38.787 1.00 21.72 945 ASP A CA 1
ATOM 2639 C C . ASP A 1 347 ? -22.906 -17.249 37.817 1.00 19.87 945 ASP A C 1
ATOM 2640 O O . ASP A 1 347 ? -23.631 -17.733 36.940 1.00 16.63 945 ASP A O 1
ATOM 2645 N N . ASP A 1 348 ? -22.716 -15.937 37.978 1.00 19.22 946 ASP A N 1
ATOM 2646 C CA . ASP A 1 348 ? -23.372 -14.927 37.150 1.00 17.88 946 ASP A CA 1
ATOM 2647 C C . ASP A 1 348 ? -23.092 -15.158 35.671 1.00 19.41 946 ASP A C 1
ATOM 2648 O O . ASP A 1 348 ? -23.984 -15.054 34.825 1.00 18.86 946 ASP A O 1
ATOM 2653 N N . GLU A 1 349 ? -21.839 -15.462 35.360 1.00 16.37 947 GLU A N 1
ATOM 2654 C CA . GLU A 1 349 ? -21.423 -15.593 33.971 1.00 17.67 947 GLU A CA 1
ATOM 2655 C C . GLU A 1 349 ? -22.090 -16.811 33.323 1.00 15.71 947 GLU A C 1
ATOM 2656 O O . GLU A 1 349 ? -22.475 -16.774 32.152 1.00 14.38 947 GLU A O 1
ATOM 2662 N N . VAL A 1 350 ? -22.252 -17.877 34.102 1.00 13.48 948 VAL A N 1
ATOM 2663 C CA . VAL A 1 350 ? -22.921 -19.085 33.629 1.00 12.94 948 VAL A CA 1
ATOM 2664 C C . VAL A 1 350 ? -24.410 -18.817 33.343 1.00 13.72 948 VAL A C 1
ATOM 2665 O O . VAL A 1 350 ? -25.014 -19.473 32.484 1.00 12.46 948 VAL A O 1
ATOM 2669 N N . ARG A 1 351 ? -24.994 -17.837 34.033 1.00 10.71 949 ARG A N 1
ATOM 2670 C CA . ARG A 1 351 ? -26.398 -17.479 33.792 1.00 13.40 949 ARG A CA 1
ATOM 2671 C C . ARG A 1 351 ? -26.611 -16.856 32.426 1.00 11.41 949 ARG A C 1
ATOM 2672 O O . ARG A 1 351 ? -27.724 -16.872 31.891 1.00 12.72 949 ARG A O 1
ATOM 2680 N N . THR A 1 352 ? -25.546 -16.287 31.874 1.00 10.77 950 THR A N 1
ATOM 2681 C CA . THR A 1 352 ? -25.617 -15.656 30.568 1.00 11.60 950 THR A CA 1
ATOM 2682 C C . THR A 1 352 ? -25.522 -16.675 29.429 1.00 10.68 950 THR A C 1
ATOM 2683 O O . THR A 1 352 ? -25.742 -16.331 28.270 1.00 14.27 950 THR A O 1
ATOM 2687 N N . ALA A 1 353 ? -25.206 -17.924 29.760 1.00 8.90 951 ALA A N 1
ATOM 2688 C CA . ALA A 1 353 ? -25.050 -18.952 28.736 1.00 9.34 951 ALA A CA 1
ATOM 2689 C C . ALA A 1 353 ? -26.379 -19.242 28.041 1.00 12.44 951 ALA A C 1
ATOM 2690 O O . ALA A 1 353 ? -27.442 -19.211 28.666 1.00 12.78 951 ALA A O 1
ATOM 2692 N N . PRO A 1 354 ? -26.322 -19.495 26.727 1.00 13.09 952 PRO A N 1
ATOM 2693 C CA . PRO A 1 354 ? -27.529 -19.642 25.899 1.00 13.55 952 PRO A CA 1
ATOM 2694 C C . PRO A 1 354 ? -28.394 -20.827 26.304 1.00 9.89 952 PRO A C 1
ATOM 2695 O O . PRO A 1 354 ? -29.606 -20.774 26.090 1.00 11.54 952 PRO A O 1
ATOM 2699 N N . TRP A 1 355 ? -27.804 -21.868 26.885 1.00 8.98 953 TRP A N 1
ATOM 2700 C CA . TRP A 1 355 ? -28.631 -22.961 27.389 1.00 11.72 953 TRP A CA 1
ATOM 2701 C C . TRP A 1 355 ? -29.489 -22.514 28.577 1.00 15.03 953 TRP A C 1
ATOM 2702 O O . TRP A 1 355 ? -30.579 -23.044 28.787 1.00 18.69 953 TRP A O 1
ATOM 2713 N N . ASN A 1 356 ? -29.021 -21.522 29.331 1.00 10.69 954 ASN A N 1
ATOM 2714 C CA . ASN A 1 356 ? -29.815 -21.025 30.453 1.00 13.68 954 ASN A CA 1
ATOM 2715 C C . ASN A 1 356 ? -30.809 -19.941 30.048 1.00 11.65 954 ASN A C 1
ATOM 2716 O O . ASN A 1 356 ? -31.977 -19.983 30.438 1.00 12.15 954 ASN A O 1
ATOM 2721 N N . THR A 1 357 ? -30.348 -18.970 29.267 1.00 10.66 955 THR A N 1
ATOM 2722 C CA . THR A 1 357 ? -31.223 -17.889 28.810 1.00 13.14 955 THR A CA 1
ATOM 2723 C C . THR A 1 357 ? -32.348 -18.363 27.888 1.00 12.09 955 THR A C 1
ATOM 2724 O O . THR A 1 357 ? -33.486 -17.905 28.018 1.00 11.87 955 THR A O 1
ATOM 2728 N N . THR A 1 358 ? -32.046 -19.257 26.945 1.00 11.38 956 THR A N 1
ATOM 2729 C CA . THR A 1 358 ? -33.107 -19.739 26.054 1.00 12.57 956 THR A CA 1
ATOM 2730 C C . THR A 1 358 ? -34.114 -20.587 26.835 1.00 16.43 956 THR A C 1
ATOM 2731 O O . THR A 1 358 ? -35.330 -20.443 26.660 1.00 15.10 956 THR A O 1
ATOM 2735 N N . ARG A 1 359 ? -33.608 -21.454 27.709 1.00 13.65 957 ARG A N 1
ATOM 2736 C CA . ARG A 1 359 ? -34.470 -22.294 28.535 1.00 14.92 957 ARG A CA 1
ATOM 2737 C C . ARG A 1 359 ? -35.405 -21.436 29.370 1.00 16.51 957 ARG A C 1
ATOM 2738 O O . ARG A 1 359 ? -36.614 -21.697 29.444 1.00 16.26 957 ARG A O 1
ATOM 2746 N N . ALA A 1 360 ? -34.844 -20.399 29.988 1.00 12.12 958 ALA A N 1
ATOM 2747 C CA . ALA A 1 360 ? -35.626 -19.516 30.841 1.00 14.52 958 ALA A CA 1
ATOM 2748 C C . ALA A 1 360 ? -36.704 -18.788 30.038 1.00 15.37 958 ALA A C 1
ATOM 2749 O O . ALA A 1 360 ? -37.872 -18.737 30.455 1.00 13.61 958 ALA A O 1
ATOM 2751 N N . PHE A 1 361 ? -36.314 -18.218 28.899 1.00 10.88 959 PHE A N 1
ATOM 2752 C CA . PHE A 1 361 ? -37.253 -17.457 28.073 1.00 11.19 959 PHE A CA 1
ATOM 2753 C C . PHE A 1 361 ? -38.393 -18.333 27.548 1.00 13.56 959 PHE A C 1
ATOM 2754 O O . PHE A 1 361 ? -39.560 -17.932 27.574 1.00 13.76 959 PHE A O 1
ATOM 2762 N N . ILE A 1 362 ? -38.060 -19.524 27.059 1.00 14.38 960 ILE A N 1
ATOM 2763 C CA . ILE A 1 362 ? -39.078 -20.402 26.486 1.00 15.42 960 ILE A CA 1
ATOM 2764 C C . ILE A 1 362 ? -40.068 -20.892 27.555 1.00 18.19 960 ILE A C 1
ATOM 2765 O O . ILE A 1 362 ? -41.282 -20.897 27.325 1.00 14.51 960 ILE A O 1
ATOM 2770 N N . ALA A 1 363 ? -39.550 -21.285 28.717 1.00 16.06 961 ALA A N 1
ATOM 2771 C CA . ALA A 1 363 ? -40.405 -21.663 29.838 1.00 16.29 961 ALA A CA 1
ATOM 2772 C C . ALA A 1 363 ? -41.386 -20.542 30.172 1.00 21.15 961 ALA A C 1
ATOM 2773 O O . ALA A 1 363 ? -42.567 -20.791 30.410 1.00 24.64 961 ALA A O 1
ATOM 2775 N N . ALA A 1 364 ? -40.901 -19.306 30.183 1.00 18.63 962 ALA A N 1
ATOM 2776 C CA . ALA A 1 364 ? -41.757 -18.174 30.521 1.00 18.07 962 ALA A CA 1
ATOM 2777 C C . ALA A 1 364 ? -42.812 -17.932 29.444 1.00 20.26 962 ALA A C 1
ATOM 2778 O O . ALA A 1 364 ? -43.937 -17.530 29.741 1.00 21.56 962 ALA A O 1
ATOM 2780 N N . MET A 1 365 ? -42.438 -18.178 28.193 1.00 18.70 963 MET A N 1
ATOM 2781 C CA . MET A 1 365 ? -43.356 -18.042 27.071 1.00 21.46 963 MET A CA 1
ATOM 2782 C C . MET A 1 365 ? -44.517 -19.043 27.210 1.00 20.32 963 MET A C 1
ATOM 2783 O O . MET A 1 365 ? -45.649 -18.754 26.822 1.00 18.21 963 MET A O 1
ATOM 2788 N N . LYS A 1 366 ? -44.227 -20.214 27.774 1.00 19.90 964 LYS A N 1
ATOM 2789 C CA . LYS A 1 366 ? -45.239 -21.250 27.963 1.00 25.18 964 LYS A CA 1
ATOM 2790 C C . LYS A 1 366 ? -46.004 -21.077 29.286 1.00 30.95 964 LYS A C 1
ATOM 2791 O O . LYS A 1 366 ? -46.833 -21.917 29.650 1.00 31.38 964 LYS A O 1
ATOM 2797 N N . GLY A 1 367 ? -45.717 -19.994 30.004 1.00 28.48 965 GLY A N 1
ATOM 2798 C CA . GLY A 1 367 ? -46.394 -19.707 31.257 1.00 21.46 965 GLY A CA 1
ATOM 2799 C C . GLY A 1 367 ? -45.924 -20.551 32.428 1.00 24.49 965 GLY A C 1
ATOM 2800 O O . GLY A 1 367 ? -46.571 -20.570 33.473 1.00 26.83 965 GLY A O 1
ATOM 2801 N N . LYS A 1 368 ? -44.802 -21.246 32.267 1.00 21.51 966 LYS A N 1
ATOM 2802 C CA . LYS A 1 368 ? -44.272 -22.075 33.349 1.00 25.38 966 LYS A CA 1
ATOM 2803 C C . LYS A 1 368 ? -43.590 -21.272 34.479 1.00 28.55 966 LYS A C 1
ATOM 2804 O O . LYS A 1 368 ? -43.374 -21.800 35.566 1.00 30.56 966 LYS A O 1
ATOM 2810 N N . CYS A 1 369 ? -43.256 -20.008 34.215 1.00 28.52 967 CYS A N 1
ATOM 2811 C CA . CYS A 1 369 ? -42.567 -19.148 35.181 1.00 23.73 967 CYS A CA 1
ATOM 2812 C C . CYS A 1 369 ? -42.562 -17.698 34.700 1.00 24.51 967 CYS A C 1
ATOM 2813 O O . CYS A 1 369 ? -43.120 -17.382 33.648 1.00 24.63 967 CYS A O 1
ATOM 2816 N N . LEU A 1 370 ? -41.932 -16.819 35.472 1.00 21.12 968 LEU A N 1
ATOM 2817 C CA . LEU A 1 370 ? -41.688 -15.456 35.020 1.00 19.66 968 LEU A CA 1
ATOM 2818 C C . LEU A 1 370 ? -40.188 -15.236 34.806 1.00 19.15 968 LEU A C 1
ATOM 2819 O O . LEU A 1 370 ? -39.380 -16.126 35.076 1.00 15.23 968 LEU A O 1
ATOM 2824 N N . LEU A 1 371 ? -39.818 -14.054 34.318 1.00 17.39 969 LEU A N 1
ATOM 2825 C CA . LEU A 1 371 ? -38.405 -13.712 34.150 1.00 16.72 969 LEU A CA 1
ATOM 2826 C C . LEU A 1 371 ? -37.984 -12.598 35.108 1.00 15.34 969 LEU A C 1
ATOM 2827 O O . LEU A 1 371 ? -38.764 -11.700 35.433 1.00 16.32 969 LEU A O 1
ATOM 2832 N N . GLU A 1 372 ? -36.740 -12.678 35.556 1.00 13.22 970 GLU A N 1
ATOM 2833 C CA . GLU A 1 372 ? -36.093 -11.630 36.338 1.00 12.44 970 GLU A CA 1
ATOM 2834 C C . GLU A 1 372 ? -36.247 -10.259 35.667 1.00 15.59 970 GLU A C 1
ATOM 2835 O O . GLU A 1 372 ? -36.600 -9.269 36.323 1.00 14.08 970 GLU A O 1
ATOM 2841 N N . VAL A 1 373 ? -35.962 -10.212 34.361 1.00 13.97 971 VAL A N 1
ATOM 2842 C CA . VAL A 1 373 ? -36.013 -8.978 33.559 1.00 11.29 971 VAL A CA 1
ATOM 2843 C C . VAL A 1 373 ? -34.885 -7.981 33.876 1.00 14.12 971 VAL A C 1
ATOM 2844 O O . VAL A 1 373 ? -34.123 -7.573 32.992 1.00 14.34 971 VAL A O 1
ATOM 2848 N N . THR A 1 374 ? -34.812 -7.570 35.135 1.00 14.61 972 THR A N 1
ATOM 2849 C CA . THR A 1 374 ? -33.724 -6.745 35.628 1.00 11.75 972 THR A CA 1
ATOM 2850 C C . THR A 1 374 ? -32.759 -7.705 36.307 1.00 14.17 972 THR A C 1
ATOM 2851 O O . THR A 1 374 ? -33.134 -8.381 37.275 1.00 13.08 972 THR A O 1
ATOM 2855 N N . GLY A 1 375 ? -31.528 -7.790 35.806 1.00 9.02 973 GLY A N 1
ATOM 2856 C CA . GLY A 1 375 ? -30.584 -8.752 36.352 1.00 9.72 973 GLY A CA 1
ATOM 2857 C C . GL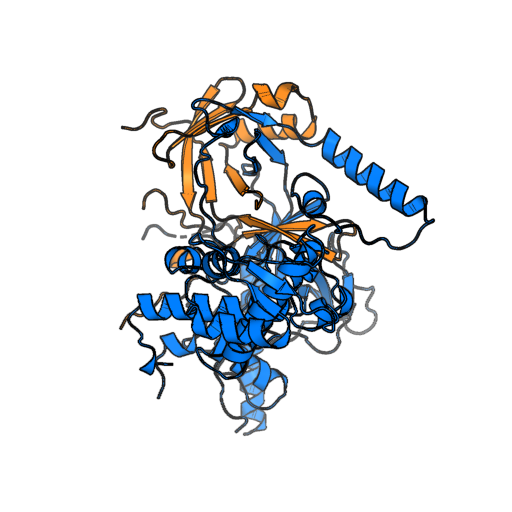Y A 1 375 ? -29.288 -8.880 35.564 1.00 11.57 973 GLY A C 1
ATOM 2858 O O . GLY A 1 375 ? -29.047 -8.150 34.589 1.00 8.71 973 GLY A O 1
ATOM 2859 N N . VAL A 1 376 ? -28.467 -9.836 35.983 1.00 9.24 974 VAL A N 1
ATOM 2860 C CA . VAL A 1 376 ? -27.097 -9.956 35.521 1.00 12.87 974 VAL A CA 1
ATOM 2861 C C . VAL A 1 376 ? -26.994 -10.443 34.072 1.00 13.31 974 VAL A C 1
ATOM 2862 O O . VAL A 1 376 ? -25.963 -10.269 33.430 1.00 17.13 974 VAL A O 1
ATOM 2866 N N . ALA A 1 377 ? -28.065 -11.032 33.552 1.00 10.64 975 ALA A N 1
ATOM 2867 C CA . ALA A 1 377 ? -28.043 -11.548 32.187 1.00 15.14 975 ALA A CA 1
ATOM 2868 C C . ALA A 1 377 ? -28.506 -10.534 31.136 1.00 12.92 975 ALA A C 1
ATOM 2869 O O . ALA A 1 377 ? -28.661 -10.896 29.968 1.00 13.56 975 ALA A O 1
ATOM 2871 N N . ASP A 1 378 ? -28.742 -9.283 31.544 1.00 11.38 976 ASP A N 1
ATOM 2872 C CA . ASP A 1 378 ? -29.023 -8.189 30.597 1.00 8.71 976 ASP A CA 1
ATOM 2873 C C . ASP A 1 378 ? -27.807 -7.992 29.682 1.00 9.90 976 ASP A C 1
ATOM 2874 O O . ASP A 1 378 ? -26.748 -7.546 30.134 1.00 10.81 976 ASP A O 1
ATOM 2879 N N . PRO A 1 379 ? -27.958 -8.328 28.385 1.00 12.19 977 PRO A N 1
ATOM 2880 C CA . PRO A 1 379 ? -26.803 -8.342 27.480 1.00 9.63 977 PRO A CA 1
ATOM 2881 C C . PRO A 1 379 ? -26.241 -6.958 27.193 1.00 8.35 977 PRO A C 1
ATOM 2882 O O . PRO A 1 379 ? -25.086 -6.878 26.768 1.00 8.05 977 PRO A O 1
ATOM 2886 N N . THR A 1 380 ? -27.013 -5.893 27.420 1.00 6.93 978 THR A N 1
ATOM 2887 C CA . THR A 1 380 ? -26.483 -4.540 27.190 1.00 6.99 978 THR A CA 1
ATOM 2888 C C . THR A 1 380 ? -25.640 -4.006 28.350 1.00 11.10 978 THR A C 1
ATOM 2889 O O . THR A 1 380 ? -24.915 -3.023 28.183 1.00 10.74 978 THR A O 1
ATOM 2893 N N . GLY A 1 381 ? -25.765 -4.623 29.524 1.00 9.38 979 GLY A N 1
ATOM 2894 C CA . GLY A 1 381 ? -25.082 -4.135 30.713 1.00 11.94 979 GLY A CA 1
ATOM 2895 C C . GLY A 1 381 ? -25.574 -2.790 31.236 1.00 11.96 979 GLY A C 1
ATOM 2896 O O . GLY A 1 381 ? -25.078 -2.307 32.260 1.00 11.43 979 GLY A O 1
ATOM 2897 N N . CYS A 1 382 ? -26.548 -2.178 30.561 1.00 9.12 980 CYS A N 1
ATOM 2898 C CA . CYS A 1 382 ? -26.966 -0.825 30.939 1.00 10.35 980 CYS A CA 1
ATOM 2899 C C . CYS A 1 382 ? -28.479 -0.607 31.044 1.00 11.83 980 CYS A C 1
ATOM 2900 O O . CYS A 1 382 ? -28.941 0.538 31.031 1.00 12.33 980 CYS A O 1
ATOM 2903 N N . GLY A 1 383 ? -29.251 -1.689 31.143 1.00 11.18 981 GLY A N 1
ATOM 2904 C CA . GLY A 1 383 ? -30.674 -1.567 31.413 1.00 8.07 981 GLY A CA 1
ATOM 2905 C C . GLY A 1 383 ? -31.558 -1.433 30.181 1.00 10.84 981 GLY A C 1
ATOM 2906 O O . GLY A 1 383 ? -32.759 -1.155 30.283 1.00 11.80 981 GLY A O 1
ATOM 2907 N N . GLU A 1 384 ? -30.978 -1.625 29.005 1.00 11.24 982 GLU A N 1
ATOM 2908 C CA . GLU A 1 384 ? -31.762 -1.503 27.782 1.00 11.91 982 GLU A CA 1
ATOM 2909 C C . GLU A 1 384 ? -31.992 -2.870 27.168 1.00 7.62 982 GLU A C 1
ATOM 2910 O O . GLU A 1 384 ? -32.285 -2.983 25.989 1.00 8.17 982 GLU A O 1
ATOM 2916 N N . GLY A 1 385 ? -31.866 -3.906 27.985 1.00 7.87 983 GLY A N 1
ATOM 2917 C CA . GLY A 1 385 ? -32.082 -5.263 27.524 1.00 8.15 983 GLY A CA 1
ATOM 2918 C C . GLY A 1 385 ? -32.653 -6.070 28.668 1.00 11.06 983 GLY A C 1
ATOM 2919 O O . GLY A 1 385 ? -32.685 -5.581 29.809 1.00 11.16 983 GLY A O 1
ATOM 2920 N N . PHE A 1 386 ? -33.090 -7.296 28.379 1.00 10.01 984 PHE A N 1
ATOM 2921 C CA . PHE A 1 386 ? -33.779 -8.124 29.359 1.00 8.80 984 PHE A CA 1
ATOM 2922 C C . PHE A 1 386 ? -32.871 -9.204 29.908 1.00 12.63 984 PHE A C 1
ATOM 2923 O O . PHE A 1 386 ? -32.124 -9.827 29.157 1.00 10.15 984 PHE A O 1
ATOM 2931 N N . SER A 1 387 ? -32.985 -9.460 31.211 1.00 11.42 985 SER A N 1
ATOM 2932 C CA . SER A 1 387 ? -32.276 -10.559 31.857 1.00 8.20 985 SER A CA 1
ATOM 2933 C C . SER A 1 387 ? -33.152 -11.811 31.863 1.00 8.84 985 SER A C 1
ATOM 2934 O O . SER A 1 387 ? -34.115 -11.903 32.624 1.00 12.34 985 SER A O 1
ATOM 2937 N N . TYR A 1 388 ? -32.810 -12.786 31.029 1.00 12.55 986 TYR A N 1
ATOM 2938 C CA . TYR A 1 388 ? -33.586 -14.025 30.939 1.00 11.20 986 TYR A CA 1
ATOM 2939 C C . TYR A 1 388 ? -33.178 -15.011 32.040 1.00 10.67 986 TYR A C 1
ATOM 2940 O O . TYR A 1 388 ? -32.356 -15.910 31.809 1.00 12.59 986 TYR A O 1
ATOM 2949 N N . VAL A 1 389 ? -33.748 -14.836 33.231 1.00 10.26 987 VAL A N 1
ATOM 2950 C CA . VAL A 1 389 ? -33.501 -15.736 34.366 1.00 10.19 987 VAL A CA 1
ATOM 2951 C C . VAL A 1 389 ? -34.837 -16.061 35.029 1.00 15.79 987 VAL A C 1
ATOM 2952 O O . VAL A 1 389 ? -35.628 -15.148 35.330 1.00 14.71 987 VAL A O 1
ATOM 2956 N N . LYS A 1 390 ? -35.102 -17.353 35.236 1.00 14.60 988 LYS A N 1
ATOM 2957 C CA . LYS A 1 390 ? -36.389 -17.795 35.783 1.00 18.29 988 LYS A CA 1
ATOM 2958 C C . LYS A 1 390 ? -36.653 -17.260 37.184 1.00 20.27 988 LYS A C 1
ATOM 2959 O O . LYS A 1 390 ? -35.796 -17.359 38.061 1.00 18.49 988 LYS A O 1
ATOM 2965 N N . ILE A 1 391 ? -37.841 -16.688 37.379 1.00 22.77 989 ILE A N 1
ATOM 2966 C CA . ILE A 1 391 ? -38.399 -16.491 38.716 1.00 23.36 989 ILE A CA 1
ATOM 2967 C C . ILE A 1 391 ? -39.787 -17.155 38.751 1.00 25.17 989 ILE A C 1
ATOM 2968 O O . ILE A 1 391 ? -40.485 -17.200 37.734 1.00 26.53 989 ILE A O 1
ATOM 2973 N N . PRO A 1 392 ? -40.187 -17.691 39.915 1.00 35.20 990 PRO A N 1
ATOM 2974 C CA . PRO A 1 392 ? -41.469 -18.409 40.015 1.00 29.03 990 PRO A CA 1
ATOM 2975 C C . PRO A 1 392 ? -42.697 -17.538 39.725 1.00 31.85 990 PRO A C 1
ATOM 2976 O O . PRO A 1 392 ? -42.621 -16.309 39.789 1.00 31.59 990 PRO A O 1
ATOM 2980 N N . ASN A 1 393 ? -43.822 -18.179 39.414 1.00 36.17 991 ASN A N 1
ATOM 2981 C CA . ASN A 1 393 ? -45.078 -17.456 39.225 1.00 36.09 991 ASN A CA 1
ATOM 2982 C C . ASN A 1 393 ? -45.655 -16.867 40.527 1.00 35.25 991 ASN A C 1
ATOM 2983 O O . ASN A 1 393 ? -46.545 -16.012 40.481 1.00 41.93 991 ASN A O 1
ATOM 2988 N N . LYS A 1 394 ? -45.143 -17.330 41.671 1.00 42.97 992 LYS A N 1
ATOM 2989 C CA . LYS A 1 394 ? -45.479 -16.789 43.003 1.00 46.70 992 LYS A CA 1
ATOM 2990 C C . LYS A 1 394 ? -45.534 -15.261 43.054 1.00 40.36 992 LYS A C 1
ATOM 2991 O O . LYS A 1 394 ? -46.337 -14.675 43.781 1.00 44.49 992 LYS A O 1
ATOM 2997 N N . SER A 1 477 ? -52.244 -9.529 45.543 1.00 39.71 1075 SER A N 1
ATOM 2998 C CA . SER A 1 477 ? -50.793 -9.480 45.701 1.00 45.97 1075 SER A CA 1
ATOM 2999 C C . SER A 1 477 ? -50.105 -10.381 44.685 1.00 52.00 1075 SER A C 1
ATOM 3000 O O . SER A 1 477 ? -48.907 -10.235 44.428 1.00 47.64 1075 SER A O 1
ATOM 3003 N N . VAL A 1 478 ? -50.859 -11.317 44.115 1.00 46.21 1076 VAL A N 1
ATOM 3004 C CA . VAL A 1 478 ? -50.333 -12.148 43.037 1.00 47.50 1076 VAL A CA 1
ATOM 3005 C C . VAL A 1 478 ? -50.848 -11.578 41.719 1.00 49.44 1076 VAL A C 1
ATOM 3006 O O . VAL A 1 478 ? -50.434 -11.983 40.632 1.00 50.66 1076 VAL A O 1
ATOM 3010 N N . ALA A 1 479 ? -51.763 -10.620 41.839 1.00 54.14 1077 ALA A N 1
ATOM 3011 C CA . ALA A 1 479 ? -52.175 -9.796 40.714 1.00 40.08 1077 ALA A CA 1
ATOM 3012 C C . ALA A 1 479 ? -51.204 -8.626 40.620 1.00 46.36 1077 ALA A C 1
ATOM 3013 O O . ALA A 1 479 ? -50.985 -8.068 39.542 1.00 43.55 1077 ALA A O 1
ATOM 3015 N N . GLU A 1 480 ? -50.629 -8.250 41.760 1.00 41.32 1078 GLU A N 1
ATOM 3016 C CA . GLU A 1 480 ? -49.619 -7.201 41.780 1.00 42.40 1078 GLU A CA 1
ATOM 3017 C C . GLU A 1 480 ? -48.275 -7.756 41.311 1.00 44.58 1078 GLU A C 1
ATOM 3018 O O . GLU A 1 480 ? -47.489 -7.052 40.671 1.00 46.33 1078 GLU A O 1
ATOM 3024 N N . HIS A 1 481 ? -48.018 -9.020 41.635 1.00 35.16 1079 HIS A N 1
ATOM 3025 C CA . HIS A 1 481 ? -46.786 -9.679 41.236 1.00 30.32 1079 HIS A CA 1
ATOM 3026 C C . HIS A 1 481 ? -46.662 -9.749 39.711 1.00 40.59 1079 HIS A C 1
ATOM 3027 O O . HIS A 1 481 ? -45.597 -9.475 39.146 1.00 32.59 1079 HIS A O 1
ATOM 3034 N N . GLN A 1 482 ? -47.749 -10.111 39.039 1.00 34.87 1080 GLN A N 1
ATOM 3035 C CA . GLN A 1 482 ? -47.715 -10.188 37.589 1.00 34.63 1080 GLN A CA 1
ATOM 3036 C C . GLN A 1 482 ? -47.817 -8.820 36.917 1.00 31.50 1080 GLN A C 1
ATOM 3037 O O . GLN A 1 482 ? -47.230 -8.600 35.854 1.00 28.35 1080 GLN A O 1
ATOM 3043 N N . GLU A 1 483 ? -48.523 -7.890 37.550 1.00 28.85 1081 GLU A N 1
ATOM 3044 C CA . GLU A 1 483 ? -48.619 -6.542 37.010 1.00 32.27 1081 GLU A CA 1
ATOM 3045 C C . GLU A 1 483 ? -47.261 -5.835 37.064 1.00 35.27 1081 GLU A C 1
ATOM 3046 O O . GLU A 1 483 ? -46.947 -5.021 36.193 1.00 29.53 1081 GLU A O 1
ATOM 3052 N N . ARG A 1 484 ? -46.458 -6.145 38.083 1.00 26.71 1082 ARG A N 1
ATOM 3053 C CA . ARG A 1 484 ? -45.122 -5.568 38.188 1.00 32.44 1082 ARG A CA 1
ATOM 3054 C C . ARG A 1 484 ? -44.173 -6.148 37.151 1.00 25.48 1082 ARG A C 1
ATOM 3055 O O . ARG A 1 484 ? -43.318 -5.446 36.616 1.00 21.43 1082 ARG A O 1
ATOM 3063 N N . TYR A 1 485 ? -44.326 -7.434 36.875 1.00 21.25 1083 TYR A N 1
ATOM 3064 C CA . TYR A 1 485 ? -43.563 -8.065 35.823 1.00 20.46 1083 TYR A CA 1
ATOM 3065 C C . TYR A 1 485 ? -43.886 -7.399 34.472 1.00 21.82 1083 TYR A C 1
ATOM 3066 O O . TYR A 1 485 ? -42.970 -6.991 33.752 1.00 22.89 1083 TYR A O 1
ATOM 3075 N N . LYS A 1 486 ? -45.173 -7.248 34.151 1.00 21.18 1084 LYS A N 1
ATOM 3076 C CA . LYS A 1 486 ? -45.584 -6.618 32.891 1.00 20.09 1084 LYS A CA 1
ATOM 3077 C C . LYS A 1 486 ? -45.134 -5.168 32.780 1.00 17.76 1084 LYS A C 1
ATOM 3078 O O . LYS A 1 486 ? -44.716 -4.727 31.711 1.00 16.62 1084 LYS A O 1
ATOM 3084 N N . GLU A 1 487 ? -45.249 -4.430 33.881 1.00 18.29 1085 GLU A N 1
ATOM 3085 C CA . GLU A 1 487 ? -44.806 -3.038 33.943 1.00 21.72 1085 GLU A CA 1
ATOM 3086 C C . GLU A 1 487 ? -43.328 -2.909 33.582 1.00 18.20 1085 GLU A C 1
ATOM 3087 O O . GLU A 1 487 ? -42.944 -2.068 32.763 1.00 15.82 1085 GLU A O 1
ATOM 3093 N N . GLU A 1 488 ? -42.501 -3.731 34.224 1.00 18.56 1086 GLU A N 1
ATOM 3094 C CA . GLU A 1 488 ? -41.062 -3.717 33.981 1.00 18.93 1086 GLU A CA 1
ATOM 3095 C C . GLU A 1 488 ? -40.716 -4.150 32.555 1.00 13.27 1086 GLU A C 1
ATOM 3096 O O . GLU A 1 488 ? -39.909 -3.503 31.883 1.00 13.93 1086 GLU A O 1
ATOM 3102 N N . CYS A 1 489 ? -41.333 -5.234 32.096 1.00 12.81 1087 CYS A N 1
ATOM 3103 C CA . CYS A 1 489 ? -41.181 -5.649 30.704 1.00 15.49 1087 CYS A CA 1
ATOM 3104 C C . CYS A 1 489 ? -41.501 -4.512 29.758 1.00 14.32 1087 CYS A C 1
ATOM 3105 O O . CYS A 1 489 ? -40.719 -4.205 28.848 1.00 9.39 1087 CYS A O 1
ATOM 3108 N N . GLN A 1 490 ? -42.641 -3.875 30.002 1.00 12.00 1088 GLN A N 1
ATOM 3109 C CA . GLN A 1 490 ? -43.114 -2.786 29.164 1.00 11.77 1088 GLN A CA 1
ATOM 3110 C C . GLN A 1 490 ? -42.100 -1.649 29.107 1.00 11.32 1088 GLN A C 1
ATOM 3111 O O . GLN A 1 490 ? -41.772 -1.153 28.026 1.00 11.23 1088 GLN A O 1
ATOM 3117 N N . ARG A 1 491 ? -41.590 -1.245 30.267 1.00 10.23 1089 ARG A N 1
ATOM 3118 C CA . ARG A 1 491 ? -40.626 -0.144 30.329 1.00 10.97 1089 ARG A CA 1
ATOM 3119 C C . ARG A 1 491 ? -39.364 -0.428 29.491 1.00 11.41 1089 ARG A C 1
ATOM 3120 O O . ARG A 1 491 ? -38.900 0.432 28.743 1.00 12.63 1089 ARG A O 1
ATOM 3128 N N . ILE A 1 492 ? -38.814 -1.630 29.621 1.00 9.38 1090 ILE A N 1
ATOM 3129 C CA . ILE A 1 492 ? -37.586 -1.976 28.905 1.00 11.90 1090 ILE A CA 1
ATOM 3130 C C . ILE A 1 492 ? -37.863 -2.146 27.415 1.00 11.34 1090 ILE A C 1
ATOM 3131 O O . ILE A 1 492 ? -37.065 -1.723 26.575 1.00 10.76 1090 ILE A O 1
ATOM 3136 N N . PHE A 1 493 ? -39.007 -2.750 27.102 1.00 9.99 1091 PHE A N 1
ATOM 3137 C CA . PHE A 1 493 ? -39.471 -2.870 25.729 1.00 9.07 1091 PHE A CA 1
ATOM 3138 C C . PHE A 1 493 ? -39.526 -1.504 25.048 1.00 9.91 1091 PHE A C 1
ATOM 3139 O O . PHE A 1 493 ? -39.030 -1.341 23.933 1.00 13.38 1091 PHE A O 1
ATOM 3147 N N . ASP A 1 494 ? -40.115 -0.520 25.721 1.00 12.36 1092 ASP A N 1
ATOM 3148 C CA . ASP A 1 494 ? -40.226 0.826 25.154 1.00 10.57 1092 ASP A CA 1
ATOM 3149 C C . ASP A 1 494 ? -38.877 1.525 25.072 1.00 8.29 1092 ASP A C 1
ATOM 3150 O O . ASP A 1 494 ? -38.609 2.234 24.108 1.00 9.01 1092 ASP A O 1
ATOM 3155 N N . LEU A 1 495 ? -38.041 1.334 26.089 1.00 6.74 1093 LEU A N 1
ATOM 3156 C CA . LEU A 1 495 ? -36.695 1.910 26.113 1.00 10.23 1093 LEU A CA 1
ATOM 3157 C C . LEU A 1 495 ? -35.864 1.426 24.917 1.00 6.27 1093 LEU A C 1
ATOM 3158 O O . LEU A 1 495 ? -35.254 2.230 24.208 1.00 6.67 1093 LEU A O 1
ATOM 3163 N N . GLN A 1 496 ? -35.826 0.110 24.711 1.00 7.45 1094 GLN A N 1
ATOM 3164 C CA . GLN A 1 496 ? -35.091 -0.465 23.580 1.00 10.82 1094 GLN A CA 1
ATOM 3165 C C . GLN A 1 496 ? -35.560 0.106 22.238 1.00 8.22 1094 GLN A C 1
ATOM 3166 O O . GLN A 1 496 ? -34.733 0.557 21.436 1.00 9.18 1094 GLN A O 1
ATOM 3172 N N . ASN A 1 497 ? -36.872 0.094 21.995 1.00 8.94 1095 ASN A N 1
ATOM 3173 C CA . ASN A 1 497 ? -37.410 0.651 20.740 1.00 10.08 1095 ASN A CA 1
ATOM 3174 C C . ASN A 1 497 ? -37.023 2.098 20.506 1.00 10.65 1095 ASN A C 1
ATOM 3175 O O . ASN A 1 497 ? -36.705 2.497 19.380 1.00 10.60 1095 ASN A O 1
ATOM 3180 N N . LYS A 1 498 ? -37.032 2.882 21.576 1.00 10.69 1096 LYS A N 1
ATOM 3181 C CA . LYS A 1 498 ? -36.735 4.302 21.460 1.00 11.89 1096 LYS A CA 1
ATOM 3182 C C . LYS A 1 498 ? -35.243 4.551 21.178 1.00 11.84 1096 LYS A C 1
ATOM 3183 O O . LYS A 1 498 ? -34.898 5.353 20.300 1.00 15.46 1096 LYS A O 1
ATOM 3189 N N . VAL A 1 499 ? -34.365 3.854 21.899 1.00 9.97 1097 VAL A N 1
ATOM 3190 C CA . VAL A 1 499 ? -32.913 4.007 21.709 1.00 8.36 1097 VAL A CA 1
ATOM 3191 C C . VAL A 1 499 ? -32.405 3.464 20.381 1.00 10.37 1097 VAL A C 1
ATOM 3192 O O . VAL A 1 499 ? -31.551 4.082 19.736 1.00 10.22 1097 VAL A O 1
ATOM 3196 N N . LEU A 1 500 ? -32.912 2.303 19.976 1.00 7.04 1098 LEU A N 1
ATOM 3197 C CA . LEU A 1 500 ? -32.406 1.675 18.772 1.00 5.52 1098 LEU A CA 1
ATOM 3198 C C . LEU A 1 500 ? -33.014 2.277 17.491 1.00 8.58 1098 LEU A C 1
ATOM 3199 O O . LEU A 1 500 ? -32.428 2.142 16.414 1.00 9.31 1098 LEU A O 1
ATOM 3204 N N . SER A 1 501 ? -34.153 2.967 17.601 1.00 7.71 1099 SER A N 1
ATOM 3205 C CA . SER A 1 501 ? -34.747 3.637 16.428 1.00 11.28 1099 SER A CA 1
ATOM 3206 C C . SER A 1 501 ? -34.255 5.068 16.265 1.00 11.40 1099 SER A C 1
ATOM 3207 O O . SER A 1 501 ? -34.450 5.680 15.211 1.00 16.66 1099 SER A O 1
ATOM 3210 N N . SER A 1 502 ? -33.615 5.595 17.306 1.00 13.54 1100 SER A N 1
ATOM 3211 C CA . SER A 1 502 ? -33.203 7.001 17.330 1.00 13.58 1100 SER A CA 1
ATOM 3212 C C . SER A 1 502 ? -32.061 7.333 16.371 1.00 16.35 1100 SER A C 1
ATOM 3213 O O . SER A 1 502 ? -31.073 6.593 16.272 1.00 12.78 1100 SER A O 1
ATOM 3216 N N . THR A 1 503 ? -32.185 8.466 15.687 1.00 14.32 1101 THR A N 1
ATOM 3217 C CA . THR A 1 503 ? -31.132 8.928 14.789 1.00 17.00 1101 THR A CA 1
ATOM 3218 C C . THR A 1 503 ? -30.210 9.977 15.418 1.00 18.98 1101 THR A C 1
ATOM 3219 O O . THR A 1 503 ? -29.406 10.602 14.723 1.00 23.89 1101 THR A O 1
ATOM 3223 N N . GLU A 1 504 ? -30.328 10.159 16.730 1.00 18.02 1102 GLU A N 1
ATOM 3224 C CA . GLU A 1 504 ? -29.461 11.071 17.459 1.00 22.41 1102 GLU A CA 1
ATOM 3225 C C . GLU A 1 504 ? -27.983 10.755 17.202 1.00 23.55 1102 GLU A C 1
ATOM 3226 O O . GLU A 1 504 ? -27.585 9.585 17.169 1.00 19.49 1102 GLU A O 1
ATOM 3232 N N . VAL A 1 505 ? -27.173 11.794 17.007 1.00 25.81 1103 VAL A N 1
ATOM 3233 C CA . VAL A 1 505 ? -25.724 11.613 16.894 1.00 22.88 1103 VAL A CA 1
ATOM 3234 C C . VAL A 1 505 ? -25.053 11.758 18.269 1.00 23.51 1103 VAL A C 1
ATOM 3235 O O . VAL A 1 505 ? -25.120 12.820 18.884 1.00 26.05 1103 VAL A O 1
ATOM 3239 N N . LEU A 1 506 ? -24.454 10.671 18.755 1.00 24.69 1104 LEU A N 1
ATOM 3240 C CA . LEU A 1 506 ? -23.528 10.671 19.896 1.00 28.02 1104 LEU A CA 1
ATOM 3241 C C . LEU A 1 506 ? -22.197 10.586 19.145 1.00 25.81 1104 LEU A C 1
ATOM 3242 O O . LEU A 1 506 ? -22.146 9.806 18.200 1.00 41.10 1104 LEU A O 1
ATOM 3268 N N . ASP A 1 509 ? -17.156 8.456 23.289 1.00 26.20 1107 ASP A N 1
ATOM 3269 C CA . ASP A 1 509 ? -16.737 8.385 24.688 1.00 29.46 1107 ASP A CA 1
ATOM 3270 C C . ASP A 1 509 ? -15.206 8.336 24.752 1.00 34.90 1107 ASP A C 1
ATOM 3271 O O . ASP A 1 509 ? -14.593 7.369 24.283 1.00 31.08 1107 ASP A O 1
ATOM 3276 N N . THR A 1 510 ? -14.602 9.377 25.336 1.00 39.29 1108 THR A N 1
ATOM 3277 C CA . THR A 1 510 ? -13.137 9.551 25.324 1.00 39.31 1108 THR A CA 1
ATOM 3278 C C . THR A 1 510 ? -12.360 8.548 26.209 1.00 43.88 1108 THR A C 1
ATOM 3279 O O . THR A 1 510 ? -11.157 8.361 26.018 1.00 54.17 1108 THR A O 1
ATOM 3283 N N . ASP A 1 511 ? -13.054 7.888 27.139 1.00 38.33 1109 ASP A N 1
ATOM 3284 C CA . ASP A 1 511 ? -12.435 6.939 28.078 1.00 41.72 1109 ASP A CA 1
ATOM 3285 C C . ASP A 1 511 ? -11.699 5.783 27.399 1.00 40.89 1109 ASP A C 1
ATOM 3286 O O . ASP A 1 511 ? -10.875 5.105 28.023 1.00 46.99 1109 ASP A O 1
ATOM 3291 N N . GLU B 2 12 ? -16.142 -22.442 -1.132 1.00 17.56 11 GLU B N 1
ATOM 3292 C CA . GLU B 2 12 ? -15.687 -21.632 0.007 1.00 21.66 11 GLU B CA 1
ATOM 3293 C C . GLU B 2 12 ? -16.598 -20.436 0.256 1.00 14.88 11 GLU B C 1
ATOM 3294 O O . GLU B 2 12 ? -17.150 -19.872 -0.683 1.00 15.61 11 GLU B O 1
ATOM 3300 N N . LEU B 2 13 ? -16.768 -20.056 1.520 1.00 12.07 12 LEU B N 1
ATOM 3301 C CA . LEU B 2 13 ? -17.650 -18.937 1.843 1.00 11.52 12 LEU B CA 1
ATOM 3302 C C . LEU B 2 13 ? -17.118 -17.642 1.246 1.00 16.07 12 LEU B C 1
ATOM 3303 O O . LEU B 2 13 ? -15.910 -17.364 1.280 1.00 13.97 12 LEU B O 1
ATOM 3308 N N . GLU B 2 14 ? -18.037 -16.862 0.692 1.00 11.65 13 GLU B N 1
ATOM 3309 C CA . GLU B 2 14 ? -17.741 -15.548 0.152 1.00 10.26 13 GLU B CA 1
ATOM 3310 C C . GLU B 2 14 ? -17.308 -14.610 1.281 1.00 7.71 13 GLU B C 1
ATOM 3311 O O . GLU B 2 14 ? -17.948 -14.540 2.334 1.00 7.28 13 GLU B O 1
ATOM 3317 N N . SER B 2 15 ? -16.236 -13.868 1.065 1.00 8.10 14 SER B N 1
ATOM 3318 C CA . SER B 2 15 ? -15.781 -12.924 2.074 1.00 7.54 14 SER B CA 1
ATOM 3319 C C . SER B 2 15 ? -16.407 -11.559 1.769 1.00 8.73 14 SER B C 1
ATOM 3320 O O . SER B 2 15 ? -16.477 -11.154 0.594 1.00 6.26 14 SER B O 1
ATOM 3323 N N . GLN B 2 16 ? -16.900 -10.876 2.805 1.00 3.13 15 GLN B N 1
ATOM 3324 C CA . GLN B 2 16 ? -17.467 -9.536 2.642 1.00 3.96 15 GLN B CA 1
ATOM 3325 C C . GLN B 2 16 ? -16.988 -8.597 3.739 1.00 3.57 15 GLN B C 1
ATOM 3326 O O . GLN B 2 16 ? -16.796 -9.010 4.896 1.00 3.95 15 GLN B O 1
ATOM 3332 N N . PHE B 2 17 ? -16.802 -7.328 3.379 1.00 3.41 16 PHE B N 1
ATOM 3333 C CA . PHE B 2 17 ? -16.396 -6.322 4.356 1.00 4.95 16 PHE B CA 1
ATOM 3334 C C . PHE B 2 17 ? -16.807 -4.914 3.920 1.00 5.17 16 PHE B C 1
ATOM 3335 O O . PHE B 2 17 ? -17.185 -4.704 2.758 1.00 4.45 16 PHE B O 1
ATOM 3343 N N . ILE B 2 18 ? -16.760 -3.964 4.853 1.00 2.38 17 ILE B N 1
ATOM 3344 C CA . ILE B 2 18 ? -17.168 -2.594 4.556 1.00 4.04 17 ILE B CA 1
ATOM 3345 C C . ILE B 2 18 ? -15.956 -1.752 4.145 1.00 5.70 17 ILE B C 1
ATOM 3346 O O . ILE B 2 18 ? -14.901 -1.794 4.801 1.00 5.34 17 ILE B O 1
ATOM 3351 N N . LEU B 2 19 ? -16.104 -1.001 3.055 1.00 4.90 18 LEU B N 1
ATOM 3352 C CA . LEU B 2 19 ? -15.113 -0.007 2.669 1.00 3.90 18 LEU B CA 1
ATOM 3353 C C . LEU B 2 19 ? -15.632 1.361 3.085 1.00 4.94 18 LEU B C 1
ATOM 3354 O O . LEU B 2 19 ? -16.747 1.749 2.709 1.00 6.54 18 LEU B O 1
ATOM 3359 N N . ARG B 2 20 ? -14.840 2.094 3.861 1.00 4.32 19 ARG B N 1
ATOM 3360 C CA . ARG B 2 20 ? -15.218 3.443 4.255 1.00 5.53 19 ARG B CA 1
ATOM 3361 C C . ARG B 2 20 ? -14.240 4.444 3.653 1.00 9.00 19 ARG B C 1
ATOM 3362 O O . ARG B 2 20 ? -13.023 4.331 3.845 1.00 4.77 19 ARG B O 1
ATOM 3370 N N . LEU B 2 21 ? -14.772 5.422 2.920 1.00 8.32 20 LEU B N 1
ATOM 3371 C CA . LEU B 2 21 ? -13.927 6.425 2.282 1.00 8.02 20 LEU B CA 1
ATOM 3372 C C . LEU B 2 21 ? -14.177 7.799 2.891 1.00 9.05 20 LEU B C 1
ATOM 3373 O O . LEU B 2 21 ? -15.251 8.050 3.426 1.00 8.05 20 LEU B O 1
ATOM 3378 N N . PRO B 2 22 ? -13.190 8.703 2.792 1.00 10.17 21 PRO B N 1
ATOM 3379 C CA . PRO B 2 22 ? -13.482 10.091 3.167 1.00 11.17 21 PRO B CA 1
ATOM 3380 C C . PRO B 2 22 ? -14.571 10.614 2.232 1.00 13.64 21 PRO B C 1
ATOM 3381 O O . PRO B 2 22 ? -14.571 10.240 1.049 1.00 12.42 21 PRO B O 1
ATOM 3385 N N . PRO B 2 23 ? -15.482 11.459 2.753 1.00 13.55 22 PRO B N 1
ATOM 3386 C CA . PRO B 2 23 ? -16.720 11.863 2.073 1.00 10.69 22 PRO B CA 1
ATOM 3387 C C . PRO B 2 23 ? -16.526 12.381 0.646 1.00 15.49 22 PRO B C 1
ATOM 3388 O O . PRO B 2 23 ? -17.321 12.011 -0.218 1.00 11.23 22 PRO B O 1
ATOM 3392 N N . GLU B 2 24 ? -15.508 13.212 0.406 1.00 17.85 23 GLU B N 1
ATOM 3393 C CA . GLU B 2 24 ? -15.205 13.690 -0.949 1.00 17.68 23 GLU B CA 1
ATOM 3394 C C . GLU B 2 24 ? -14.944 12.535 -1.929 1.00 15.46 23 GLU B C 1
ATOM 3395 O O . GLU B 2 24 ? -15.400 12.563 -3.073 1.00 15.13 23 GLU B O 1
ATOM 3401 N N . TYR B 2 25 ? -14.220 11.517 -1.472 1.00 11.35 24 TYR B N 1
ATOM 3402 C CA . TYR B 2 25 ? -13.876 10.396 -2.329 1.00 11.85 24 TYR B CA 1
ATOM 3403 C C . TYR B 2 25 ? -15.051 9.442 -2.459 1.00 10.96 24 TYR B C 1
ATOM 3404 O O . TYR B 2 25 ? -15.273 8.847 -3.518 1.00 6.92 24 TYR B O 1
ATOM 3413 N N . ALA B 2 26 ? -15.811 9.316 -1.377 1.00 10.73 25 ALA B N 1
ATOM 3414 C CA . ALA B 2 26 ? -16.988 8.457 -1.373 1.00 9.96 25 ALA B CA 1
ATOM 3415 C C . ALA B 2 26 ? -17.990 8.920 -2.412 1.00 9.96 25 ALA B C 1
ATOM 3416 O O . ALA B 2 26 ? -18.666 8.103 -3.043 1.00 12.68 25 ALA B O 1
ATOM 3418 N N . SER B 2 27 ? -18.100 10.236 -2.581 1.00 12.59 26 SER B N 1
ATOM 3419 C CA . SER B 2 27 ? -19.037 10.798 -3.558 1.00 15.78 26 SER B CA 1
ATOM 3420 C C . SER B 2 27 ? -18.646 10.417 -4.979 1.00 10.80 26 SER B C 1
ATOM 3421 O O . SER B 2 27 ? -19.498 10.039 -5.787 1.00 9.22 26 SER B O 1
ATOM 3424 N N . THR B 2 28 ? -17.353 10.535 -5.268 1.00 8.48 27 THR B N 1
ATOM 3425 C CA . THR B 2 28 ? -16.811 10.208 -6.580 1.00 10.60 27 THR B CA 1
ATOM 3426 C C . THR B 2 28 ? -17.125 8.754 -6.903 1.00 9.81 27 THR B C 1
ATOM 3427 O O . THR B 2 28 ? -17.685 8.432 -7.951 1.00 8.45 27 THR B O 1
ATOM 3431 N N . VAL B 2 29 ? -16.771 7.879 -5.972 1.00 12.48 28 VAL B N 1
ATOM 3432 C CA . VAL B 2 29 ? -16.992 6.446 -6.126 1.00 8.00 28 VAL B CA 1
ATOM 3433 C C . VAL B 2 29 ? -18.484 6.069 -6.235 1.00 8.79 28 VAL B C 1
ATOM 3434 O O . VAL B 2 29 ? -18.861 5.244 -7.074 1.00 7.70 28 VAL B O 1
ATOM 3438 N N . ARG B 2 30 ? -19.338 6.673 -5.409 1.00 7.11 29 ARG B N 1
ATOM 3439 C CA . ARG B 2 30 ? -20.770 6.347 -5.457 1.00 9.38 29 ARG B CA 1
ATOM 3440 C C . ARG B 2 30 ? -21.394 6.633 -6.840 1.00 7.74 29 ARG B C 1
ATOM 3441 O O . ARG B 2 30 ? -22.145 5.810 -7.373 1.00 7.42 29 ARG B O 1
ATOM 3449 N N . ARG B 2 31 ? -21.078 7.788 -7.419 1.00 7.10 30 ARG B N 1
ATOM 3450 C CA . ARG B 2 31 ? -21.542 8.100 -8.768 1.00 8.45 30 ARG B CA 1
ATOM 3451 C C . ARG B 2 31 ? -21.069 7.042 -9.763 1.00 9.94 30 ARG B C 1
ATOM 3452 O O . ARG B 2 31 ? -21.828 6.616 -10.630 1.00 11.21 30 ARG B O 1
ATOM 3460 N N . ALA B 2 32 ? -19.822 6.598 -9.618 1.00 8.44 31 ALA B N 1
ATOM 3461 C CA . ALA B 2 32 ? -19.278 5.550 -10.483 1.00 5.58 31 ALA B CA 1
ATOM 3462 C C . ALA B 2 32 ? -20.011 4.212 -10.319 1.00 6.95 31 ALA B C 1
ATOM 3463 O O . ALA B 2 32 ? -20.315 3.544 -11.311 1.00 11.48 31 ALA B O 1
ATOM 3465 N N . VAL B 2 33 ? -20.285 3.813 -9.075 1.00 7.83 32 VAL B N 1
ATOM 3466 C CA . VAL B 2 33 ? -21.038 2.586 -8.828 1.00 9.73 32 VAL B CA 1
ATOM 3467 C C . VAL B 2 33 ? -22.408 2.684 -9.502 1.00 11.14 32 VAL B C 1
ATOM 3468 O O . VAL B 2 33 ? -22.836 1.761 -10.199 1.00 12.22 32 VAL B O 1
ATOM 3472 N N . GLN B 2 34 ? -23.066 3.827 -9.317 1.00 8.93 33 GLN B N 1
ATOM 3473 C CA . GLN B 2 34 ? -24.393 4.072 -9.882 1.00 12.39 33 GLN B CA 1
ATOM 3474 C C . GLN B 2 34 ? -24.445 4.115 -11.412 1.00 13.08 33 GLN B C 1
ATOM 3475 O O . GLN B 2 34 ? -25.445 3.732 -11.995 1.00 14.82 33 GLN B O 1
ATOM 3481 N N . SER B 2 35 ? -23.387 4.603 -12.056 1.00 12.11 34 SER B N 1
ATOM 3482 C CA . SER B 2 35 ? -23.363 4.653 -13.519 1.00 15.03 34 SER B CA 1
ATOM 3483 C C . SER B 2 35 ? -23.176 3.240 -14.063 1.00 13.05 34 SER B C 1
ATOM 3484 O O . SER B 2 35 ? -23.603 2.935 -15.168 1.00 12.59 34 SER B O 1
ATOM 3487 N N . GLY B 2 36 ? -22.515 2.389 -13.277 1.00 16.24 35 GLY B N 1
ATOM 3488 C CA . GLY B 2 36 ? -22.265 1.012 -13.664 1.00 11.89 35 GLY B CA 1
ATOM 3489 C C . GLY B 2 36 ? -21.162 0.832 -14.691 1.00 11.21 35 GLY B C 1
ATOM 3490 O O . GLY B 2 36 ? -20.950 -0.277 -15.175 1.00 17.31 35 GLY B O 1
ATOM 3491 N N . HIS B 2 37 ? -20.460 1.906 -15.041 1.00 9.84 36 HIS B N 1
ATOM 3492 C CA . HIS B 2 37 ? -19.378 1.809 -16.018 1.00 7.38 36 HIS B CA 1
ATOM 3493 C C . HIS B 2 37 ? -18.299 0.795 -15.636 1.00 11.25 36 HIS B C 1
ATOM 3494 O O . HIS B 2 37 ? -17.843 0.752 -14.474 1.00 9.80 36 HIS B O 1
ATOM 3501 N N . VAL B 2 38 ? -17.881 -0.003 -16.621 1.00 6.60 37 VAL B N 1
ATOM 3502 C CA . VAL B 2 38 ? -16.838 -1.006 -16.435 1.00 6.00 37 VAL B CA 1
ATOM 3503 C C . VAL B 2 38 ? -15.534 -0.401 -15.885 1.00 11.65 37 VAL B C 1
ATOM 3504 O O . VAL B 2 38 ? -14.849 -1.036 -15.080 1.00 12.11 37 VAL B O 1
ATOM 3508 N N . ASN B 2 39 ? -15.211 0.839 -16.253 1.00 12.43 38 ASN B N 1
ATOM 3509 C CA . ASN B 2 39 ? -13.910 1.400 -15.858 1.00 11.17 38 ASN B CA 1
ATOM 3510 C C . ASN B 2 39 ? -13.751 1.688 -14.359 1.00 8.86 38 ASN B C 1
ATOM 3511 O O . ASN B 2 39 ? -12.674 2.108 -13.919 1.00 8.46 38 ASN B O 1
ATOM 3516 N N . LEU B 2 40 ? -14.814 1.464 -13.585 1.00 8.99 39 LEU B N 1
ATOM 3517 C CA . LEU B 2 40 ? -14.718 1.501 -12.127 1.00 7.62 39 LEU B CA 1
ATOM 3518 C C . LEU B 2 40 ? -13.581 0.577 -11.674 1.00 9.86 39 LEU B C 1
ATOM 3519 O O . LEU B 2 40 ? -12.909 0.837 -10.663 1.00 7.80 39 LEU B O 1
ATOM 3524 N N . LYS B 2 41 ? -13.342 -0.484 -12.443 1.00 8.60 40 LYS B N 1
ATOM 3525 C CA . LYS B 2 41 ? -12.277 -1.425 -12.103 1.00 12.21 40 LYS B CA 1
ATOM 3526 C C . LYS B 2 41 ? -10.879 -0.795 -12.128 1.00 11.62 40 LYS B C 1
ATOM 3527 O O . LYS B 2 41 ? -9.982 -1.250 -11.401 1.00 10.86 40 LYS B O 1
ATOM 3533 N N . ASP B 2 42 ? -10.687 0.249 -12.933 1.00 9.11 41 ASP B N 1
ATOM 3534 C CA . ASP B 2 42 ? -9.413 0.977 -12.888 1.00 8.82 41 ASP B CA 1
ATOM 3535 C C . ASP B 2 42 ? -9.483 2.144 -11.907 1.00 9.43 41 ASP B C 1
ATOM 3536 O O . ASP B 2 42 ? -8.491 2.473 -11.249 1.00 9.62 41 ASP B O 1
ATOM 3541 N N . ARG B 2 43 ? -10.659 2.765 -11.810 1.00 7.20 42 ARG B N 1
ATOM 3542 C CA . ARG B 2 43 ? -10.838 3.970 -11.000 1.00 8.16 42 ARG B CA 1
ATOM 3543 C C . ARG B 2 43 ? -10.792 3.699 -9.489 1.00 10.77 42 ARG B C 1
ATOM 3544 O O . ARG B 2 43 ? -10.596 4.631 -8.698 1.00 8.36 42 ARG B O 1
ATOM 3552 N N . LEU B 2 44 ? -10.986 2.436 -9.092 1.00 6.96 43 LEU B N 1
ATOM 3553 C CA . LEU B 2 44 ? -10.970 2.043 -7.673 1.00 5.96 43 LEU B CA 1
ATOM 3554 C C . LEU B 2 44 ? -10.228 0.728 -7.505 1.00 6.39 43 LEU B C 1
ATOM 3555 O O . LEU B 2 44 ? -10.658 -0.309 -8.025 1.00 7.13 43 LEU B O 1
ATOM 3560 N N . THR B 2 45 ? -9.099 0.769 -6.798 1.00 5.28 44 THR B N 1
ATOM 3561 C CA . THR B 2 45 ? -8.327 -0.438 -6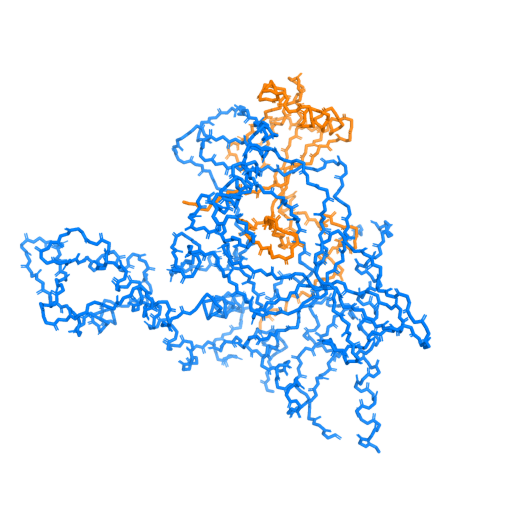.542 1.00 4.76 44 THR B CA 1
ATOM 3562 C C . THR B 2 45 ? -7.958 -0.502 -5.063 1.00 7.54 44 THR B C 1
ATOM 3563 O O . THR B 2 45 ? -7.896 0.526 -4.374 1.00 4.42 44 THR B O 1
ATOM 3567 N N . ILE B 2 46 ? -7.714 -1.722 -4.591 1.00 6.44 45 ILE B N 1
ATOM 3568 C CA . ILE B 2 46 ? -7.375 -1.958 -3.211 1.00 6.57 45 ILE B CA 1
ATOM 3569 C C . ILE B 2 46 ? -6.084 -2.758 -3.148 1.00 6.74 45 ILE B C 1
ATOM 3570 O O . ILE B 2 46 ? -5.927 -3.775 -3.837 1.00 7.93 45 ILE B O 1
ATOM 3575 N N . GLU B 2 47 ? -5.150 -2.290 -2.337 1.00 4.30 46 GLU B N 1
ATOM 3576 C CA . GLU B 2 47 ? -3.927 -3.035 -2.120 1.00 6.80 46 GLU B CA 1
ATOM 3577 C C . GLU B 2 47 ? -3.805 -3.279 -0.627 1.00 7.78 46 GLU B C 1
ATOM 3578 O O . GLU B 2 47 ? -3.909 -2.343 0.160 1.00 6.10 46 GLU B O 1
ATOM 3584 N N . LEU B 2 48 ? -3.620 -4.537 -0.237 1.00 7.48 47 LEU B N 1
ATOM 3585 C CA . LEU B 2 48 ? -3.413 -4.866 1.160 1.00 10.64 47 LEU B CA 1
ATOM 3586 C C . LEU B 2 48 ? -1.952 -5.221 1.366 1.00 8.28 47 LEU B C 1
ATOM 3587 O O . LEU B 2 48 ? -1.391 -5.999 0.597 1.00 8.83 47 LEU B O 1
ATOM 3592 N N . HIS B 2 49 ? -1.334 -4.640 2.390 1.00 7.92 48 HIS B N 1
ATOM 3593 C CA . HIS B 2 49 ? 0.064 -4.915 2.681 1.00 9.34 48 HIS B CA 1
ATOM 3594 C C . HIS B 2 49 ? 0.223 -6.267 3.376 1.00 9.24 48 HIS B C 1
ATOM 3595 O O . HIS B 2 49 ? -0.746 -6.791 3.917 1.00 9.46 48 HIS B O 1
ATOM 3602 N N . PRO B 2 50 ? 1.451 -6.835 3.358 1.00 13.08 49 PRO B N 1
ATOM 3603 C CA . PRO B 2 50 ? 1.701 -8.155 3.955 1.00 15.51 49 PRO B CA 1
ATOM 3604 C C . PRO B 2 50 ? 1.257 -8.305 5.416 1.00 9.83 49 PRO B C 1
ATOM 3605 O O . PRO B 2 50 ? 0.927 -9.426 5.794 1.00 13.51 49 PRO B O 1
ATOM 3609 N N . ASP B 2 51 ? 1.244 -7.237 6.214 1.00 12.07 50 ASP B N 1
ATOM 3610 C CA . ASP B 2 51 ? 0.860 -7.366 7.634 1.00 13.92 50 ASP B CA 1
ATOM 3611 C C . ASP B 2 51 ? -0.630 -7.656 7.882 1.00 13.43 50 ASP B C 1
ATOM 3612 O O . ASP B 2 51 ? -1.032 -7.908 9.015 1.00 19.72 50 ASP B O 1
ATOM 3617 N N . GLY B 2 52 ? -1.444 -7.597 6.836 1.00 11.90 51 GLY B N 1
ATOM 3618 C CA . GLY B 2 52 ? -2.866 -7.887 6.962 1.00 14.02 51 GLY B CA 1
ATOM 3619 C C . GLY B 2 52 ? -3.698 -6.800 7.640 1.00 11.76 51 GLY B C 1
ATOM 3620 O O . GLY B 2 52 ? -4.889 -6.985 7.907 1.00 13.66 51 GLY B O 1
ATOM 3621 N N . ARG B 2 53 ? -3.088 -5.656 7.916 1.00 8.28 52 ARG B N 1
ATOM 3622 C CA . ARG B 2 53 ? -3.811 -4.598 8.608 1.00 11.88 52 ARG B CA 1
ATOM 3623 C C . ARG B 2 53 ? -3.766 -3.256 7.871 1.00 11.21 52 ARG B C 1
ATOM 3624 O O . ARG B 2 53 ? -4.694 -2.449 7.984 1.00 11.31 52 ARG B O 1
ATOM 3632 N N . HIS B 2 54 ? -2.690 -3.003 7.137 1.00 6.60 53 HIS B N 1
ATOM 3633 C CA . HIS B 2 54 ? -2.573 -1.730 6.437 1.00 9.71 53 HIS B CA 1
ATOM 3634 C C . HIS B 2 54 ? -2.697 -1.940 4.933 1.00 8.42 53 HIS B C 1
ATOM 3635 O O . HIS B 2 54 ? -2.453 -3.044 4.421 1.00 6.84 53 HIS B O 1
ATOM 3642 N N . GLY B 2 55 ? -3.064 -0.883 4.220 1.00 5.30 54 GLY B N 1
ATOM 3643 C CA . GLY B 2 55 ? -3.244 -1.005 2.789 1.00 6.97 54 GLY B CA 1
ATOM 3644 C C . GLY B 2 55 ? -3.398 0.349 2.145 1.00 8.71 54 GLY B C 1
ATOM 3645 O O . GLY B 2 55 ? -3.284 1.376 2.828 1.00 7.30 54 GLY B O 1
ATOM 3646 N N . ILE B 2 56 ? -3.656 0.347 0.834 1.00 7.97 55 ILE B N 1
ATOM 3647 C CA . ILE B 2 56 ? -3.827 1.565 0.066 1.00 4.81 55 ILE B CA 1
ATOM 3648 C C . ILE B 2 56 ? -5.032 1.409 -0.846 1.00 7.42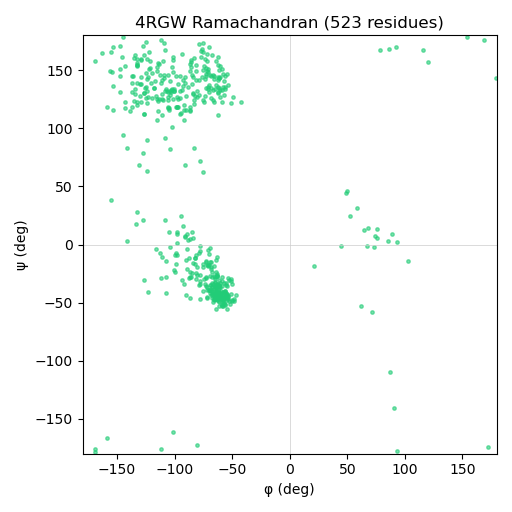 55 ILE B C 1
ATOM 3649 O O . ILE B 2 56 ? -5.098 0.478 -1.662 1.00 7.04 55 ILE B O 1
ATOM 3654 N N . VAL B 2 57 ? -5.987 2.319 -0.722 1.00 5.38 56 VAL B N 1
ATOM 3655 C CA . VAL B 2 57 ? -7.088 2.355 -1.663 1.00 7.31 56 VAL B CA 1
ATOM 3656 C C . VAL B 2 57 ? -6.827 3.496 -2.642 1.00 5.43 56 VAL B C 1
ATOM 3657 O O . VAL B 2 57 ? -6.443 4.591 -2.229 1.00 4.73 56 VAL B O 1
ATOM 3661 N N . ARG B 2 58 ? -7.001 3.230 -3.936 1.00 4.64 57 ARG B N 1
ATOM 3662 C CA . ARG B 2 58 ? -6.740 4.243 -4.960 1.00 6.47 57 ARG B CA 1
ATOM 3663 C C . ARG B 2 58 ? -8.016 4.659 -5.694 1.00 5.52 57 ARG B C 1
ATOM 3664 O O . ARG B 2 58 ? -8.730 3.823 -6.238 1.00 4.71 57 ARG B O 1
ATOM 3672 N N . VAL B 2 59 ? -8.306 5.954 -5.680 1.00 8.33 58 VAL B N 1
ATOM 3673 C CA . VAL B 2 59 ? -9.478 6.493 -6.360 1.00 6.54 58 VAL B CA 1
ATOM 3674 C C . VAL B 2 59 ? -8.923 7.382 -7.467 1.00 10.41 58 VAL B C 1
ATOM 3675 O O . VAL B 2 59 ? -8.236 8.367 -7.182 1.00 9.91 58 VAL B O 1
ATOM 3679 N N . ASP B 2 60 ? -9.166 6.993 -8.723 1.00 10.45 59 ASP B N 1
ATOM 3680 C CA . ASP B 2 60 ? -8.600 7.689 -9.879 1.00 9.06 59 ASP B CA 1
ATOM 3681 C C . ASP B 2 60 ? -7.098 7.902 -9.712 1.00 11.23 59 ASP B C 1
ATOM 3682 O O . ASP B 2 60 ? -6.592 9.006 -9.926 1.00 13.31 59 ASP B O 1
ATOM 3687 N N . ARG B 2 61 ? -6.411 6.835 -9.293 1.00 9.89 60 ARG B N 1
ATOM 3688 C CA . ARG B 2 61 ? -4.956 6.825 -9.047 1.00 13.62 60 ARG B CA 1
ATOM 3689 C C . ARG B 2 61 ? -4.468 7.561 -7.776 1.00 10.44 60 ARG B C 1
ATOM 3690 O O . ARG B 2 61 ? -3.276 7.542 -7.464 1.00 12.05 60 ARG B O 1
ATOM 3698 N N . VAL B 2 62 ? -5.381 8.172 -7.027 1.00 9.06 61 VAL B N 1
ATOM 3699 C CA . VAL B 2 62 ? -4.999 8.877 -5.804 1.00 7.41 61 VAL B CA 1
ATOM 3700 C C . VAL B 2 62 ? -4.962 7.910 -4.620 1.00 9.08 61 VAL B C 1
ATOM 3701 O O . VAL B 2 62 ? -5.982 7.334 -4.247 1.00 8.76 61 VAL B O 1
ATOM 3705 N N . PRO B 2 63 ? -3.772 7.714 -4.042 1.00 11.09 62 PRO B N 1
ATOM 3706 C CA . PRO B 2 63 ? -3.595 6.719 -2.978 1.00 9.65 62 PRO B CA 1
ATOM 3707 C C . PRO B 2 63 ? -4.083 7.221 -1.622 1.00 9.89 62 PRO B C 1
ATOM 3708 O O . PRO B 2 63 ? -3.704 8.316 -1.204 1.00 11.51 62 PRO B O 1
ATOM 3712 N N . LEU B 2 64 ? -4.932 6.437 -0.956 1.00 8.43 63 LEU B N 1
ATOM 3713 C CA . LEU B 2 64 ? -5.380 6.763 0.396 1.00 9.81 63 LEU B CA 1
ATOM 3714 C C . LEU B 2 64 ? -4.857 5.725 1.390 1.00 9.34 63 LEU B C 1
ATOM 3715 O O . LEU B 2 64 ? -5.101 4.520 1.223 1.00 8.22 63 LEU B O 1
ATOM 3720 N N . ALA B 2 65 ? -4.156 6.185 2.427 1.00 8.44 64 ALA B N 1
ATOM 3721 C CA . ALA B 2 65 ? -3.696 5.299 3.497 1.00 8.22 64 ALA B CA 1
ATOM 3722 C C . ALA B 2 65 ? -4.874 4.565 4.123 1.00 9.66 64 ALA B C 1
ATOM 3723 O O . ALA B 2 65 ? -5.859 5.189 4.526 1.00 10.44 64 ALA B O 1
ATOM 3725 N N . SER B 2 66 ? -4.780 3.242 4.228 1.00 7.83 65 SER B N 1
ATOM 3726 C CA . SER B 2 66 ? -5.923 2.486 4.723 1.00 8.17 65 SER B CA 1
ATOM 3727 C C . SER B 2 66 ? -5.557 1.475 5.788 1.00 8.10 65 SER B C 1
ATOM 3728 O O . SER B 2 66 ? -4.430 0.957 5.816 1.00 6.95 65 SER B O 1
ATOM 3731 N N . LYS B 2 67 ? -6.541 1.182 6.636 1.00 4.73 66 LYS B N 1
ATOM 3732 C CA . LYS B 2 67 ? -6.359 0.333 7.794 1.00 6.80 66 LYS B CA 1
ATOM 3733 C C . LYS B 2 67 ? -7.561 -0.607 7.884 1.00 6.40 66 LYS B C 1
ATOM 3734 O O . LYS B 2 67 ? -8.709 -0.159 7.784 1.00 6.57 66 LYS B O 1
ATOM 3740 N N . LEU B 2 68 ? -7.311 -1.905 8.056 1.00 5.16 67 LEU B N 1
ATOM 3741 C CA . LEU B 2 68 ? -8.396 -2.880 8.237 1.00 8.21 67 LEU B CA 1
ATOM 3742 C C . LEU B 2 68 ? -8.728 -3.026 9.720 1.00 7.63 67 LEU B C 1
ATOM 3743 O O . LEU B 2 68 ? -7.887 -3.486 10.496 1.00 6.31 67 LEU B O 1
ATOM 3748 N N . VAL B 2 69 ? -9.943 -2.637 10.115 1.00 8.10 68 VAL B N 1
ATOM 3749 C CA . VAL B 2 69 ? -10.321 -2.657 11.530 1.00 6.69 68 VAL B CA 1
ATOM 3750 C C . VAL B 2 69 ? -11.413 -3.675 11.848 1.00 7.68 68 VAL B C 1
ATOM 3751 O O . VAL B 2 69 ? -12.201 -4.057 10.974 1.00 6.76 68 VAL B O 1
ATOM 3755 N N . ASP B 2 70 ? -11.445 -4.104 13.110 1.00 9.08 69 ASP B N 1
ATOM 3756 C CA . ASP B 2 70 ? -12.400 -5.094 13.599 1.00 7.81 69 ASP B CA 1
ATOM 3757 C C . ASP B 2 70 ? -13.642 -4.455 14.243 1.00 9.60 69 ASP B C 1
ATOM 3758 O O . ASP B 2 70 ? -13.564 -3.837 15.316 1.00 9.78 69 ASP B O 1
ATOM 3763 N N . LEU B 2 71 ? -14.790 -4.628 13.593 1.00 6.80 70 LEU B N 1
ATOM 3764 C CA . LEU B 2 71 ? -16.052 -4.086 14.075 1.00 5.71 70 LEU B CA 1
ATOM 3765 C C . LEU B 2 71 ? -16.544 -4.883 15.295 1.00 8.81 70 LEU B C 1
ATOM 3766 O O . LEU B 2 71 ? -16.321 -6.094 15.386 1.00 8.33 70 LEU B O 1
ATOM 3771 N N . PRO B 2 72 ? -17.213 -4.209 16.240 1.00 6.73 71 PRO B N 1
ATOM 3772 C CA . PRO B 2 72 ? -17.682 -4.862 17.473 1.00 10.61 71 PRO B CA 1
ATOM 3773 C C . PRO B 2 72 ? -18.918 -5.744 17.252 1.00 8.06 71 PRO B C 1
ATOM 3774 O O . PRO B 2 72 ? -18.993 -6.832 17.823 1.00 8.88 71 PRO B O 1
ATOM 3778 N N . CYS B 2 73 ? -19.863 -5.295 16.429 1.00 9.08 72 CYS B N 1
ATOM 3779 C CA . CYS B 2 73 ? -21.102 -6.049 16.233 1.00 10.57 72 CYS B CA 1
ATOM 3780 C C . CYS B 2 73 ? -21.019 -7.004 15.061 1.00 10.50 72 CYS B C 1
ATOM 3781 O O . CYS B 2 73 ? -20.424 -6.676 14.033 1.00 9.40 72 CYS B O 1
ATOM 3784 N N . VAL B 2 74 ? -21.610 -8.189 15.198 1.00 9.07 73 VAL B N 1
ATOM 3785 C CA . VAL B 2 74 ? -21.749 -9.013 14.012 1.00 8.34 73 VAL B CA 1
ATOM 3786 C C . VAL B 2 74 ? -22.801 -8.398 13.097 1.00 7.70 73 VAL B C 1
ATOM 3787 O O . VAL B 2 74 ? -23.854 -7.937 13.533 1.00 8.22 73 VAL B O 1
ATOM 3791 N N . MET B 2 75 ? -22.474 -8.354 11.821 1.00 7.57 74 MET B N 1
ATOM 3792 C CA . MET B 2 75 ? -23.353 -7.778 10.836 1.00 7.93 74 MET B CA 1
ATOM 3793 C C . MET B 2 75 ? -23.562 -8.824 9.746 1.00 9.03 74 MET B C 1
ATOM 3794 O O . MET B 2 75 ? -22.611 -9.489 9.325 1.00 13.93 74 MET B O 1
ATOM 3799 N N . GLU B 2 76 ? -24.808 -9.013 9.328 1.00 12.13 75 GLU B N 1
ATOM 3800 C CA . GLU B 2 76 ? -25.132 -9.962 8.256 1.00 9.00 75 GLU B CA 1
ATOM 3801 C C . GLU B 2 76 ? -25.527 -9.188 7.028 1.00 7.58 75 GLU B C 1
ATOM 3802 O O . GLU B 2 76 ? -26.173 -8.140 7.152 1.00 7.73 75 GLU B O 1
ATOM 3808 N N . SER B 2 77 ? -25.150 -9.687 5.850 1.00 5.34 76 SER B N 1
ATOM 3809 C CA . SER B 2 77 ? -25.786 -9.224 4.621 1.00 6.11 76 SER B CA 1
ATOM 3810 C C . SER B 2 77 ? -26.804 -10.269 4.208 1.00 5.05 76 SER B C 1
ATOM 3811 O O . SER B 2 77 ? -26.512 -11.471 4.204 1.00 5.42 76 SER B O 1
ATOM 3814 N N . LEU B 2 78 ? -28.010 -9.816 3.888 1.00 4.24 77 LEU B N 1
ATOM 3815 C CA . LEU B 2 78 ? -29.057 -10.733 3.487 1.00 5.76 77 LEU B CA 1
ATOM 3816 C C . LEU B 2 78 ? -29.622 -10.326 2.126 1.00 6.63 77 LEU B C 1
ATOM 3817 O O . LEU B 2 78 ? -29.856 -9.133 1.863 1.00 6.12 77 LEU B O 1
ATOM 3822 N N . LYS B 2 79 ? -29.815 -11.308 1.253 1.00 4.53 78 LYS B N 1
ATOM 3823 C CA . LYS B 2 79 ? -30.338 -11.027 -0.079 1.00 7.74 78 LYS B CA 1
ATOM 3824 C C . LYS B 2 79 ? -31.806 -11.390 -0.146 1.00 7.58 78 LYS B C 1
ATOM 3825 O O . LYS B 2 79 ? -32.274 -12.260 0.600 1.00 7.47 78 LYS B O 1
ATOM 3831 N N . THR B 2 80 ? -32.538 -10.722 -1.027 1.00 5.96 79 THR B N 1
ATOM 3832 C CA . THR B 2 80 ? -33.965 -10.986 -1.139 1.00 10.16 79 THR B CA 1
ATOM 3833 C C . THR B 2 80 ? -34.454 -10.794 -2.574 1.00 12.62 79 THR B C 1
ATOM 3834 O O . THR B 2 80 ? -33.889 -10.002 -3.331 1.00 9.19 79 THR B O 1
ATOM 3838 N N . ILE B 2 81 ? -35.502 -11.526 -2.935 1.00 8.74 80 ILE B N 1
ATOM 3839 C CA . ILE B 2 81 ? -36.123 -11.375 -4.241 1.00 10.95 80 ILE B CA 1
ATOM 3840 C C . ILE B 2 81 ? -37.472 -10.665 -4.091 1.00 13.54 80 ILE B C 1
ATOM 3841 O O . ILE B 2 81 ? -37.807 -9.781 -4.878 1.00 18.41 80 ILE B O 1
ATOM 3846 N N . ASP B 2 82 ? -38.233 -11.040 -3.064 1.00 11.43 81 ASP B N 1
ATOM 3847 C CA . ASP B 2 82 ? -39.571 -10.495 -2.861 1.00 10.88 81 ASP B CA 1
ATOM 3848 C C . ASP B 2 82 ? -39.668 -9.442 -1.749 1.00 15.11 81 ASP B C 1
ATOM 3849 O O . ASP B 2 82 ? -40.758 -8.919 -1.482 1.00 13.49 81 ASP B O 1
ATOM 3854 N N . LYS B 2 83 ? -38.551 -9.172 -1.072 1.00 11.87 82 LYS B N 1
ATOM 3855 C CA . LYS B 2 83 ? -38.531 -8.215 0.049 1.00 11.27 82 LYS B CA 1
ATOM 3856 C C . LYS B 2 83 ? -39.300 -8.664 1.306 1.00 11.08 82 LYS B C 1
ATOM 3857 O O . LYS B 2 83 ? -39.558 -7.849 2.213 1.00 11.77 82 LYS B O 1
ATOM 3863 N N . LYS B 2 84 ? -39.646 -9.951 1.368 1.00 8.25 83 LYS B N 1
ATOM 3864 C CA . LYS B 2 84 ? -40.322 -10.502 2.543 1.00 12.71 83 LYS B CA 1
ATOM 3865 C C . LYS B 2 84 ? -39.534 -11.680 3.141 1.00 15.15 83 LYS B C 1
ATOM 3866 O O . LYS B 2 84 ? -39.426 -11.818 4.371 1.00 14.10 83 LYS B O 1
ATOM 3872 N N . THR B 2 85 ? -38.990 -12.530 2.271 1.00 9.83 84 THR B N 1
ATOM 3873 C CA . THR B 2 85 ? -38.104 -13.611 2.707 1.00 9.73 84 THR B CA 1
ATOM 3874 C C . THR B 2 85 ? -36.644 -13.258 2.403 1.00 10.06 84 THR B C 1
ATOM 3875 O O . THR B 2 85 ? -36.320 -12.807 1.298 1.00 8.16 84 THR B O 1
ATOM 3879 N N . PHE B 2 86 ? -35.767 -13.434 3.389 1.00 9.82 85 PHE B N 1
ATOM 3880 C CA . PHE B 2 86 ? -34.369 -13.006 3.246 1.00 6.54 85 PHE B CA 1
ATOM 3881 C C . PHE B 2 86 ? -33.399 -14.160 3.480 1.00 8.52 85 PHE B C 1
ATOM 3882 O O . PHE B 2 86 ? -33.635 -14.985 4.362 1.00 9.72 85 PHE B O 1
ATOM 3890 N N . TYR B 2 87 ? -32.308 -14.204 2.712 1.00 5.50 86 TYR B N 1
ATOM 3891 C CA . TYR B 2 87 ? -31.311 -15.269 2.831 1.00 5.80 86 TYR B CA 1
ATOM 3892 C C . TYR B 2 87 ? -29.949 -14.692 3.204 1.00 6.43 86 TYR B C 1
ATOM 3893 O O . TYR B 2 87 ? -29.445 -13.794 2.532 1.00 6.38 86 TYR B O 1
ATOM 3902 N N . LYS B 2 88 ? -29.349 -15.208 4.270 1.00 5.56 87 LYS B N 1
ATOM 3903 C CA . LYS B 2 88 ? -28.047 -14.725 4.713 1.00 6.79 87 LYS B CA 1
ATOM 3904 C C . LYS B 2 88 ? -26.954 -15.063 3.689 1.00 4.12 87 LYS B C 1
ATOM 3905 O O . LYS B 2 88 ? -26.782 -16.229 3.327 1.00 2.62 87 LYS B O 1
ATOM 3911 N N . THR B 2 89 ? -26.224 -14.057 3.212 1.00 3.69 88 THR B N 1
ATOM 3912 C CA . THR B 2 89 ? -25.106 -14.347 2.310 1.00 4.16 88 THR B CA 1
ATOM 3913 C C . THR B 2 89 ? -23.746 -14.341 3.010 1.00 4.90 88 THR B C 1
ATOM 3914 O O . THR B 2 89 ? -22.799 -14.970 2.537 1.00 3.99 88 THR B O 1
ATOM 3918 N N . ALA B 2 90 ? -23.641 -13.647 4.143 1.00 5.64 89 ALA B N 1
ATOM 3919 C CA . ALA B 2 90 ? -22.337 -13.522 4.802 1.00 4.85 89 ALA B CA 1
ATOM 3920 C C . ALA B 2 90 ? -22.406 -12.926 6.201 1.00 6.34 89 ALA B C 1
ATOM 3921 O O . ALA B 2 90 ? -23.367 -12.230 6.523 1.00 5.31 89 ALA B O 1
ATOM 3923 N N . ASP B 2 91 ? -21.373 -13.205 7.010 1.00 5.66 90 ASP B N 1
ATOM 3924 C CA . ASP B 2 91 ? -21.097 -12.452 8.231 1.00 6.19 90 ASP B CA 1
ATOM 3925 C C . ASP B 2 91 ? -20.070 -11.360 7.920 1.00 7.28 90 ASP B C 1
ATOM 3926 O O . ASP B 2 91 ? -19.045 -11.633 7.307 1.00 8.56 90 ASP B O 1
ATOM 3931 N N . ILE B 2 92 ? -20.341 -10.133 8.351 1.00 6.92 91 ILE B N 1
ATOM 3932 C CA . ILE B 2 92 ? -19.412 -9.031 8.158 1.00 6.07 91 ILE B CA 1
ATOM 3933 C C . ILE B 2 92 ? -18.933 -8.533 9.517 1.00 9.99 91 ILE B C 1
ATOM 3934 O O . ILE B 2 92 ? -19.754 -8.234 10.392 1.00 5.97 91 ILE B O 1
ATOM 3939 N N . CYS B 2 93 ? -17.617 -8.442 9.704 1.00 4.25 92 CYS B N 1
ATOM 3940 C CA . CYS B 2 93 ? -17.098 -8.058 11.005 1.00 6.31 92 CYS B CA 1
ATOM 3941 C C . CYS B 2 93 ? -15.885 -7.138 10.903 1.00 6.07 92 CYS B C 1
ATOM 3942 O O . CYS B 2 93 ? -15.301 -6.776 11.924 1.00 8.49 92 CYS B O 1
ATOM 3945 N N . GLN B 2 94 ? -15.504 -6.770 9.679 1.00 7.10 93 GLN B N 1
ATOM 3946 C CA . GLN B 2 94 ? -14.355 -5.878 9.464 1.00 6.63 93 GLN B CA 1
ATOM 3947 C C . GLN B 2 94 ? -14.656 -4.738 8.493 1.00 7.78 93 GLN B C 1
ATOM 3948 O O . GLN B 2 94 ? -15.539 -4.853 7.630 1.00 5.50 93 GLN B O 1
ATOM 3954 N N . MET B 2 95 ? -13.905 -3.644 8.645 1.00 6.11 94 MET B N 1
ATOM 3955 C CA . MET B 2 95 ? -14.048 -2.459 7.810 1.00 5.77 94 MET B CA 1
ATOM 3956 C C . MET B 2 95 ? -12.670 -1.950 7.351 1.00 6.68 94 MET B C 1
ATOM 3957 O O . MET B 2 95 ? -11.723 -1.856 8.146 1.00 6.43 94 MET B O 1
ATOM 3962 N N . LEU B 2 96 ? -12.553 -1.635 6.068 1.00 3.81 95 LEU B N 1
ATOM 3963 C CA . LEU B 2 96 ? -11.335 -1.033 5.556 1.00 5.07 95 LEU B CA 1
ATOM 3964 C C . LEU B 2 96 ? -11.531 0.473 5.572 1.00 5.36 95 LEU B C 1
ATOM 3965 O O . LEU B 2 96 ? -12.366 1.000 4.836 1.00 7.18 95 LEU B O 1
ATOM 3970 N N . VAL B 2 97 ? -10.774 1.165 6.417 1.00 5.82 96 VAL B N 1
ATOM 3971 C CA . VAL B 2 97 ? -10.966 2.599 6.608 1.00 6.08 96 VAL B CA 1
ATOM 3972 C C . VAL B 2 97 ? -9.869 3.388 5.919 1.00 6.84 96 VAL B C 1
ATOM 3973 O O . VAL B 2 97 ? -8.705 3.289 6.304 1.00 6.31 96 VAL B O 1
ATOM 3977 N N . SER B 2 98 ? -10.243 4.176 4.910 1.00 7.72 97 SER B N 1
ATOM 3978 C CA . SER B 2 98 ? -9.281 4.982 4.158 1.00 8.99 97 SER B CA 1
ATOM 3979 C C . SER B 2 98 ? -9.302 6.426 4.633 1.00 10.12 97 SER B C 1
ATOM 3980 O O . SER B 2 98 ? -10.366 7.022 4.773 1.00 9.99 97 SER B O 1
ATOM 3983 N N . THR B 2 99 ? -8.129 7.006 4.842 1.00 11.10 98 THR B N 1
ATOM 3984 C CA . THR B 2 99 ? -8.059 8.401 5.268 1.00 12.68 98 THR B CA 1
ATOM 3985 C C . THR B 2 99 ? -7.239 9.214 4.271 1.00 12.51 98 THR B C 1
ATOM 3986 O O . THR B 2 99 ? -6.537 8.647 3.425 1.00 10.56 98 THR B O 1
ATOM 3990 N N . VAL B 2 100 ? -7.329 10.538 4.360 1.00 13.34 99 VAL B N 1
ATOM 3991 C CA . VAL B 2 100 ? -6.609 11.392 3.419 1.00 18.58 99 VAL B CA 1
ATOM 3992 C C . VAL B 2 100 ? -5.158 11.649 3.863 1.00 22.64 99 VAL B C 1
ATOM 3993 O O . VAL B 2 100 ? -4.282 11.921 3.038 1.00 36.44 99 VAL B O 1
ATOM 3997 N N . ASP B 2 101 ? -4.901 11.542 5.164 1.00 26.99 100 ASP B N 1
ATOM 3998 C CA . ASP B 2 101 ? -3.524 11.530 5.648 1.00 33.53 100 ASP B CA 1
ATOM 3999 C C . ASP B 2 101 ? -3.141 10.145 6.161 1.00 32.23 100 ASP B C 1
ATOM 4000 O O . ASP B 2 101 ? -3.983 9.238 6.237 1.00 27.21 100 ASP B O 1
ATOM 4005 N N . GLY B 2 102 ? -1.867 9.988 6.501 1.00 29.62 101 GLY B N 1
ATOM 4006 C CA . GLY B 2 102 ? -1.372 8.735 7.031 1.00 24.66 101 GLY B CA 1
ATOM 4007 C C . GLY B 2 102 ? -0.280 8.148 6.163 1.00 20.57 101 GLY B C 1
ATOM 4008 O O . GLY B 2 102 ? -0.190 8.445 4.970 1.00 24.99 101 GLY B O 1
ATOM 4009 N N . ASP B 2 103 ? 0.545 7.305 6.771 1.00 21.51 102 ASP B N 1
ATOM 4010 C CA . ASP B 2 103 ? 1.594 6.591 6.061 1.00 20.44 102 ASP B CA 1
ATOM 4011 C C . ASP B 2 103 ? 0.963 5.613 5.062 1.00 16.07 102 ASP B C 1
ATOM 4012 O O . ASP B 2 103 ? 0.167 4.756 5.436 1.00 16.85 102 ASP B O 1
ATOM 4017 N N . LEU B 2 104 ? 1.302 5.753 3.790 1.00 14.69 103 LEU B N 1
ATOM 4018 C CA . LEU B 2 104 ? 0.911 4.767 2.790 1.00 17.56 103 LEU B CA 1
ATOM 4019 C C . LEU B 2 104 ? 1.608 3.425 3.043 1.00 18.10 103 LEU B C 1
ATOM 4020 O O . LEU B 2 104 ? 1.036 2.362 2.785 1.00 14.21 103 LEU B O 1
ATOM 4025 N N . TYR B 2 105 ? 2.845 3.494 3.543 1.00 21.39 104 TYR B N 1
ATOM 4026 C CA . TYR B 2 105 ? 3.662 2.317 3.849 1.00 22.66 104 TYR B CA 1
ATOM 4027 C C . TYR B 2 105 ? 4.188 2.361 5.289 1.00 25.51 104 TYR B C 1
ATOM 4028 O O . TYR B 2 105 ? 5.351 2.687 5.521 1.00 31.74 104 TYR B O 1
ATOM 4037 N N . PRO B 2 106 ? 3.331 2.011 6.262 1.00 24.36 105 PRO B N 1
ATOM 4038 C CA . PRO B 2 106 ? 3.668 2.099 7.689 1.00 32.02 105 PRO B CA 1
ATOM 4039 C C . PRO B 2 106 ? 4.700 1.046 8.081 1.00 42.50 105 PRO B C 1
ATOM 4040 O O . PRO B 2 106 ? 4.498 -0.129 7.753 1.00 43.92 105 PRO B O 1
ATOM 4044 N N . PRO B 2 107 ? 5.775 1.455 8.787 1.00 43.45 106 PRO B N 1
ATOM 4045 C CA . PRO B 2 107 ? 6.858 0.573 9.258 1.00 46.00 106 PRO B CA 1
ATOM 4046 C C . PRO B 2 107 ? 6.360 -0.663 10.018 1.00 51.50 106 PRO B C 1
ATOM 4047 O O . PRO B 2 107 ? 7.074 -1.671 10.098 1.00 52.61 106 PRO B O 1
ATOM 4051 N N . LYS B 2 129 ? -5.128 -3.762 18.212 1.00 33.69 128 LYS B N 1
ATOM 4052 C CA . LYS B 2 129 ? -5.570 -2.907 19.319 1.00 36.75 128 LYS B CA 1
ATOM 4053 C C . LYS B 2 129 ? -5.955 -1.530 18.794 1.00 33.68 128 LYS B C 1
ATOM 4054 O O . LYS B 2 129 ? -7.057 -1.031 19.039 1.00 26.77 128 LYS B O 1
ATOM 4060 N N . LYS B 2 130 ? -5.037 -0.928 18.048 1.00 35.04 129 LYS B N 1
ATOM 4061 C CA . LYS B 2 130 ? -5.353 0.216 17.207 1.00 26.22 129 LYS B CA 1
ATOM 4062 C C . LYS B 2 130 ? -6.204 -0.253 16.020 1.00 29.41 129 LYS B C 1
ATOM 4063 O O . LYS B 2 130 ? -6.658 0.566 15.206 1.00 32.28 129 LYS B O 1
ATOM 4069 N N . PHE B 2 131 ? -6.409 -1.571 15.920 1.00 22.15 130 PHE B N 1
ATOM 4070 C CA . PHE B 2 131 ? -7.248 -2.150 14.865 1.00 22.10 130 PHE B CA 1
ATOM 4071 C C . PHE B 2 131 ? -8.602 -2.585 15.404 1.00 18.16 130 PHE B C 1
ATOM 4072 O O . PHE B 2 131 ? -9.368 -3.262 14.714 1.00 17.77 130 PHE B O 1
ATOM 4080 N N . ILE B 2 132 ? -8.903 -2.195 16.636 1.00 15.32 131 ILE B N 1
ATOM 4081 C CA . ILE B 2 132 ? -10.224 -2.466 17.184 1.00 13.46 131 ILE B CA 1
ATOM 4082 C C . ILE B 2 132 ? -11.119 -1.244 17.035 1.00 13.08 131 ILE B C 1
ATOM 4083 O O . ILE B 2 132 ? -10.818 -0.175 17.582 1.00 11.44 131 ILE B O 1
ATOM 4088 N N . TRP B 2 133 ? -12.207 -1.398 16.283 1.00 8.54 132 TRP B N 1
ATOM 4089 C CA . TRP B 2 133 ? -13.174 -0.317 16.118 1.00 8.86 132 TRP B CA 1
ATOM 4090 C C . TRP B 2 133 ? -14.172 -0.341 17.288 1.00 10.14 132 TRP B C 1
ATOM 4091 O O . TRP B 2 133 ? -14.617 -1.410 17.711 1.00 8.54 132 TRP B O 1
ATOM 4102 N N . ASN B 2 134 ? -14.513 0.834 17.809 1.00 9.71 133 ASN B N 1
ATOM 4103 C CA . ASN B 2 134 ? -15.318 0.935 19.026 1.00 8.71 133 ASN B CA 1
ATOM 4104 C C . ASN B 2 134 ? -16.795 1.177 18.783 1.00 11.36 133 ASN B C 1
ATOM 4105 O O . ASN B 2 134 ? -17.586 1.157 19.727 1.00 8.42 133 ASN B O 1
ATOM 4110 N N . HIS B 2 135 ? -17.157 1.445 17.530 1.00 9.08 134 HIS B N 1
ATOM 4111 C CA . HIS B 2 135 ? -18.524 1.817 17.213 1.00 11.34 134 HIS B CA 1
ATOM 4112 C C . HIS B 2 135 ? -19.133 0.827 16.238 1.00 11.02 134 HIS B C 1
ATOM 4113 O O . HIS B 2 135 ? -18.428 0.253 15.393 1.00 10.65 134 HIS B O 1
ATOM 4120 N N . GLY B 2 136 ? -20.441 0.619 16.359 1.00 8.66 135 GLY B N 1
ATOM 4121 C CA . GLY B 2 136 ? -21.173 -0.050 15.306 1.00 9.21 135 GLY B CA 1
ATOM 4122 C C . GLY B 2 136 ? -21.242 0.893 14.117 1.00 9.04 135 GLY B C 1
ATOM 4123 O O . GLY B 2 136 ? -20.888 2.076 14.219 1.00 10.02 135 GLY B O 1
ATOM 4124 N N . ILE B 2 137 ? -21.698 0.374 12.985 1.00 8.73 136 ILE B N 1
ATOM 4125 C CA . ILE B 2 137 ? -21.927 1.187 11.801 1.00 9.76 136 ILE B CA 1
ATOM 4126 C C . ILE B 2 137 ? -23.095 2.176 11.980 1.00 9.86 136 ILE B C 1
ATOM 4127 O O . ILE B 2 137 ? -23.023 3.319 11.525 1.00 12.32 136 ILE B O 1
ATOM 4132 N N . THR B 2 138 ? -24.158 1.734 12.648 1.00 6.21 137 THR B N 1
ATOM 4133 C CA . THR B 2 138 ? -25.371 2.542 12.783 1.00 10.70 137 THR B CA 1
ATOM 4134 C C . THR B 2 138 ? -25.305 3.508 13.957 1.00 10.19 137 THR B C 1
ATOM 4135 O O . THR B 2 138 ? -24.555 3.286 14.917 1.00 9.77 137 THR B O 1
ATOM 4139 N N . LEU B 2 139 ? -26.110 4.566 13.881 1.00 8.71 138 LEU B N 1
ATOM 4140 C CA . LEU B 2 139 ? -26.133 5.614 14.909 1.00 10.46 138 LEU B CA 1
ATOM 4141 C C . LEU B 2 139 ? -26.279 5.144 16.369 1.00 11.85 138 LEU B C 1
ATOM 4142 O O . LEU B 2 139 ? -25.533 5.597 17.230 1.00 13.42 138 LEU B O 1
ATOM 4147 N N . PRO B 2 140 ? -27.247 4.257 16.661 1.00 9.82 139 PRO B N 1
ATOM 4148 C CA . PRO B 2 140 ? -27.439 3.972 18.086 1.00 11.47 139 PRO B CA 1
ATOM 4149 C C . PRO B 2 140 ? -26.324 3.120 18.681 1.00 11.17 139 PRO B C 1
ATOM 4150 O O . PRO B 2 140 ? -26.240 3.027 19.898 1.00 8.82 139 PRO B O 1
ATOM 4154 N N . LEU B 2 141 ? -25.496 2.503 17.846 1.00 10.04 140 LEU B N 1
ATOM 4155 C CA . LEU B 2 141 ? -24.435 1.649 18.362 1.00 11.09 140 LEU B CA 1
ATOM 4156 C C . LEU B 2 141 ? -23.119 2.402 18.501 1.00 9.40 140 LEU B C 1
ATOM 4157 O O . LEU B 2 141 ? -22.051 1.803 18.483 1.00 9.28 140 LEU B O 1
ATOM 4162 N N . LYS B 2 142 ? -23.201 3.720 18.639 1.00 11.10 141 LYS B N 1
ATOM 4163 C CA . LYS B 2 142 ? -22.025 4.513 18.983 1.00 13.93 141 LYS B CA 1
ATOM 4164 C C . LYS B 2 142 ? -21.520 4.061 20.339 1.00 10.84 141 LYS B C 1
ATOM 4165 O O . LYS B 2 142 ? -22.308 3.888 21.265 1.00 12.03 141 LYS B O 1
ATOM 4171 N N . ASN B 2 143 ? -20.212 3.870 20.452 1.00 11.27 142 ASN B N 1
ATOM 4172 C CA . ASN B 2 143 ? -19.619 3.410 21.704 1.00 14.87 142 ASN B CA 1
ATOM 4173 C C . ASN B 2 143 ? -20.173 2.069 22.202 1.00 13.69 142 ASN B C 1
ATOM 4174 O O . ASN B 2 143 ? -20.214 1.877 23.422 1.00 11.35 142 ASN B O 1
ATOM 4179 N N . VAL B 2 144 ? -20.590 1.156 21.304 1.00 9.22 143 VAL B N 1
ATOM 4180 C CA . VAL B 2 144 ? -21.209 -0.112 21.748 1.00 12.65 143 VAL B CA 1
ATOM 4181 C C . VAL B 2 144 ? -20.336 -0.862 22.717 1.00 9.80 143 VAL B C 1
ATOM 4182 O O . VAL B 2 144 ? -20.834 -1.377 23.715 1.00 10.87 143 VAL B O 1
ATOM 4186 N N . ARG B 2 145 ? -19.051 -0.976 22.389 1.00 9.22 144 ARG B N 1
ATOM 4187 C CA . ARG B 2 145 ? -18.131 -1.750 23.224 1.00 14.64 144 ARG B CA 1
ATOM 4188 C C . ARG B 2 145 ? -18.097 -1.250 24.660 1.00 10.93 144 ARG B C 1
ATOM 4189 O O . ARG B 2 145 ? -18.139 -2.040 25.599 1.00 17.88 144 ARG B O 1
ATOM 4197 N N . LYS B 2 146 ? -18.020 0.066 24.822 1.00 14.11 145 LYS B N 1
ATOM 4198 C CA . LYS B 2 146 ? -17.870 0.661 26.146 1.00 15.06 145 LYS B CA 1
ATOM 4199 C C . LYS B 2 146 ? -19.180 0.885 26.883 1.00 14.89 145 LYS B C 1
ATOM 4200 O O . LYS B 2 146 ? -19.194 0.909 28.105 1.00 21.38 145 LYS B O 1
ATOM 4206 N N . ARG B 2 147 ? -20.278 1.076 26.157 1.00 10.89 146 ARG B N 1
ATOM 4207 C CA . ARG B 2 147 ? -21.528 1.466 26.807 1.00 11.34 146 ARG B CA 1
ATOM 4208 C C . ARG B 2 147 ? -22.614 0.384 26.762 1.00 9.61 146 ARG B C 1
ATOM 4209 O O . ARG B 2 147 ? -23.458 0.320 27.648 1.00 12.86 146 ARG B O 1
ATOM 4217 N N . ARG B 2 148 ? -22.604 -0.465 25.736 1.00 10.94 147 ARG B N 1
ATOM 4218 C CA . ARG B 2 148 ? -23.788 -1.288 25.472 1.00 11.61 147 ARG B CA 1
ATOM 4219 C C . ARG B 2 148 ? -23.510 -2.777 25.343 1.00 9.49 147 ARG B C 1
ATOM 4220 O O . ARG B 2 148 ? -24.317 -3.515 24.753 1.00 7.80 147 ARG B O 1
ATOM 4228 N N . PHE B 2 149 ? -22.375 -3.205 25.890 1.00 8.94 148 PHE B N 1
ATOM 4229 C CA . PHE B 2 149 ? -21.970 -4.605 25.855 1.00 10.79 148 PHE B CA 1
ATOM 4230 C C . PHE B 2 149 ? -21.680 -5.013 27.291 1.00 11.45 148 PHE B C 1
ATOM 4231 O O . PHE B 2 149 ? -20.722 -4.516 27.891 1.00 12.82 148 PHE B O 1
ATOM 4239 N N . ARG B 2 150 ? -22.509 -5.892 27.850 1.00 11.84 149 ARG B N 1
ATOM 4240 C CA . ARG B 2 150 ? -22.187 -6.529 29.120 1.00 15.02 149 ARG B CA 1
ATOM 4241 C C . ARG B 2 150 ? -20.757 -7.092 29.042 1.00 16.86 149 ARG B C 1
ATOM 4242 O O . ARG B 2 150 ? -20.422 -7.818 28.108 1.00 14.41 149 ARG B O 1
ATOM 4250 N N . LYS B 2 151 ? -19.910 -6.738 30.006 1.00 13.67 150 LYS B N 1
ATOM 4251 C CA . LYS B 2 151 ? -18.536 -7.230 30.010 1.00 16.45 150 LYS B CA 1
ATOM 4252 C C . LYS B 2 151 ? -18.400 -8.525 30.803 1.00 18.86 150 LYS B C 1
ATOM 4253 O O . LYS B 2 151 ? -19.086 -8.728 31.807 1.00 17.63 150 LYS B O 1
ATOM 4259 N N . THR B 2 152 ? -17.524 -9.404 30.325 1.00 15.95 151 THR B N 1
ATOM 4260 C CA . THR B 2 152 ? -17.319 -10.715 30.927 1.00 20.39 151 THR B CA 1
ATOM 4261 C C . THR B 2 152 ? -16.576 -10.661 32.266 1.00 17.85 151 THR B C 1
ATOM 4262 O O . THR B 2 152 ? -15.578 -9.964 32.411 1.00 15.73 151 THR B O 1
ATOM 4266 N N . ALA B 2 153 ? -17.089 -11.416 33.232 1.00 23.81 152 ALA B N 1
ATOM 4267 C CA . ALA B 2 153 ? -16.486 -11.555 34.557 1.00 26.49 152 ALA B CA 1
ATOM 4268 C C . ALA B 2 153 ? -15.659 -12.844 34.634 1.00 26.11 152 ALA B C 1
ATOM 4269 O O . ALA B 2 153 ? -16.215 -13.937 34.484 1.00 22.70 152 ALA B O 1
ATOM 4271 N N . LYS B 2 154 ? -14.347 -12.729 34.869 1.00 31.15 153 LYS B N 1
ATOM 4272 C CA . LYS B 2 154 ? -13.463 -13.910 34.912 1.00 28.84 153 LYS B CA 1
ATOM 4273 C C . LYS B 2 154 ? -13.584 -14.740 36.206 1.00 30.95 153 LYS B C 1
ATOM 4274 O O . LYS B 2 154 ? -14.208 -14.303 37.175 1.00 38.99 153 LYS B O 1
ATOM 4280 N N . LYS B 2 155 ? -12.988 -15.936 36.194 1.00 34.25 154 LYS B N 1
ATOM 4281 C CA . LYS B 2 155 ? -12.854 -16.829 37.365 1.00 32.86 154 LYS B CA 1
ATOM 4282 C C . LYS B 2 155 ? -14.147 -17.518 37.828 1.00 43.12 154 LYS B C 1
ATOM 4283 O O . LYS B 2 155 ? -14.133 -18.683 38.260 1.00 40.20 154 LYS B O 1
#